Protein AF-0000000086070845 (afdb_homodimer)

Sequence (664 aa):
MQKKYLEKCRELSDVKRKVDLLEQEVKLLHDKNVLLEKSAHAKAWGYHKIAGSSEKASYYTGLPNEQVFLWVVSVFAHSAQCVPSQGLSQEDQVLLVLMRLRLDIHLCFLAALFDIGKNSASKLFETVLTVLVAELKKLIVWPDDISFNAWLPEAFRTKFRRVKVITDSTEIRLEKASATTAQSATWSPYKNSNTVKVLIGITPNGLISYVSECWGGKISDKQLVLKTDFASKLDYGDEVMADRGFNVTHELAALGVTLVLPAYTKGKKQWSRAEVNTSKEISRRRIRVEQVIRRMKRFHILKNIVPYFMKDVLDDIVILVAALTNLMPRHDMQKKYLEKCRELSDVKRKVDLLEQEVKLLHDKNVLLEKSAHAKAWGYHKIAGSSEKASYYTGLPNEQVFLWVVSVFAHSAQCVPSQGLSQEDQVLLVLMRLRLDIHLCFLAALFDIGKNSASKLFETVLTVLVAELKKLIVWPDDISFNAWLPEAFRTKFRRVKVITDSTEIRLEKASATTAQSATWSPYKNSNTVKVLIGITPNGLISYVSECWGGKISDKQLVLKTDFASKLDYGDEVMADRGFNVTHELAALGVTLVLPAYTKGKKQWSRAEVNTSKEISRRRIRVEQVIRRMKRFHILKNIVPYFMKDVLDDIVILVAALTNLMPRHD

Solvent-accessible surface area (backbone atoms only — not comparable to full-atom values): 35076 Å² total; per-residue (Å²): 114,68,66,61,41,53,52,48,51,52,50,37,53,50,49,52,52,50,37,54,53,40,52,50,49,39,52,52,38,50,54,47,32,54,51,22,44,52,41,34,63,42,55,50,40,50,52,81,78,33,62,95,32,39,65,48,27,20,68,48,44,64,37,73,28,44,68,60,47,52,46,52,36,48,54,54,70,67,40,88,67,84,71,82,53,87,89,39,54,66,57,35,52,51,46,52,46,28,26,30,39,20,65,45,50,55,59,62,58,50,10,59,33,57,67,45,49,54,68,55,39,53,51,47,42,54,51,52,49,51,51,47,30,70,64,39,45,71,64,42,49,68,77,48,74,73,60,41,66,73,54,56,41,74,90,28,60,79,85,41,65,50,46,59,32,36,42,51,72,49,72,31,40,33,40,77,52,89,50,64,70,58,32,58,44,14,30,11,80,74,46,55,40,35,21,30,29,32,44,38,26,19,32,78,71,62,40,48,29,42,73,50,67,68,38,42,28,54,60,48,66,40,54,50,44,71,74,40,70,59,64,75,72,59,48,73,65,33,23,37,34,38,54,70,77,54,68,45,55,68,68,34,42,76,55,44,25,44,68,48,55,43,71,76,63,86,81,58,90,69,75,52,72,66,50,50,52,49,23,53,51,46,52,61,59,49,47,50,51,55,50,48,52,51,55,44,40,57,25,29,43,52,61,30,70,31,58,52,89,45,58,86,51,42,52,54,50,52,47,36,44,46,28,52,50,56,68,34,80,75,84,125,113,68,66,62,40,52,52,48,51,52,50,37,54,53,50,51,52,49,36,53,52,40,52,50,48,39,50,52,38,50,53,47,34,54,50,23,43,52,41,34,65,42,55,49,41,51,51,80,77,34,62,95,33,39,66,49,28,20,67,46,44,62,37,73,27,44,66,61,48,50,48,52,37,50,55,52,68,68,39,88,67,84,72,81,52,86,89,40,54,66,58,36,52,51,46,54,44,30,27,30,39,22,65,46,48,56,59,62,59,49,10,59,33,56,67,45,49,53,68,56,39,53,53,47,42,54,50,51,48,52,52,45,29,69,63,38,46,70,64,42,48,68,76,47,75,71,60,42,69,72,54,55,41,74,89,28,58,81,85,39,64,50,45,58,32,36,42,52,71,50,72,31,42,33,41,78,51,89,49,64,70,59,32,58,45,14,30,12,80,74,46,54,40,33,20,31,28,32,46,38,26,18,33,77,70,62,41,48,28,42,73,49,69,67,37,40,27,54,61,46,66,40,53,50,45,71,74,40,70,60,63,75,72,59,48,73,65,33,23,37,34,40,55,71,77,55,67,44,53,70,70,36,42,75,56,44,24,44,68,47,56,44,70,75,63,86,80,59,89,69,74,51,73,66,50,51,51,50,24,51,51,47,53,62,59,49,47,50,50,56,50,48,52,50,54,43,39,58,24,31,44,52,60,30,68,30,58,54,88,46,61,85,49,43,54,54,50,52,47,38,45,48,28,51,50,57,69,35,80,74,85,124

Radius of gyration: 33.24 Å; Cα contacts (8 Å, |Δi|>4): 1014; chains: 2; bounding box: 128×69×65 Å

Nearest PDB structures (foldseek):
  4ds4-assembly1_A  TM=4.819E-01  e=1.212E+00  Geobacillus kaustophilus HTA426
  3po4-assembly1_A  TM=4.681E-01  e=2.605E+00  Thermus aquaticus
  3onq-assembly1_B-2  TM=5.678E-01  e=6.966E+00  Bifidobacterium adolescentis ATCC 15703
  3onq-assembly3_D  TM=5.201E-01  e=6.966E+00  Bifidobacterium adolescentis ATCC 15703
  8ef9-assembly1_A  TM=3.969E-01  e=3.069E+00  Lates calcarifer

Foldseek 3Di:
DVVVVVVVVVVVVVVVVVVVVVVVVVVVVVVVVVVVCCVVPPFLDFPVVCPPPQVSCCQQQVFRGVVVLVVLLVLLVPFPDDDDCQPPDSRRLNSLLSNCQQVVDDQCVSCNRRVHDSVVSVVSNVVSLVRSLVRLLVLQAQDDPVRQQVQADPLCVPPNNQARKEKDKDKFAADADPDPVQNVFQQAPVVRGGIWMWMWIDGLQQATNDIWDIGHNPDFLQRRCVVTCNLVSDAASHEYEYEPSNPCQVVNVVRNYHYQYQDDPPPDPDDDPVSVVSNVSSVVSNVSVVVLVVSLCSRVCRVDYPYNVCVVCVRSSSSSSSSSSNSHDRPD/DVVVVVVVVVVVVVVVVVVVVVVVVVVVVVVVVVVVCCVVPPFLDFPVVCPPPQVSCCQQQVFRGVVVLVVLLVLLVPFPDDDDCQPPDSRRLNSLLSNCQQVVDDQCVSCNRRVHDSVVSVVSNVVSLVRSLVRLLVLQAQDDPVRQQVQADPLCVPPNNQARKEKDKDKFAADADPDPVQNVFQQAPVVRGGIWMWMWIDGLQQATNDIWFIGHNPDFLQRRCVVTCNLVSDAASHEYEYEPSNPCQVVNVVRNYHYDYQDDPPPDPDDDPVSVVSNVSSVVSNVSVVVLVVSLCSRVCRVDYPYNVCVVCVRSSSSSSSSSSNSHDRPD

Organism: Haemaphysalis longicornis (NCBI:txid44386)

pLDDT: mean 87.61, std 10.41, range [47.56, 98.69]

Secondary structure (DSSP, 8-state):
-HHHHHHHHHHHHHHHHHHHHHHHHHHHHHHHHHHHHHHHSS-SSSGGGTTT-HHHHHHHH-SSSHHHHHHHHHHHHT-SSPPP-TT--HHHHHHHHHHHHHH---HHHHHHHTT--HHHHHHHHHHHHHHHHHHHGGGS-PPPHHHHHHT--HHHHTT-TTEEEEEEEEEEEBPPPSSHHHHHHHEETTTTEEEEEEEEEE-TTS-EEEEPPPEETTS-HHHHHHHSSTGGG--TT-EEE--TT---HHHHHTTTPEEE-PPP-SS-S---HHHHHHHHHHHHHHHHHHHHHHHHTTSHHHHSPBPGGGGGGHHHHHHHHHHHHTTSPP--/-HHHHHHHHHHHHHHHHHHHHHHHHHHHHHHHHHHHHHHHTS-SSSGGGTTT-HHHHHHHH-SSSHHHHHHHHHHHHT-SSPPP-TT--HHHHHHHHHHHHHH---HHHHHHHTT--HHHHHHHHHHHHHHHHHHHGGGS-PPPHHHHHHH--HHHHTT-TTEEEEEEEEEEEBPPPSSHHHHHHHEETTTTEEEEEEEEEE-TTS-EEEEPPPEETTS-HHHHHHHSSTGGG--TT-EEE--TT---HHHHHTTT-EEE-PPP-SS-SS--HHHHHHHHHHHHHHHHHHHHHHHHTTSHHHHSPBPGGGGGGHHHHHHHHHHHHTTSPP--

Structure (mmCIF, N/CA/C/O backbone):
data_AF-0000000086070845-model_v1
#
loop_
_entity.id
_entity.type
_entity.pdbx_description
1 polymer 'DDE Tnp4 domain-containing protein'
#
loop_
_atom_site.group_PDB
_atom_site.id
_atom_site.type_symbol
_atom_site.label_atom_id
_atom_site.label_alt_id
_atom_site.label_comp_id
_atom_site.label_asym_id
_atom_site.label_entity_id
_atom_site.label_seq_id
_atom_site.pdbx_PDB_ins_code
_atom_site.Cartn_x
_atom_site.Cartn_y
_atom_site.Cartn_z
_atom_site.occupancy
_atom_site.B_iso_or_equiv
_atom_site.auth_seq_id
_atom_site.auth_comp_id
_atom_site.auth_asym_id
_atom_site.auth_atom_id
_atom_site.pdbx_PDB_model_num
ATOM 1 N N . MET A 1 1 ? -85.688 -13.539 12.75 1 75 1 MET A N 1
ATOM 2 C CA . MET A 1 1 ? -85.062 -12.305 12.258 1 75 1 MET A CA 1
ATOM 3 C C . MET A 1 1 ? -84.125 -11.727 13.273 1 75 1 MET A C 1
ATOM 5 O O . MET A 1 1 ? -83 -11.305 12.922 1 75 1 MET A O 1
ATOM 9 N N .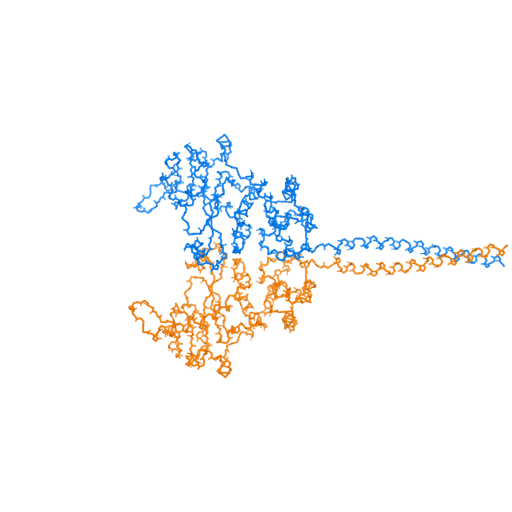 GLN A 1 2 ? -84.438 -11.891 14.562 1 83 2 GLN A N 1
ATOM 10 C CA . GLN A 1 2 ? -83.625 -11.367 15.641 1 83 2 GLN A CA 1
ATOM 11 C C . GLN A 1 2 ? -82.375 -12.195 15.805 1 83 2 GLN A C 1
ATOM 13 O O . GLN A 1 2 ? -81.25 -11.648 16 1 83 2 GLN A O 1
ATOM 18 N N . LYS A 1 3 ? -82.375 -13.492 15.648 1 85.56 3 LYS A N 1
ATOM 19 C CA . LYS A 1 3 ? -81.188 -14.391 15.773 1 85.56 3 LYS A CA 1
ATOM 20 C C . LYS A 1 3 ? -80.188 -14.141 14.672 1 85.56 3 LYS A C 1
ATOM 22 O O . LYS A 1 3 ? -79 -14.117 14.93 1 85.56 3 LYS A O 1
ATOM 27 N N . LYS A 1 4 ? -80.562 -13.977 13.492 1 84.75 4 LYS A N 1
ATOM 28 C CA . LYS A 1 4 ? -79.75 -13.719 12.344 1 84.75 4 LYS A CA 1
ATOM 29 C C . LYS A 1 4 ? -79 -12.383 12.492 1 84.75 4 LYS A C 1
ATOM 31 O O . LYS A 1 4 ? -77.812 -12.266 12.148 1 84.75 4 LYS A O 1
ATOM 36 N N . TYR A 1 5 ? -79.75 -11.406 13.008 1 86.56 5 TYR A N 1
ATOM 37 C CA . TYR A 1 5 ? -79.125 -10.086 13.266 1 86.56 5 TYR A CA 1
ATOM 38 C C . TYR A 1 5 ? -78.062 -10.164 14.297 1 86.56 5 TYR A C 1
ATOM 40 O O . TYR A 1 5 ? -76.938 -9.594 14.109 1 86.56 5 TYR A O 1
ATOM 48 N N . LEU A 1 6 ? -78.312 -10.883 15.312 1 86.69 6 LEU A N 1
ATOM 49 C CA . LEU A 1 6 ? -77.312 -11.023 16.375 1 86.69 6 LEU A CA 1
ATOM 50 C C . LEU A 1 6 ? -76.062 -11.773 15.883 1 86.69 6 LEU A C 1
ATOM 52 O O . LEU A 1 6 ? -74.938 -11.453 16.266 1 86.69 6 LEU A O 1
ATOM 56 N N . GLU A 1 7 ? -76.312 -12.742 15.023 1 89.25 7 GLU A N 1
ATOM 57 C CA . GLU A 1 7 ? -75.25 -13.484 14.406 1 89.25 7 GLU A CA 1
ATOM 58 C C . GLU A 1 7 ? -74.375 -12.586 13.531 1 89.25 7 GLU A C 1
ATOM 60 O O . GLU A 1 7 ? -73.125 -12.688 13.555 1 89.25 7 GLU A O 1
ATOM 65 N N . LYS A 1 8 ? -74.875 -11.664 12.844 1 89 8 LYS A N 1
ATOM 66 C CA . LYS A 1 8 ? -74.188 -10.742 11.969 1 89 8 LYS A CA 1
ATOM 67 C C . LYS A 1 8 ? -73.375 -9.703 12.781 1 89 8 LYS A C 1
ATOM 69 O O . LYS A 1 8 ? -72.312 -9.305 12.398 1 89 8 LYS A O 1
ATOM 74 N N . CYS A 1 9 ? -73.938 -9.328 13.898 1 87.56 9 CYS A N 1
ATOM 75 C CA . CYS A 1 9 ? -73.25 -8.406 14.812 1 87.56 9 CYS A CA 1
ATOM 76 C C . CYS A 1 9 ? -72 -9.047 15.383 1 87.56 9 CYS A C 1
ATOM 78 O O . CYS A 1 9 ? -70.938 -8.398 15.477 1 87.56 9 CYS A O 1
ATOM 80 N N . ARG A 1 10 ? -72.188 -10.305 15.672 1 89.62 10 ARG A N 1
ATOM 81 C CA . ARG A 1 10 ? -71 -11.031 16.203 1 89.62 10 ARG A CA 1
ATOM 82 C C . ARG A 1 10 ? -69.938 -11.172 15.148 1 89.62 10 ARG A C 1
ATOM 84 O O . ARG A 1 10 ? -68.75 -10.977 15.438 1 89.62 10 ARG A O 1
ATOM 91 N N . GLU A 1 11 ? -70.375 -11.484 13.984 1 91.56 11 GLU A N 1
ATOM 92 C CA . GLU A 1 11 ? -69.438 -11.617 12.867 1 91.56 11 GLU A CA 1
ATOM 93 C C . GLU A 1 11 ? -68.75 -10.289 12.578 1 91.56 11 GLU A C 1
ATOM 95 O O . GLU A 1 11 ? -67.5 -10.258 12.328 1 91.56 11 GLU A O 1
ATOM 100 N N . LEU A 1 12 ? -69.438 -9.281 12.578 1 90.75 12 LEU A N 1
ATOM 101 C CA . LEU A 1 12 ? -68.875 -7.945 12.336 1 90.75 12 LEU A CA 1
ATOM 102 C C . LEU A 1 12 ? -67.875 -7.57 13.414 1 90.75 12 LEU A C 1
ATOM 104 O O . LEU A 1 12 ? -66.812 -6.996 13.102 1 90.75 12 LEU A O 1
ATOM 108 N N . SER A 1 13 ? -68.25 -7.863 14.625 1 91.75 13 SER A N 1
ATOM 109 C CA . SER A 1 13 ? -67.312 -7.594 15.727 1 91.75 13 SER A CA 1
ATOM 110 C C . SER A 1 13 ? -66 -8.367 15.547 1 91.75 13 SER A C 1
ATOM 112 O O . SER A 1 13 ? -64.938 -7.816 15.766 1 91.75 13 SER A O 1
ATOM 114 N N . ASP A 1 14 ? -66.125 -9.555 15.086 1 92.62 14 ASP A N 1
ATOM 115 C CA . ASP A 1 14 ? -64.938 -10.391 14.859 1 92.62 14 ASP A CA 1
ATOM 116 C C . ASP A 1 14 ? -64.062 -9.852 13.719 1 92.62 14 ASP A C 1
ATOM 118 O O . ASP A 1 14 ? -62.844 -9.82 13.812 1 92.62 14 ASP A O 1
ATOM 122 N N . VAL A 1 15 ? -64.75 -9.453 12.719 1 93.44 15 VAL A N 1
ATOM 123 C CA . VAL A 1 15 ? -64 -8.961 11.547 1 93.44 15 VAL A CA 1
ATOM 124 C C . VAL A 1 15 ? -63.344 -7.617 11.859 1 93.44 15 VAL A C 1
ATOM 126 O O . VAL A 1 15 ? -62.25 -7.332 11.406 1 93.44 15 VAL A O 1
ATOM 129 N N . LYS A 1 16 ? -64.062 -6.832 12.656 1 92.75 16 LYS A N 1
ATOM 130 C CA . LYS A 1 16 ? -63.469 -5.562 13.078 1 92.75 16 LYS A CA 1
ATOM 131 C C . LYS A 1 16 ? -62.219 -5.785 13.953 1 92.75 16 LYS A C 1
ATOM 133 O O . LYS A 1 16 ? -61.25 -5.047 13.844 1 92.75 16 LYS A O 1
ATOM 138 N N . ARG A 1 17 ? -62.219 -6.781 14.758 1 91.94 17 ARG A N 1
ATOM 139 C CA . ARG A 1 17 ? -61.062 -7.156 15.555 1 91.94 17 ARG A CA 1
ATOM 140 C C . ARG A 1 17 ? -59.906 -7.566 14.656 1 91.94 17 ARG A C 1
ATOM 142 O O . ARG A 1 17 ? -58.75 -7.219 14.922 1 91.94 17 ARG A O 1
ATOM 149 N N . LYS A 1 18 ? -60.219 -8.289 13.609 1 93.5 18 LYS A N 1
ATOM 150 C CA . LYS A 1 18 ? -59.219 -8.703 12.648 1 93.5 18 LYS A CA 1
ATOM 151 C C . LYS A 1 18 ? -58.625 -7.504 11.922 1 93.5 18 LYS A C 1
ATOM 153 O O . LYS A 1 18 ? -57.406 -7.465 11.68 1 93.5 18 LYS A O 1
ATOM 158 N N . VAL A 1 19 ? -59.375 -6.598 11.625 1 92.5 19 VAL A N 1
ATOM 159 C CA . VAL A 1 19 ? -58.906 -5.375 10.977 1 92.5 19 VAL A CA 1
ATOM 160 C C . VAL A 1 19 ? -57.938 -4.641 11.898 1 92.5 19 VAL A C 1
ATOM 162 O O . VAL A 1 19 ? -56.906 -4.18 11.461 1 92.5 19 VAL A O 1
ATOM 165 N N . ASP A 1 20 ? -58.344 -4.574 13.164 1 92.56 20 ASP A N 1
ATOM 166 C CA . ASP A 1 20 ? -57.5 -3.91 14.133 1 92.56 20 ASP A CA 1
ATOM 167 C C . ASP A 1 20 ? -56.125 -4.602 14.227 1 92.56 20 ASP A C 1
ATOM 169 O O . ASP A 1 20 ? -55.094 -3.939 14.266 1 92.56 20 ASP A O 1
ATOM 173 N N . LEU A 1 21 ? -56.156 -5.895 14.234 1 92.75 21 LEU A N 1
ATOM 174 C CA . LEU A 1 21 ? -54.906 -6.672 14.312 1 92.75 21 LEU A CA 1
ATOM 175 C C . LEU A 1 21 ? -54.062 -6.477 13.055 1 92.75 21 LEU A C 1
ATOM 177 O O . LEU A 1 21 ? -52.844 -6.328 13.141 1 92.75 21 LEU A O 1
ATOM 181 N N . LEU A 1 22 ? -54.688 -6.418 11.953 1 92.62 22 LEU A N 1
ATOM 182 C CA . LEU A 1 22 ? -53.969 -6.258 10.68 1 92.62 22 LEU A CA 1
ATOM 183 C C . LEU A 1 22 ? -53.406 -4.852 10.555 1 92.62 22 LEU A C 1
ATOM 185 O O . LEU A 1 22 ? -52.312 -4.668 10.031 1 92.62 22 LEU A O 1
ATOM 189 N N . GLU A 1 23 ? -54.094 -3.895 11.023 1 92.31 23 GLU A N 1
ATOM 190 C CA . GLU A 1 23 ? -53.594 -2.523 11.008 1 92.31 23 GLU A CA 1
ATOM 191 C C . GLU A 1 23 ? -52.375 -2.373 11.898 1 92.31 23 GLU A C 1
ATOM 193 O O . GLU A 1 23 ? -51.406 -1.678 11.531 1 92.31 23 GLU A O 1
ATOM 198 N N . GLN A 1 24 ? -52.406 -3.066 12.969 1 92.06 24 GLN A N 1
ATOM 199 C CA . GLN A 1 24 ? -51.25 -3.068 13.844 1 92.06 24 GLN A CA 1
ATOM 200 C C . GLN A 1 24 ? -50.062 -3.762 13.18 1 92.06 24 GLN A C 1
ATOM 202 O O . GLN A 1 24 ? -48.938 -3.287 13.273 1 92.06 24 GLN A O 1
ATOM 207 N N . GLU A 1 25 ? -50.344 -4.805 12.547 1 91.19 25 GLU A N 1
ATOM 208 C CA . GLU A 1 25 ? -49.312 -5.539 11.844 1 91.19 25 GLU A CA 1
ATOM 209 C C . GLU A 1 25 ? -48.719 -4.711 10.703 1 91.19 25 GLU A C 1
ATOM 211 O O . GLU A 1 25 ? -47.5 -4.711 10.492 1 91.19 25 GLU A O 1
ATOM 216 N N . VAL A 1 26 ? -49.5 -4.07 10.031 1 90.75 26 VAL A N 1
ATOM 217 C CA . VAL A 1 26 ? -49.062 -3.207 8.938 1 90.75 26 VAL A CA 1
ATOM 218 C C . VAL A 1 26 ? -48.188 -2.092 9.484 1 90.75 26 VAL A C 1
ATOM 220 O O . VAL A 1 26 ? -47.125 -1.78 8.906 1 90.75 26 VAL A O 1
ATOM 223 N N . LYS A 1 27 ? -48.656 -1.551 10.547 1 89.88 27 LYS A N 1
ATOM 224 C CA . LYS A 1 27 ? -47.844 -0.5 11.172 1 89.88 27 LYS A CA 1
ATOM 225 C C . LYS A 1 27 ? -46.469 -1.026 11.594 1 89.88 27 LYS A C 1
ATOM 227 O O . LYS A 1 27 ? -45.469 -0.383 11.352 1 89.88 27 LYS A O 1
ATOM 232 N N . LEU A 1 28 ? -46.406 -2.162 12.156 1 89.69 28 LEU A N 1
ATOM 233 C CA . LEU A 1 28 ? -45.188 -2.777 12.602 1 89.69 28 LEU A CA 1
ATOM 234 C C . LEU A 1 28 ? -44.25 -3.08 11.414 1 89.69 28 LEU A C 1
ATOM 236 O O . LEU A 1 28 ? -43.062 -2.828 11.469 1 89.69 28 LEU A O 1
ATOM 240 N N . LEU A 1 29 ? -44.844 -3.547 10.406 1 88.75 29 LEU A N 1
ATOM 241 C CA . LEU A 1 29 ? -44.094 -3.895 9.211 1 88.75 29 LEU A CA 1
ATOM 242 C C . LEU A 1 29 ? -43.562 -2.643 8.516 1 88.75 29 LEU A C 1
ATOM 244 O O . LEU A 1 29 ? -42.469 -2.637 7.977 1 88.75 29 LEU A O 1
ATOM 248 N N . HIS A 1 30 ? -44.344 -1.629 8.523 1 87.38 30 HIS A N 1
ATOM 249 C CA . HIS A 1 30 ? -43.906 -0.355 7.957 1 87.38 30 HIS A CA 1
ATOM 250 C C . HIS A 1 30 ? -42.719 0.221 8.727 1 87.38 30 HIS A C 1
ATOM 252 O O . HIS A 1 30 ? -41.75 0.658 8.117 1 87.38 30 HIS A O 1
ATOM 258 N N . ASP A 1 31 ? -42.781 0.14 9.969 1 84.19 31 ASP A N 1
ATOM 259 C CA . ASP A 1 31 ? -41.688 0.619 10.805 1 84.19 31 ASP A CA 1
ATOM 260 C C . ASP A 1 31 ? -40.438 -0.195 10.562 1 84.19 31 ASP A C 1
ATOM 262 O O . ASP A 1 31 ? -39.344 0.365 10.461 1 84.19 31 ASP A O 1
ATOM 266 N N . LYS A 1 32 ? -40.625 -1.421 10.5 1 82 32 LYS A N 1
ATOM 267 C CA . LYS A 1 32 ? -39.5 -2.309 10.211 1 82 32 LYS A CA 1
ATOM 268 C C . LYS A 1 32 ? -38.938 -2.031 8.828 1 82 32 LYS A C 1
ATOM 270 O O . LYS A 1 32 ? -37.719 -2.031 8.656 1 82 32 LYS A O 1
ATOM 275 N N . ASN A 1 33 ? -39.844 -1.849 7.953 1 79.19 33 ASN A N 1
ATOM 276 C CA . ASN A 1 33 ? -39.406 -1.537 6.598 1 79.19 33 ASN A CA 1
ATOM 277 C C . ASN A 1 33 ? -38.594 -0.241 6.547 1 79.19 33 ASN A C 1
ATOM 279 O O . ASN A 1 33 ? -37.594 -0.152 5.832 1 79.19 33 ASN A O 1
ATOM 283 N N . VAL A 1 34 ? -38.969 0.649 7.18 1 74.25 34 VAL A N 1
ATOM 284 C CA . VAL A 1 34 ? -38.281 1.925 7.23 1 74.25 34 VAL A CA 1
ATOM 285 C C . VAL A 1 34 ? -36.875 1.719 7.82 1 74.25 34 VAL A C 1
ATOM 287 O O . VAL A 1 34 ? -35.875 2.238 7.297 1 74.25 34 VAL A O 1
ATOM 290 N N . LEU A 1 35 ? -36.812 0.901 8.773 1 71.06 35 LEU A N 1
ATOM 291 C CA . LEU A 1 35 ? -35.531 0.612 9.414 1 71.06 35 LEU A CA 1
ATOM 292 C C . LEU A 1 35 ? -34.625 -0.167 8.477 1 71.06 35 LEU A C 1
ATOM 294 O O . LEU A 1 35 ? -33.406 0.132 8.375 1 71.06 35 LEU A O 1
ATOM 298 N N . LEU A 1 36 ? -35.25 -1.088 7.938 1 70.19 36 LEU A N 1
ATOM 299 C CA . LEU A 1 36 ? -34.5 -1.928 7.023 1 70.19 36 LEU A CA 1
ATOM 300 C C . LEU A 1 36 ? -34.062 -1.137 5.797 1 70.19 36 LEU A C 1
ATOM 302 O O . LEU A 1 36 ? -32.969 -1.363 5.262 1 70.19 36 LEU A O 1
ATOM 306 N N . GLU A 1 37 ? -34.844 -0.36 5.289 1 66.06 37 GLU A N 1
ATOM 307 C CA . GLU A 1 37 ? -34.5 0.496 4.16 1 66.06 37 GLU A CA 1
ATOM 308 C C . GLU A 1 37 ? -33.312 1.398 4.496 1 66.06 37 GLU A C 1
ATOM 310 O O . GLU A 1 37 ? -32.438 1.598 3.666 1 66.06 37 GLU A O 1
ATOM 315 N N . LYS A 1 38 ? -33.375 1.825 5.609 1 62.06 38 LYS A N 1
ATOM 316 C CA . LYS A 1 38 ? -32.25 2.633 6.078 1 62.06 38 LYS A CA 1
ATOM 317 C C . LYS A 1 38 ? -30.969 1.812 6.121 1 62.06 38 LYS A C 1
ATOM 319 O O . LYS A 1 38 ? -29.906 2.295 5.73 1 62.06 38 LYS A O 1
ATOM 324 N N . SER A 1 39 ? -31.219 0.624 6.57 1 60.94 39 SER A N 1
ATOM 325 C CA . SER A 1 39 ? -30.078 -0.276 6.664 1 60.94 39 SER A CA 1
ATOM 326 C C . SER A 1 39 ? -29.609 -0.741 5.285 1 60.94 39 SER A C 1
ATOM 328 O O . SER A 1 39 ? -28.422 -0.89 5.039 1 60.94 39 SER A O 1
ATOM 330 N N . ALA A 1 40 ? -30.703 -1.087 4.598 1 58.25 40 ALA A N 1
ATOM 331 C CA . ALA A 1 40 ? -30.453 -1.575 3.248 1 58.25 40 ALA A CA 1
ATOM 332 C C . ALA A 1 40 ? -29.797 -0.495 2.393 1 58.25 40 ALA A C 1
ATOM 334 O O . ALA A 1 40 ? -29.016 -0.8 1.484 1 58.25 40 ALA A O 1
ATOM 335 N N . HIS A 1 41 ? -30.156 0.737 2.594 1 57.5 41 HIS A N 1
ATOM 336 C CA . HIS A 1 41 ? -29.594 1.84 1.823 1 57.5 41 HIS A CA 1
ATOM 337 C C . HIS A 1 41 ? -28.297 2.34 2.443 1 57.5 41 HIS A C 1
ATOM 339 O O . HIS A 1 41 ? -27.703 3.314 1.966 1 57.5 41 HIS A O 1
ATOM 345 N N . ALA A 1 42 ? -28.094 1.63 3.492 1 59.31 42 ALA A N 1
ATOM 346 C CA . ALA A 1 42 ? -26.859 2.09 4.129 1 59.31 42 ALA A CA 1
ATOM 347 C C . ALA A 1 42 ? -25.641 1.769 3.266 1 59.31 42 ALA A C 1
ATOM 349 O O . ALA A 1 42 ? -25.562 0.691 2.672 1 59.31 42 ALA A O 1
ATOM 350 N N . LYS A 1 43 ? -25.016 2.83 2.902 1 64.5 43 LYS A N 1
ATOM 351 C CA . LYS A 1 43 ? -23.75 2.721 2.162 1 64.5 43 LYS A CA 1
ATOM 352 C C . LYS A 1 43 ? -22.859 1.638 2.758 1 64.5 43 LYS A C 1
ATOM 354 O O . LYS A 1 43 ? -22.969 1.315 3.941 1 64.5 43 LYS A O 1
ATOM 359 N N . ALA A 1 44 ? -22.172 0.861 1.889 1 73.12 44 ALA A N 1
ATOM 360 C CA . ALA A 1 44 ? -21.266 -0.198 2.334 1 73.12 44 ALA A CA 1
ATOM 361 C C . ALA A 1 44 ? -20.328 0.305 3.426 1 73.12 44 ALA A C 1
ATOM 363 O O . ALA A 1 44 ? -19.984 -0.441 4.344 1 73.12 44 ALA A O 1
ATOM 364 N N . TRP A 1 45 ? -20.094 1.689 3.295 1 85.25 45 TRP A N 1
ATOM 365 C CA . TRP A 1 45 ? -19.156 2.268 4.25 1 85.25 45 TRP A CA 1
ATOM 366 C C . TRP A 1 45 ? -19.453 3.744 4.484 1 85.25 45 TRP A C 1
ATOM 368 O O . TRP A 1 45 ? -20.078 4.398 3.648 1 85.25 45 TRP A O 1
ATOM 378 N N . GLY A 1 46 ? -19.141 4.191 5.586 1 88.69 46 GLY A N 1
ATOM 379 C CA . GLY A 1 46 ? -19.328 5.586 5.957 1 88.69 46 GLY A CA 1
ATOM 380 C C . GLY A 1 46 ? -19.031 5.855 7.422 1 88.69 46 GLY A C 1
ATOM 381 O O . GLY A 1 46 ? -18.578 4.961 8.148 1 88.69 46 GLY A O 1
ATOM 382 N N . TYR A 1 47 ? -19.25 7.109 7.746 1 91.56 47 TYR A N 1
ATOM 383 C CA . TYR A 1 47 ? -19 7.531 9.117 1 91.56 47 TYR A CA 1
ATOM 384 C C . TYR A 1 47 ? -19.812 6.695 10.102 1 91.56 47 TYR A C 1
ATOM 386 O O . TYR A 1 47 ? -19.359 6.402 11.211 1 91.56 47 TYR A O 1
ATOM 394 N N . HIS A 1 48 ? -20.922 6.16 9.711 1 86.69 48 HIS A N 1
ATOM 395 C CA . HIS A 1 48 ? -21.797 5.383 10.586 1 86.69 48 HIS A CA 1
ATOM 396 C C . HIS A 1 48 ? -21.109 4.098 11.039 1 86.69 48 HIS A C 1
ATOM 398 O O . HIS A 1 48 ? -21.469 3.533 12.078 1 86.69 48 HIS A O 1
ATOM 404 N N . LYS A 1 49 ? -20.125 3.654 10.336 1 86.5 49 LYS A N 1
ATOM 405 C CA . LYS A 1 49 ? -19.422 2.426 10.688 1 86.5 49 LYS A CA 1
ATOM 406 C C . LYS A 1 49 ? -18.359 2.689 11.75 1 86.5 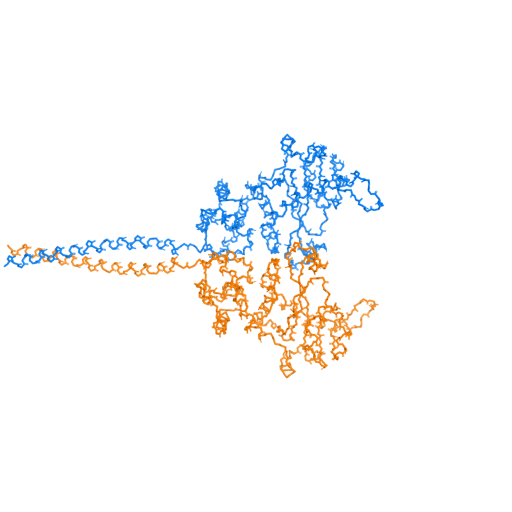49 LYS A C 1
ATOM 408 O O . LYS A 1 49 ? -17.906 1.762 12.422 1 86.5 49 LYS A O 1
ATOM 413 N N . ILE A 1 50 ? -17.953 3.947 11.898 1 89.5 50 ILE A N 1
ATOM 414 C CA . ILE A 1 50 ? -16.844 4.215 12.82 1 89.5 50 ILE A CA 1
ATOM 415 C C . ILE A 1 50 ? -17.344 5.062 13.984 1 89.5 50 ILE A C 1
ATOM 417 O O . ILE A 1 50 ? -16.641 5.227 14.984 1 89.5 50 ILE A O 1
ATOM 421 N N . ALA A 1 51 ? -18.547 5.562 13.867 1 90.88 51 ALA A N 1
ATOM 422 C CA . ALA A 1 51 ? -19.094 6.441 14.891 1 90.88 51 ALA A CA 1
ATOM 423 C C . ALA A 1 51 ? -19.156 5.73 16.234 1 90.88 51 ALA A C 1
ATOM 425 O O . ALA A 1 51 ? -19.531 4.555 16.312 1 90.88 51 ALA A O 1
ATOM 426 N N . GLY A 1 52 ? -18.75 6.402 17.266 1 89 52 GLY A N 1
ATOM 427 C CA . GLY A 1 52 ? -18.859 5.887 18.625 1 89 52 GLY A CA 1
ATOM 428 C C . GLY A 1 52 ? -17.641 5.09 19.062 1 89 52 GLY A C 1
ATOM 429 O O . GLY A 1 52 ? -17.594 4.59 20.188 1 89 52 GLY A O 1
ATOM 430 N N . SER A 1 53 ? -16.734 4.859 18.203 1 91.75 53 SER A N 1
ATOM 431 C CA . SER A 1 53 ? -15.531 4.105 18.531 1 91.75 53 SER A CA 1
ATOM 432 C C . SER A 1 53 ? -14.266 4.906 18.234 1 91.75 53 SER A C 1
ATOM 434 O O . SER A 1 53 ? -13.891 5.059 17.062 1 91.75 53 SER A O 1
ATOM 436 N N . SER A 1 54 ? -13.531 5.273 19.266 1 92 54 SER A N 1
ATOM 437 C CA . SER A 1 54 ? -12.297 6.023 19.094 1 92 54 SER A CA 1
ATOM 438 C C . SER A 1 54 ? -11.203 5.16 18.469 1 92 54 SER A C 1
ATOM 440 O O . SER A 1 54 ? -10.367 5.656 17.703 1 92 54 SER A O 1
ATOM 442 N N . GLU A 1 55 ? -11.305 3.945 18.734 1 92.5 55 GLU A N 1
ATOM 443 C CA . GLU A 1 55 ? -10.328 3.027 18.156 1 92.5 55 GLU A CA 1
ATOM 444 C C . GLU A 1 55 ? -10.5 2.938 16.641 1 92.5 55 GLU A C 1
ATOM 446 O O . GLU A 1 55 ? -9.523 3.008 15.898 1 92.5 55 GLU A O 1
ATOM 451 N N . LYS A 1 56 ? -11.727 2.809 16.234 1 93.31 56 LYS A N 1
ATOM 452 C CA . LYS A 1 56 ? -12.008 2.758 14.805 1 93.31 56 LYS A CA 1
ATOM 453 C C . LYS A 1 56 ? -11.648 4.082 14.125 1 93.31 56 LYS A C 1
ATOM 455 O O . LYS A 1 56 ? -11.055 4.09 13.047 1 93.31 56 LYS A O 1
ATOM 460 N N . ALA A 1 57 ? -11.977 5.148 14.828 1 94.31 57 ALA A N 1
ATOM 461 C CA . ALA A 1 57 ? -11.664 6.461 14.273 1 94.31 57 ALA A CA 1
ATOM 462 C C . ALA A 1 57 ? -10.156 6.625 14.078 1 94.31 57 ALA A C 1
ATOM 464 O O . ALA A 1 57 ? -9.711 7.09 13.023 1 94.31 57 ALA A O 1
ATOM 465 N N . SER A 1 58 ? -9.461 6.191 15.062 1 94.88 58 SER A N 1
ATOM 466 C CA . SER A 1 58 ? -8.008 6.297 14.992 1 94.88 58 SER A CA 1
ATOM 467 C C . SER A 1 58 ? -7.449 5.41 13.883 1 94.88 58 SER A C 1
ATOM 469 O O . SER A 1 58 ? -6.555 5.824 13.148 1 94.88 58 SER A O 1
ATOM 471 N N . TYR A 1 59 ? -7.996 4.246 13.742 1 94.44 59 TYR A N 1
ATOM 472 C CA . TYR A 1 59 ? -7.504 3.301 12.742 1 94.44 59 TYR A CA 1
ATOM 473 C C . TYR A 1 59 ? -7.75 3.814 11.328 1 94.44 59 TYR A C 1
ATOM 475 O O . TYR A 1 59 ? -6.855 3.783 10.484 1 94.44 59 TYR A O 1
ATOM 483 N N . TYR A 1 60 ? -8.906 4.336 11.07 1 95.94 60 TYR A N 1
ATOM 484 C CA . TYR A 1 60 ? -9.305 4.656 9.703 1 95.94 60 TYR A CA 1
ATOM 485 C C . TYR A 1 60 ? -8.844 6.055 9.312 1 95.94 60 TYR A C 1
ATOM 487 O O . TYR A 1 60 ? -8.672 6.352 8.125 1 95.94 60 TYR A O 1
ATOM 495 N N . THR A 1 61 ? -8.617 6.918 10.289 1 96.69 61 THR A N 1
ATOM 496 C CA . THR A 1 61 ? -8.344 8.305 9.945 1 96.69 61 THR A CA 1
ATOM 497 C C . THR A 1 61 ? -6.918 8.688 10.328 1 96.69 61 THR A C 1
ATOM 499 O O . THR A 1 61 ? -6.379 9.68 9.836 1 96.69 61 THR A O 1
ATOM 502 N N . GLY A 1 62 ? -6.336 7.984 11.258 1 95.75 62 GLY A N 1
ATOM 503 C CA . GLY A 1 62 ? -5.012 8.328 11.758 1 95.75 62 GLY A CA 1
ATOM 504 C C . GLY A 1 62 ? -5.039 9.367 12.859 1 95.75 62 GLY A C 1
ATOM 505 O O . GLY A 1 62 ? -3.996 9.727 13.406 1 95.75 62 GLY A O 1
ATOM 506 N N . LEU A 1 63 ? -6.211 9.852 13.211 1 97 63 LEU A N 1
ATOM 507 C CA . LEU A 1 63 ? -6.371 10.836 14.273 1 97 63 LEU A CA 1
ATOM 508 C C . LEU A 1 63 ? -6.473 10.164 15.633 1 97 63 LEU A C 1
ATOM 510 O O . LEU A 1 63 ? -6.723 8.961 15.719 1 97 63 LEU A O 1
ATOM 514 N N . PRO A 1 64 ? -6.223 10.852 16.703 1 94.69 64 PRO A N 1
ATOM 515 C CA . PRO A 1 64 ? -6.152 10.219 18.016 1 94.69 64 PRO A CA 1
ATOM 516 C C . PRO A 1 64 ? -7.496 9.664 18.484 1 94.69 64 PRO A C 1
ATOM 518 O O . PRO A 1 64 ? -7.543 8.641 19.156 1 94.69 64 PRO A O 1
ATOM 521 N N . ASN A 1 65 ? -8.578 10.352 18.156 1 95.19 65 ASN A N 1
ATOM 522 C CA . ASN A 1 65 ? -9.906 9.898 18.562 1 95.19 65 ASN A CA 1
ATOM 523 C C . ASN A 1 65 ? -11.008 10.492 17.703 1 95.19 65 ASN A C 1
ATOM 525 O O . ASN A 1 65 ? -10.727 11.266 16.781 1 95.19 65 ASN A O 1
ATOM 529 N N . GLU A 1 66 ? -12.219 10.109 18.016 1 96.25 66 GLU A N 1
ATOM 530 C CA . GLU A 1 66 ? -13.359 10.523 17.219 1 96.25 66 GLU A CA 1
ATOM 531 C C . GLU A 1 66 ? -13.633 12.016 17.375 1 96.25 66 GLU A C 1
ATOM 533 O O . GLU A 1 66 ? -14.039 12.688 16.406 1 96.25 66 GLU A O 1
ATOM 538 N N . GLN A 1 67 ? -13.391 12.562 18.547 1 95.12 67 GLN A N 1
ATOM 539 C CA . GLN A 1 67 ? -13.633 13.977 18.812 1 95.12 67 GLN A CA 1
ATOM 540 C C . GLN A 1 67 ? -12.781 14.859 17.906 1 95.12 67 GLN A C 1
ATOM 542 O O . GLN A 1 67 ? -13.258 15.859 17.375 1 95.12 67 GLN A O 1
ATOM 547 N N . VAL A 1 68 ? -11.523 14.477 17.797 1 97.06 68 VAL A N 1
ATOM 548 C CA . VAL A 1 68 ? -10.633 15.25 16.922 1 97.06 68 VAL A CA 1
ATOM 549 C C . VAL A 1 68 ? -11.086 15.133 15.477 1 97.06 68 VAL A C 1
ATOM 551 O O . VAL A 1 68 ? -11.016 16.094 14.711 1 97.06 68 VAL A O 1
ATOM 554 N N . PHE A 1 69 ? -11.594 13.977 15.133 1 97.88 69 PHE A N 1
ATOM 555 C CA . PHE A 1 69 ? -12.133 13.797 13.797 1 97.88 69 PHE A CA 1
ATOM 556 C C . PHE A 1 69 ? -13.305 14.742 13.555 1 97.88 69 PHE A C 1
ATOM 558 O O . PHE A 1 69 ? -13.367 15.414 12.523 1 97.88 69 PHE A O 1
ATOM 565 N N . LEU A 1 70 ? -14.148 14.773 14.453 1 96.25 70 LEU A N 1
ATOM 566 C CA . LEU A 1 70 ? -15.32 15.633 14.328 1 96.25 70 LEU A CA 1
ATOM 567 C C . LEU A 1 70 ? -14.922 17.109 14.297 1 96.25 70 LEU A C 1
ATOM 569 O O . LEU A 1 70 ? -15.555 17.922 13.625 1 96.25 70 LEU A O 1
ATOM 573 N N . TRP A 1 71 ? -13.891 17.391 15 1 96.69 71 TRP A N 1
ATOM 574 C CA . TRP A 1 71 ? -13.375 18.766 14.938 1 96.69 71 TRP A CA 1
ATOM 575 C C . TRP A 1 71 ? -12.883 19.094 13.531 1 96.69 71 TRP A C 1
ATOM 577 O O . TRP A 1 71 ? -13.172 20.172 13 1 96.69 71 TRP A O 1
ATOM 587 N N . VAL A 1 72 ? -12.156 18.172 12.93 1 97.38 72 VAL A N 1
ATOM 588 C CA . VAL A 1 72 ? -11.672 18.375 11.562 1 97.38 72 VAL A CA 1
ATOM 589 C C . VAL A 1 72 ? -12.852 18.547 10.617 1 97.38 72 VAL A C 1
ATOM 591 O O . VAL A 1 72 ? -12.82 19.406 9.719 1 97.38 72 VAL A O 1
ATOM 594 N N . VAL A 1 73 ? -13.867 17.766 10.844 1 96.25 73 VAL A N 1
ATOM 595 C CA . VAL A 1 73 ? -15.078 17.859 10.031 1 96.25 73 VAL A CA 1
ATOM 596 C C . VAL A 1 73 ? -15.695 19.25 10.203 1 96.25 73 VAL A C 1
ATOM 598 O O . VAL A 1 73 ? -16.156 19.859 9.227 1 96.25 73 VAL A O 1
ATOM 601 N N . SER A 1 74 ? -15.703 19.719 11.398 1 94.88 74 SER A N 1
ATOM 602 C CA . SER A 1 74 ? -16.266 21.047 11.664 1 94.88 74 SER A CA 1
ATOM 603 C C . SER A 1 74 ? -15.469 22.141 10.969 1 94.88 74 SER A C 1
ATOM 605 O O . SER A 1 74 ? -16.047 23.094 10.445 1 94.88 74 SER A O 1
ATOM 607 N N . VAL A 1 75 ? -14.188 22.031 11.016 1 94.81 75 VAL A N 1
ATOM 608 C CA . VAL A 1 75 ? -13.312 22.984 10.336 1 94.81 75 VAL A CA 1
ATOM 609 C C . VAL A 1 75 ? -13.602 22.969 8.836 1 94.81 75 VAL A C 1
ATOM 611 O O . VAL A 1 75 ? -13.68 24.016 8.195 1 94.81 75 VAL A O 1
ATOM 614 N N . PHE A 1 76 ? -13.75 21.781 8.344 1 94.44 76 PHE A N 1
ATOM 615 C CA . PHE A 1 76 ? -14.078 21.609 6.938 1 94.44 76 PHE A CA 1
ATOM 616 C C . PHE A 1 76 ? -15.43 22.219 6.613 1 94.44 76 PHE A C 1
ATOM 618 O O . PHE A 1 76 ? -15.57 22.922 5.605 1 94.44 76 PHE A O 1
ATOM 625 N N . ALA A 1 77 ? -16.375 22.016 7.449 1 89.5 77 ALA A N 1
ATOM 626 C CA . ALA A 1 77 ? -17.75 22.469 7.23 1 89.5 77 ALA A CA 1
ATOM 627 C C . ALA A 1 77 ? -17.828 24 7.25 1 89.5 77 ALA A C 1
ATOM 629 O O . ALA A 1 77 ? -18.672 24.594 6.562 1 89.5 77 ALA A O 1
ATOM 630 N N . HIS A 1 78 ? -17 24.562 7.984 1 88.38 78 HIS A N 1
ATOM 631 C CA . HIS A 1 78 ? -17.094 26 8.18 1 88.38 78 HIS A CA 1
ATOM 632 C C . HIS A 1 78 ? -16.156 26.75 7.23 1 88.38 78 HIS A C 1
ATOM 634 O O . HIS A 1 78 ? -16.078 27.984 7.27 1 88.38 78 HIS A O 1
ATOM 640 N N . SER A 1 79 ? -15.523 25.938 6.449 1 86.5 79 SER A N 1
ATOM 641 C CA . SER A 1 79 ? -14.625 26.594 5.496 1 86.5 79 SER A CA 1
ATOM 642 C C . SER A 1 79 ? -15.406 27.406 4.473 1 86.5 79 SER A C 1
ATOM 644 O O . SER A 1 79 ? -16.578 27.109 4.184 1 86.5 79 SER A O 1
ATOM 646 N N . ALA A 1 80 ? -14.797 28.422 4.012 1 73.56 80 ALA A N 1
ATOM 647 C CA . ALA A 1 80 ? -15.422 29.344 3.068 1 73.56 80 ALA A CA 1
ATOM 648 C C . ALA A 1 80 ? -15.641 28.672 1.711 1 73.56 80 ALA A C 1
ATOM 650 O O . ALA A 1 80 ? -16.516 29.094 0.942 1 73.56 80 ALA A O 1
ATOM 651 N N . GLN A 1 81 ? -14.891 27.75 1.49 1 74.75 81 GLN A N 1
ATOM 652 C CA . GLN A 1 81 ? -14.984 27.094 0.19 1 74.75 81 GLN A CA 1
ATOM 653 C C . GLN A 1 81 ? -16.094 26.047 0.174 1 74.75 81 GLN A C 1
ATOM 655 O O . GLN A 1 81 ? -16.25 25.281 1.124 1 74.75 81 GLN A O 1
ATOM 660 N N . CYS A 1 82 ? -17.031 26.203 -0.702 1 63.88 82 CYS A N 1
ATOM 661 C CA . CYS A 1 82 ? -18.156 25.297 -0.826 1 63.88 82 CYS A CA 1
ATOM 662 C C . CYS A 1 82 ? -17.766 24.047 -1.59 1 63.88 82 CYS A C 1
ATOM 664 O O . CYS A 1 82 ? -17.297 24.125 -2.729 1 63.88 82 CYS A O 1
ATOM 666 N N . VAL A 1 83 ? -17.859 22.938 -0.901 1 71.38 83 VAL A N 1
ATOM 667 C CA . VAL A 1 83 ? -17.594 21.656 -1.573 1 71.38 83 VAL A CA 1
ATOM 668 C C . VAL A 1 83 ? -18.922 20.969 -1.892 1 71.38 83 VAL A C 1
ATOM 670 O O . VAL A 1 83 ? -19.781 20.828 -1.02 1 71.38 83 VAL A O 1
ATOM 673 N N . PRO A 1 84 ? -19.141 20.75 -3.146 1 69.69 84 PRO A N 1
ATOM 674 C CA . PRO A 1 84 ? -20.359 20 -3.457 1 69.69 84 PRO A CA 1
ATOM 675 C C . PRO A 1 84 ? -20.391 18.641 -2.756 1 69.69 84 PRO A C 1
ATOM 677 O O . PRO A 1 84 ? -19.375 17.969 -2.646 1 69.69 84 PRO A O 1
ATOM 680 N N . SER A 1 85 ? -21.469 18.328 -2.154 1 70.31 85 SER A N 1
ATOM 681 C CA . SER A 1 85 ? -21.594 17.141 -1.315 1 70.31 85 SER A CA 1
ATOM 682 C C . SER A 1 85 ? -21.484 15.859 -2.143 1 70.31 85 SER A C 1
ATOM 684 O O . SER A 1 85 ? -21.031 14.828 -1.647 1 70.31 85 SER A O 1
ATOM 686 N N . GLN A 1 86 ? -21.688 15.891 -3.432 1 72.12 86 GLN A N 1
ATOM 687 C CA . GLN A 1 86 ? -21.75 14.719 -4.297 1 72.12 86 GLN A CA 1
ATOM 688 C C . GLN A 1 86 ? -22.5 13.57 -3.621 1 72.12 86 GLN A C 1
ATOM 690 O O . GLN A 1 86 ? -22.109 12.414 -3.732 1 72.12 86 GLN A O 1
ATOM 695 N N . GLY A 1 87 ? -23.516 13.93 -2.719 1 79.31 87 GLY A N 1
ATOM 696 C CA . GLY A 1 87 ? -24.328 12.922 -2.066 1 79.31 87 GLY A CA 1
ATOM 697 C C . GLY A 1 87 ? -23.719 12.398 -0.782 1 79.31 87 GLY A C 1
ATOM 698 O O . GLY A 1 87 ? -24.266 11.477 -0.161 1 79.31 87 GLY A O 1
ATOM 699 N N . LEU A 1 88 ? -22.641 12.922 -0.417 1 89.06 88 LEU A N 1
ATOM 700 C CA . LEU A 1 88 ? -21.984 12.445 0.797 1 89.06 88 LEU A CA 1
ATOM 701 C C . LEU A 1 88 ? -22.078 13.484 1.908 1 89.06 88 LEU A C 1
ATOM 703 O O . LEU A 1 88 ? -22.031 14.688 1.645 1 89.06 88 LEU A O 1
ATOM 707 N N . SER A 1 89 ? -22.328 13.008 3.064 1 89.88 89 SER A N 1
ATOM 708 C CA . SER A 1 89 ? -22.266 13.898 4.223 1 89.88 89 SER A CA 1
ATOM 709 C C . SER A 1 89 ? -20.875 14.5 4.391 1 89.88 89 SER A C 1
ATOM 711 O O . SER A 1 89 ? -19.922 14.031 3.777 1 89.88 89 SER A O 1
ATOM 713 N N . GLN A 1 90 ? -20.797 15.555 5.145 1 92.62 90 GLN A N 1
ATOM 714 C CA . GLN A 1 90 ? -19.5 16.188 5.395 1 92.62 90 GLN A CA 1
ATOM 715 C C . GLN A 1 90 ? -18.547 15.219 6.094 1 92.62 90 GLN A C 1
ATOM 717 O O . GLN A 1 90 ? -17.344 15.188 5.793 1 92.62 90 GLN A O 1
ATOM 722 N N . GLU A 1 91 ? -19.109 14.453 6.996 1 93.88 91 GLU A N 1
ATOM 723 C CA . GLU A 1 91 ? -18.312 13.445 7.688 1 93.88 91 GLU A CA 1
ATOM 724 C C . GLU A 1 91 ? -17.75 12.422 6.707 1 93.88 91 GLU A C 1
ATOM 726 O O . GLU A 1 91 ? -16.562 12.07 6.781 1 93.88 91 GLU A O 1
ATOM 731 N N . ASP A 1 92 ? -18.562 12.031 5.801 1 94.5 92 ASP A N 1
ATOM 732 C CA . ASP A 1 92 ? -18.156 11.016 4.836 1 94.5 92 ASP A CA 1
ATOM 733 C C . ASP A 1 92 ? -17.109 11.57 3.863 1 94.5 92 ASP A C 1
ATOM 735 O O . ASP A 1 92 ? -16.219 10.852 3.43 1 94.5 92 ASP A O 1
ATOM 739 N N . GLN A 1 93 ? -17.234 12.812 3.525 1 95.19 93 GLN A N 1
ATOM 740 C CA . GLN A 1 93 ? -16.281 13.445 2.629 1 95.19 93 GLN A CA 1
ATOM 741 C C . GLN A 1 93 ? -14.891 13.492 3.256 1 95.19 93 GLN A C 1
ATOM 743 O O . GLN A 1 93 ? -13.906 13.109 2.625 1 95.19 93 GLN A O 1
ATOM 748 N N . VAL A 1 94 ? -14.859 13.906 4.469 1 96.81 94 VAL A N 1
ATOM 749 C CA . VAL A 1 94 ? -13.586 14.008 5.184 1 96.81 94 VAL A CA 1
ATOM 750 C C . VAL A 1 94 ? -13.039 12.609 5.449 1 96.81 94 VAL A C 1
ATOM 752 O O . VAL A 1 94 ? -11.836 12.367 5.309 1 96.81 94 VAL A O 1
ATOM 755 N N . LEU A 1 95 ? -13.953 11.703 5.797 1 97.06 95 LEU A N 1
ATOM 756 C CA . LEU A 1 95 ? -13.555 10.328 6.082 1 97.06 95 LEU A CA 1
ATOM 757 C C . LEU A 1 95 ? -12.922 9.68 4.855 1 97.06 95 LEU A C 1
ATOM 759 O O . LEU A 1 95 ? -11.898 9 4.965 1 97.06 95 LEU A O 1
ATOM 763 N N . LEU A 1 96 ? -13.508 9.883 3.732 1 96.5 96 LEU A N 1
ATOM 764 C CA . LEU A 1 96 ? -12.984 9.32 2.488 1 96.5 96 LEU A CA 1
ATOM 765 C C . LEU A 1 96 ? -11.547 9.773 2.244 1 96.5 96 LEU A C 1
ATOM 767 O O . LEU A 1 96 ? -10.68 8.953 1.937 1 96.5 96 LEU A O 1
ATOM 771 N N . VAL A 1 97 ? -11.266 11.016 2.449 1 97.44 97 VAL A N 1
ATOM 772 C CA . VAL A 1 97 ? -9.938 11.578 2.205 1 97.44 97 VAL A CA 1
ATOM 773 C C . VAL A 1 97 ? -8.953 11.047 3.238 1 97.44 97 VAL A C 1
ATOM 775 O O . VAL A 1 97 ? -7.844 10.633 2.889 1 97.44 97 VAL A O 1
ATOM 778 N N . LEU A 1 98 ? -9.375 11.016 4.469 1 98.12 98 LEU A N 1
ATOM 779 C CA . LEU A 1 98 ? -8.469 10.562 5.52 1 98.12 98 LEU A CA 1
ATOM 780 C C . LEU A 1 98 ? -8.172 9.07 5.375 1 98.12 98 LEU A C 1
ATOM 782 O O . LEU A 1 98 ? -7.062 8.625 5.68 1 98.12 98 LEU A O 1
ATOM 786 N N . MET A 1 99 ? -9.125 8.281 4.902 1 97.38 99 MET A N 1
ATOM 787 C CA . MET A 1 99 ? -8.891 6.859 4.648 1 97.38 99 MET A CA 1
ATOM 788 C C . MET A 1 99 ? -7.887 6.668 3.518 1 97.38 99 MET A C 1
ATOM 790 O O . MET A 1 99 ? -7.055 5.758 3.568 1 97.38 99 MET A O 1
ATOM 794 N N . ARG A 1 100 ? -8.008 7.488 2.525 1 97.38 100 ARG A N 1
ATOM 795 C CA . ARG A 1 100 ? -7.043 7.449 1.431 1 97.38 100 ARG A CA 1
ATOM 796 C C . ARG A 1 100 ? -5.629 7.73 1.934 1 97.38 100 ARG A C 1
ATOM 798 O O . ARG A 1 100 ? -4.68 7.055 1.541 1 97.38 100 ARG A O 1
ATOM 805 N N . LEU A 1 101 ? -5.504 8.656 2.803 1 98 101 LEU A N 1
ATOM 806 C CA . LEU A 1 101 ? -4.191 9.055 3.301 1 98 101 LEU A CA 1
ATOM 807 C C . LEU A 1 101 ? -3.66 8.039 4.309 1 98 101 LEU A C 1
ATOM 809 O O . LEU A 1 101 ? -2.494 7.645 4.242 1 98 101 LEU A O 1
ATOM 813 N N . ARG A 1 102 ? -4.477 7.621 5.215 1 97.62 102 ARG A N 1
ATOM 814 C CA . ARG A 1 102 ? -4.066 6.797 6.348 1 97.62 102 ARG A CA 1
ATOM 815 C C . ARG A 1 102 ? -3.828 5.352 5.922 1 97.62 102 ARG A C 1
ATOM 817 O O . ARG A 1 102 ? -2.828 4.742 6.305 1 97.62 102 ARG A O 1
ATOM 824 N N . LEU A 1 103 ? -4.727 4.82 5.148 1 95.56 103 LEU A N 1
ATOM 825 C CA . LEU A 1 103 ? -4.668 3.402 4.816 1 95.56 103 LEU A CA 1
ATOM 826 C C . LEU A 1 103 ? -4.188 3.201 3.383 1 95.56 103 LEU A C 1
ATOM 828 O O . LEU A 1 103 ? -3.98 2.064 2.947 1 95.56 103 LEU A O 1
ATOM 832 N N . ASP A 1 104 ? -4.062 4.238 2.678 1 95 104 ASP A N 1
ATOM 833 C CA . ASP A 1 104 ? -3.617 4.215 1.289 1 95 104 ASP A CA 1
ATOM 834 C C . ASP A 1 104 ? -4.551 3.365 0.427 1 95 104 ASP A C 1
ATOM 836 O O . ASP A 1 104 ? -4.09 2.561 -0.386 1 95 104 ASP A O 1
ATOM 840 N N . ILE A 1 105 ? -5.816 3.525 0.709 1 94.19 105 ILE A N 1
ATOM 841 C CA . ILE A 1 105 ? -6.812 2.83 -0.099 1 94.19 105 ILE A CA 1
ATOM 842 C C . ILE A 1 105 ? -7.004 3.561 -1.426 1 94.19 105 ILE A C 1
ATOM 844 O O . ILE A 1 105 ? -7.086 4.789 -1.459 1 94.19 105 ILE A O 1
ATOM 848 N N . HIS A 1 106 ? -7.09 2.787 -2.443 1 92.94 106 HIS A N 1
ATOM 849 C CA . HIS A 1 106 ? -7.262 3.379 -3.766 1 92.94 106 HIS A CA 1
ATOM 850 C C . HIS A 1 106 ? -8.617 4.062 -3.893 1 92.94 106 HIS A C 1
ATOM 852 O O . HIS A 1 106 ? -9.617 3.57 -3.367 1 92.94 106 HIS A O 1
ATOM 858 N N . LEU A 1 107 ? -8.609 5.098 -4.664 1 93.44 107 LEU A N 1
ATOM 859 C CA . LEU A 1 107 ? -9.82 5.91 -4.789 1 93.44 107 LEU A CA 1
ATOM 860 C C . LEU A 1 107 ? -10.93 5.121 -5.473 1 93.44 107 LEU A C 1
ATOM 862 O O . LEU A 1 107 ? -12.109 5.305 -5.156 1 93.44 107 LEU A O 1
ATOM 866 N N . CYS A 1 108 ? -10.609 4.23 -6.367 1 92.19 108 CYS A N 1
ATOM 867 C CA . CYS A 1 108 ? -11.609 3.41 -7.031 1 92.19 108 CYS A CA 1
ATOM 868 C C . CYS A 1 108 ? -12.367 2.555 -6.027 1 92.19 108 CYS A C 1
ATOM 870 O O . CYS A 1 108 ? -13.594 2.428 -6.109 1 92.19 108 CYS A O 1
ATOM 872 N N . PHE A 1 109 ? -11.656 2.041 -5.176 1 93.81 109 PHE A N 1
ATOM 873 C CA . PHE A 1 109 ? -12.289 1.211 -4.16 1 93.81 109 PHE A CA 1
ATOM 874 C C . PHE A 1 109 ? -13.094 2.066 -3.188 1 93.81 109 PHE A C 1
ATOM 876 O O . PHE A 1 109 ? -14.203 1.692 -2.791 1 93.81 109 PHE A O 1
ATOM 883 N N . LEU A 1 110 ? -12.547 3.186 -2.777 1 94.44 110 LEU A N 1
ATOM 884 C CA . LEU A 1 110 ? -13.281 4.094 -1.902 1 94.44 110 LEU A CA 1
ATOM 885 C C . LEU A 1 110 ? -14.578 4.551 -2.557 1 94.44 110 LEU A C 1
ATOM 887 O O . LEU A 1 110 ? -15.609 4.684 -1.886 1 94.44 110 LEU A O 1
ATOM 891 N N . ALA A 1 111 ? -14.508 4.812 -3.848 1 93.25 111 ALA A N 1
ATOM 892 C CA . ALA A 1 111 ? -15.711 5.191 -4.578 1 93.25 111 ALA A CA 1
ATOM 893 C C . ALA A 1 111 ? -16.797 4.129 -4.434 1 93.25 111 ALA A C 1
ATOM 895 O O . ALA A 1 111 ? -17.953 4.453 -4.188 1 93.25 111 ALA A O 1
ATOM 896 N N . ALA A 1 112 ? -16.406 2.9 -4.547 1 90.31 112 ALA A N 1
ATOM 897 C CA . ALA A 1 112 ? -17.344 1.794 -4.41 1 90.31 112 ALA A CA 1
ATOM 898 C C . ALA A 1 112 ? -17.875 1.702 -2.98 1 90.31 112 ALA A C 1
ATOM 900 O O . ALA A 1 112 ? -19.078 1.468 -2.77 1 90.31 112 ALA A O 1
ATOM 901 N N . LEU A 1 113 ? -17.094 1.899 -2.023 1 91.25 113 LEU A N 1
ATOM 902 C CA . LEU A 1 113 ? -17.469 1.787 -0.619 1 91.25 113 LEU A CA 1
ATOM 903 C C . LEU A 1 113 ? -18.469 2.871 -0.234 1 91.25 113 LEU A C 1
ATOM 905 O O . LEU A 1 113 ? -19.422 2.607 0.499 1 91.25 113 LEU A O 1
ATOM 909 N N . PHE A 1 114 ? -18.219 4.035 -0.783 1 91.38 114 PHE A N 1
ATOM 910 C CA . PHE A 1 114 ? -19.078 5.16 -0.424 1 91.38 114 PHE A CA 1
ATOM 911 C C . PHE A 1 114 ? -20.188 5.348 -1.45 1 91.38 114 PHE A C 1
ATOM 913 O O . PHE A 1 114 ? -20.938 6.328 -1.393 1 91.38 114 PHE A O 1
ATOM 920 N N . ASP A 1 115 ? -20.188 4.473 -2.381 1 87.38 115 ASP A N 1
ATOM 921 C CA . ASP A 1 115 ? -21.25 4.395 -3.379 1 87.38 115 ASP A CA 1
ATOM 922 C C . ASP A 1 115 ? -21.312 5.672 -4.211 1 87.38 115 ASP A C 1
ATOM 924 O O . ASP A 1 115 ? -22.375 6.277 -4.336 1 87.38 115 ASP A O 1
ATOM 928 N N . ILE A 1 116 ? -20.219 6.062 -4.707 1 90.56 116 ILE A N 1
ATOM 929 C CA . ILE A 1 116 ? -20.141 7.184 -5.637 1 90.56 116 ILE A CA 1
ATOM 930 C C . ILE A 1 116 ? -19.312 6.785 -6.852 1 90.56 116 ILE A C 1
ATOM 932 O O . ILE A 1 116 ? -18.672 5.723 -6.859 1 90.56 116 ILE A O 1
ATOM 936 N N . GLY A 1 117 ? -19.375 7.559 -7.844 1 90.38 117 GLY A N 1
ATOM 937 C CA . GLY A 1 117 ? -18.609 7.285 -9.039 1 90.38 117 GLY A CA 1
ATOM 938 C C . GLY A 1 117 ? -17.125 7.555 -8.867 1 90.38 117 GLY A C 1
ATOM 939 O O . GLY A 1 117 ? -16.734 8.375 -8.031 1 90.38 117 GLY A O 1
ATOM 940 N N . LYS A 1 118 ? -16.359 6.863 -9.672 1 91.88 118 LYS A N 1
ATOM 941 C CA . LYS A 1 118 ? -14.898 7.012 -9.602 1 91.88 118 LYS A CA 1
ATOM 942 C C . LYS A 1 118 ? -14.484 8.453 -9.859 1 91.88 118 LYS A C 1
ATOM 944 O O . LYS A 1 118 ? -13.641 9 -9.141 1 91.88 118 LYS A O 1
ATOM 949 N N . ASN A 1 119 ? -15.047 9.039 -10.812 1 92.12 119 ASN A N 1
ATOM 950 C CA . ASN A 1 119 ? -14.719 10.414 -11.148 1 92.12 119 ASN A CA 1
ATOM 951 C C . ASN A 1 119 ? -15.125 11.383 -10.039 1 92.12 119 ASN A C 1
ATOM 953 O O . ASN A 1 119 ? -14.383 12.32 -9.727 1 92.12 119 ASN A O 1
ATOM 957 N N . SER A 1 120 ? -16.25 11.086 -9.508 1 92 120 SER A N 1
ATOM 958 C CA . SER A 1 120 ? -16.719 11.906 -8.391 1 92 120 SER A CA 1
ATOM 959 C C . SER A 1 120 ? -15.797 11.781 -7.184 1 92 120 SER A C 1
ATOM 961 O O . SER A 1 120 ? -15.523 12.773 -6.504 1 92 120 SER A O 1
ATOM 963 N N . ALA A 1 121 ? -15.352 10.586 -6.961 1 93.75 121 ALA A N 1
ATOM 964 C CA . ALA A 1 121 ? -14.445 10.352 -5.84 1 93.75 121 ALA A CA 1
ATOM 965 C C . ALA A 1 121 ? -13.133 11.102 -6.035 1 93.75 121 ALA A C 1
ATOM 967 O O . ALA A 1 121 ? -12.594 11.68 -5.09 1 93.75 121 ALA A O 1
ATOM 968 N N . SER A 1 122 ? -12.625 11.141 -7.23 1 93.62 122 SER A N 1
ATOM 969 C CA . SER A 1 122 ? -11.383 11.844 -7.539 1 93.62 122 SER A CA 1
ATOM 970 C C . SER A 1 122 ? -11.523 13.344 -7.34 1 93.62 122 SER A C 1
ATOM 972 O O . SER A 1 122 ? -10.672 13.984 -6.715 1 93.62 122 SER A O 1
ATOM 974 N N . LYS A 1 123 ? -12.555 13.852 -7.855 1 92.62 123 LYS A N 1
ATOM 975 C CA . LYS A 1 123 ? -12.812 15.281 -7.707 1 92.62 123 LYS A CA 1
ATOM 976 C C . LYS A 1 123 ? -13.008 15.648 -6.238 1 92.62 123 LYS A C 1
ATOM 978 O O . LYS A 1 123 ? -12.492 16.672 -5.777 1 92.62 123 LYS A O 1
ATOM 983 N N . LEU A 1 124 ? -13.805 14.836 -5.645 1 93.69 124 LEU A N 1
ATOM 984 C CA . LEU A 1 124 ? -14.039 15.055 -4.223 1 93.69 124 LEU A CA 1
ATOM 985 C C . LEU A 1 124 ? -12.727 15.055 -3.447 1 93.69 124 LEU A C 1
ATOM 987 O O . LEU A 1 124 ? -12.492 15.93 -2.607 1 93.69 124 LEU A O 1
ATOM 991 N N . PHE A 1 125 ? -11.867 14.133 -3.684 1 95.56 125 PHE A N 1
ATOM 992 C CA . PHE A 1 125 ? -10.578 14.039 -3.006 1 95.56 125 PHE A CA 1
ATOM 993 C C . PHE A 1 125 ? -9.773 15.312 -3.189 1 95.56 125 PHE A C 1
ATOM 995 O O . PHE A 1 125 ? -9.266 15.883 -2.217 1 95.56 125 PHE A O 1
ATOM 1002 N N . GLU A 1 126 ? -9.68 15.742 -4.355 1 94.38 126 GLU A N 1
ATOM 1003 C CA . GLU A 1 126 ? -8.898 16.938 -4.668 1 94.38 126 GLU A CA 1
ATOM 1004 C C . GLU A 1 126 ? -9.477 18.172 -3.982 1 94.38 126 GLU A C 1
ATOM 1006 O O . GLU A 1 126 ? -8.734 18.969 -3.404 1 94.38 126 GLU A O 1
ATOM 1011 N N . THR A 1 127 ? -10.75 18.281 -4.043 1 93.69 127 THR A N 1
ATOM 1012 C CA . THR A 1 127 ? -11.414 19.453 -3.479 1 93.69 127 THR A CA 1
ATOM 1013 C C . THR A 1 127 ? -11.289 19.453 -1.958 1 93.69 127 THR A C 1
ATOM 1015 O O . THR A 1 127 ? -10.922 20.484 -1.367 1 93.69 127 THR A O 1
ATOM 1018 N N . VAL A 1 128 ? -11.656 18.359 -1.392 1 95.62 128 VAL A N 1
ATOM 1019 C CA . VAL A 1 128 ? -11.602 18.281 0.064 1 95.62 128 VAL A CA 1
ATOM 1020 C C . VAL A 1 128 ? -10.156 18.453 0.539 1 95.62 128 VAL A C 1
ATOM 1022 O O . VAL A 1 128 ? -9.906 19.125 1.538 1 95.62 128 VAL A O 1
ATOM 1025 N N . LEU A 1 129 ? -9.203 17.844 -0.148 1 96.62 129 LEU A N 1
ATOM 1026 C CA . LEU A 1 129 ? -7.793 18 0.184 1 96.62 129 LEU A CA 1
ATOM 1027 C C . LEU A 1 129 ? -7.391 19.469 0.179 1 96.62 129 LEU A C 1
ATOM 1029 O O . LEU A 1 129 ? -6.754 19.953 1.122 1 96.62 129 LEU A O 1
ATOM 1033 N N . THR A 1 130 ? -7.793 20.141 -0.822 1 95.62 130 THR A N 1
ATOM 1034 C CA . THR A 1 130 ? -7.453 21.562 -0.964 1 95.62 130 THR A CA 1
ATOM 1035 C C . THR A 1 130 ? -8.016 22.375 0.198 1 95.62 130 THR A C 1
ATOM 1037 O O . THR A 1 130 ? -7.312 23.203 0.778 1 95.62 130 THR A O 1
ATOM 1040 N N . VAL A 1 131 ? -9.203 22.125 0.517 1 96.06 131 VAL A N 1
ATOM 1041 C CA . VAL A 1 131 ? -9.867 22.859 1.589 1 96.06 131 VAL A CA 1
ATOM 1042 C C . VAL A 1 131 ? -9.195 22.547 2.924 1 96.06 131 VAL A C 1
ATOM 1044 O O . VAL A 1 131 ? -8.891 23.453 3.703 1 96.06 131 VAL A O 1
ATOM 1047 N N . LEU A 1 132 ? -8.984 21.266 3.164 1 97.31 132 LEU A N 1
ATOM 1048 C CA . LEU A 1 132 ? -8.391 20.859 4.434 1 97.31 132 LEU A CA 1
ATOM 1049 C C . LEU A 1 132 ? -6.98 21.438 4.574 1 97.31 132 LEU A C 1
ATOM 1051 O O . LEU A 1 132 ? -6.582 21.859 5.66 1 97.31 132 LEU A O 1
ATOM 1055 N N . VAL A 1 133 ? -6.238 21.438 3.516 1 97.62 133 VAL A N 1
ATOM 1056 C CA . VAL A 1 133 ? -4.895 22 3.551 1 97.62 133 VAL A CA 1
ATOM 1057 C C . VAL A 1 133 ? -4.961 23.484 3.881 1 97.62 133 VAL A C 1
ATOM 1059 O O . VAL A 1 133 ? -4.234 23.969 4.754 1 97.62 133 VAL A O 1
ATOM 1062 N N . ALA A 1 134 ? -5.848 24.188 3.236 1 96.19 134 ALA A N 1
ATOM 1063 C CA . ALA A 1 134 ? -5.992 25.625 3.447 1 96.19 134 ALA A CA 1
ATOM 1064 C C . ALA A 1 134 ? -6.34 25.938 4.898 1 96.19 134 ALA A C 1
ATOM 1066 O O . ALA A 1 134 ? -5.836 26.906 5.473 1 96.19 134 ALA A O 1
ATOM 1067 N N . GLU A 1 135 ? -7.09 25.094 5.48 1 96 135 GLU A N 1
ATOM 1068 C CA . GLU A 1 135 ? -7.582 25.375 6.828 1 96 135 GLU A CA 1
ATOM 1069 C C . GLU A 1 135 ? -6.605 24.859 7.887 1 96 135 GLU A C 1
ATOM 1071 O O . GLU A 1 135 ? -6.418 25.5 8.922 1 96 135 GLU A O 1
ATOM 1076 N N . LEU A 1 136 ? -6.008 23.734 7.594 1 97.25 136 LEU A N 1
ATOM 1077 C CA . LEU A 1 136 ? -5.254 23.078 8.656 1 97.25 136 LEU A CA 1
ATOM 1078 C C . LEU A 1 136 ? -3.773 23.438 8.578 1 97.25 136 LEU A C 1
ATOM 1080 O O . LEU A 1 136 ? -3.023 23.219 9.531 1 97.25 136 LEU A O 1
ATOM 1084 N N . LYS A 1 137 ? -3.299 23.984 7.484 1 96.88 137 LYS A N 1
ATOM 1085 C CA . LYS A 1 137 ? -1.906 24.406 7.371 1 96.88 137 LYS A CA 1
ATOM 1086 C C . LYS A 1 137 ? -1.539 25.391 8.477 1 96.88 137 LYS A C 1
ATOM 1088 O O . LYS A 1 137 ? -0.368 25.516 8.844 1 96.88 137 LYS A O 1
ATOM 1093 N N . LYS A 1 138 ? -2.541 26.016 9.086 1 95.5 138 LYS A N 1
ATOM 1094 C CA . LYS A 1 138 ? -2.348 26.984 10.164 1 95.5 138 LYS A CA 1
ATOM 1095 C C . LYS A 1 138 ? -1.839 26.297 11.43 1 95.5 138 LYS A C 1
ATOM 1097 O O . LYS A 1 138 ? -1.343 26.969 12.344 1 95.5 138 LYS A O 1
ATOM 1102 N N . LEU A 1 139 ? -1.957 25 11.438 1 96.12 139 LEU A N 1
ATOM 1103 C CA . LEU A 1 139 ? -1.482 24.25 12.594 1 96.12 139 LEU A CA 1
ATOM 1104 C C . LEU A 1 139 ? 0.031 24.062 12.539 1 96.12 139 LEU A C 1
ATOM 1106 O O . LEU A 1 139 ? 0.648 23.672 13.531 1 96.12 139 LEU A O 1
ATOM 1110 N N . ILE A 1 140 ? 0.646 24.281 11.414 1 97 140 ILE A N 1
ATOM 1111 C CA . ILE A 1 140 ? 2.096 24.266 11.242 1 97 140 ILE A CA 1
ATOM 1112 C C . ILE A 1 140 ? 2.648 25.688 11.391 1 97 140 ILE A C 1
ATOM 1114 O O . ILE A 1 140 ? 2.654 26.469 10.438 1 97 140 ILE A O 1
ATOM 1118 N N . VAL A 1 141 ? 3.145 25.953 12.609 1 93.25 141 VAL A N 1
ATOM 1119 C CA . VAL A 1 141 ? 3.496 27.328 12.938 1 93.25 141 VAL A CA 1
ATOM 1120 C C . VAL A 1 141 ? 4.973 27.406 13.312 1 93.25 141 VAL A C 1
ATOM 1122 O O . VAL A 1 141 ? 5.453 26.656 14.156 1 93.25 141 VAL A O 1
ATOM 1125 N N . TRP A 1 142 ? 5.625 28.312 12.68 1 93.19 142 TRP A N 1
ATOM 1126 C CA . TRP A 1 142 ? 6.992 28.641 13.078 1 93.19 142 TRP A CA 1
ATOM 1127 C C . TRP A 1 142 ? 7.008 29.391 14.406 1 93.19 142 TRP A C 1
ATOM 1129 O O . TRP A 1 142 ? 6.281 30.359 14.586 1 93.19 142 TRP A O 1
ATOM 1139 N N . PRO A 1 143 ? 7.723 28.891 15.305 1 86.94 143 PRO A N 1
ATOM 1140 C CA . PRO A 1 143 ? 7.668 29.484 16.641 1 86.94 143 PRO A CA 1
ATOM 1141 C C . PRO A 1 143 ? 8.25 30.906 16.672 1 86.94 143 PRO A C 1
ATOM 1143 O O . PRO A 1 143 ? 9.266 31.172 16.016 1 86.94 143 PRO A O 1
ATOM 1146 N N . ASP A 1 144 ? 7.492 31.75 17.297 1 84.69 144 ASP A N 1
ATOM 1147 C CA . ASP A 1 144 ? 8.047 33.062 17.578 1 84.69 144 ASP A CA 1
ATOM 1148 C C . ASP A 1 144 ? 8.906 33.031 18.844 1 84.69 144 ASP A C 1
ATOM 1150 O O . ASP A 1 144 ? 8.844 32.094 19.625 1 84.69 144 ASP A O 1
ATOM 1154 N N . ASP A 1 145 ? 9.75 34 18.984 1 78.25 145 ASP A N 1
ATOM 1155 C CA . ASP A 1 145 ? 10.734 34 20.062 1 78.25 145 ASP A CA 1
ATOM 1156 C C . ASP A 1 145 ? 10.055 33.969 21.422 1 78.25 145 ASP A C 1
ATOM 1158 O O . ASP A 1 145 ? 10.531 33.281 22.328 1 78.25 145 ASP A O 1
ATOM 1162 N N . ILE A 1 146 ? 9 34.656 21.547 1 70.94 146 ILE A N 1
ATOM 1163 C CA . ILE A 1 146 ? 8.312 34.719 22.828 1 70.94 146 ILE A CA 1
ATOM 1164 C C . ILE A 1 146 ? 7.742 33.344 23.188 1 70.94 146 ILE A C 1
ATOM 1166 O O . ILE A 1 146 ? 7.992 32.844 24.281 1 70.94 146 ILE A O 1
ATOM 1170 N N . SER A 1 147 ? 7.078 32.719 22.312 1 71.75 147 SER A N 1
ATOM 1171 C CA . SER A 1 147 ? 6.434 31.438 22.531 1 71.75 147 SER A CA 1
ATOM 1172 C C . SER A 1 147 ? 7.465 30.328 22.672 1 71.75 147 SER A C 1
ATOM 1174 O O . SER A 1 147 ? 7.289 29.406 23.469 1 71.75 147 SER A O 1
ATOM 1176 N N . PHE A 1 148 ? 8.508 30.531 22.016 1 73.12 148 PHE A N 1
ATOM 1177 C CA . PHE A 1 148 ? 9.57 29.531 22 1 73.12 148 PHE A CA 1
ATOM 1178 C C . PHE A 1 148 ? 10.164 29.328 23.391 1 73.12 148 PHE A C 1
ATOM 1180 O O . PHE A 1 148 ? 10.281 28.203 23.859 1 73.12 148 PHE A O 1
ATOM 1187 N N . ASN A 1 149 ? 10.445 30.359 24 1 73.81 149 ASN A N 1
ATOM 1188 C CA . ASN A 1 149 ? 11.102 30.297 25.312 1 73.81 149 ASN A CA 1
ATOM 1189 C C . ASN A 1 149 ? 10.172 29.703 26.359 1 73.81 149 ASN A C 1
ATOM 1191 O O . ASN A 1 149 ? 10.617 28.969 27.25 1 73.81 149 ASN A O 1
ATOM 1195 N N . ALA A 1 150 ? 8.898 29.906 26.125 1 76.12 150 ALA A N 1
ATOM 1196 C CA . ALA A 1 150 ? 7.918 29.453 27.094 1 76.12 150 ALA A CA 1
ATOM 1197 C C . ALA A 1 150 ? 7.707 27.938 27 1 76.12 150 ALA A C 1
ATOM 1199 O O . ALA A 1 150 ? 7.43 27.281 28 1 76.12 150 ALA A O 1
ATOM 1200 N N . TRP A 1 151 ? 7.969 27.406 25.906 1 77.31 151 TRP A N 1
ATOM 1201 C CA . TRP A 1 151 ? 7.574 26.016 25.688 1 77.31 151 TRP A CA 1
ATOM 1202 C C . TRP A 1 151 ? 8.797 25.125 25.516 1 77.31 151 TRP A C 1
ATOM 1204 O O . TRP A 1 151 ? 8.672 23.953 25.156 1 77.31 151 TRP A O 1
ATOM 1214 N N . LEU A 1 152 ? 9.922 25.641 25.859 1 83.44 152 LEU A N 1
ATOM 1215 C CA . LEU A 1 152 ? 11.148 24.859 25.703 1 83.44 152 LEU A CA 1
ATOM 1216 C C . LEU A 1 152 ? 11.203 23.734 26.734 1 83.44 152 LEU A C 1
ATOM 1218 O O . LEU A 1 152 ? 11.102 23.984 27.938 1 83.44 152 LEU A O 1
ATOM 1222 N N . PRO A 1 153 ? 11.297 22.5 26.219 1 86.12 153 PRO A N 1
ATOM 1223 C CA . PRO A 1 153 ? 11.406 21.391 27.141 1 86.12 153 PRO A CA 1
ATOM 1224 C C . PRO A 1 153 ? 12.648 21.469 28.031 1 86.12 153 PRO A C 1
ATOM 1226 O O . PRO A 1 153 ? 13.648 22.078 27.641 1 86.12 153 PRO A O 1
ATOM 1229 N N . GLU A 1 154 ? 12.602 20.859 29.125 1 83.75 154 GLU A N 1
ATOM 1230 C CA . GLU A 1 154 ? 13.68 20.875 30.094 1 83.75 154 GLU A CA 1
ATOM 1231 C C . GLU A 1 154 ? 14.977 20.328 29.5 1 83.75 154 GLU A C 1
ATOM 1233 O O . GLU A 1 154 ? 16.062 20.844 29.797 1 83.75 154 GLU A O 1
ATOM 1238 N N . ALA A 1 155 ? 14.789 19.359 28.625 1 82.56 155 ALA A N 1
ATOM 1239 C CA . ALA A 1 155 ? 15.945 18.688 28.031 1 82.56 155 ALA A CA 1
ATOM 1240 C C . ALA A 1 155 ? 16.781 19.656 27.203 1 82.56 155 ALA A C 1
ATOM 1242 O O . ALA A 1 155 ? 17.969 19.422 26.953 1 82.56 155 ALA A O 1
ATOM 1243 N N . PHE A 1 156 ? 16.219 20.797 26.875 1 88.19 156 PHE A N 1
ATOM 1244 C CA . PHE A 1 156 ? 16.891 21.719 25.969 1 88.19 156 PHE A CA 1
ATOM 1245 C C . PHE A 1 156 ? 17.344 22.969 26.719 1 88.19 156 PHE A C 1
ATOM 1247 O O . PHE A 1 156 ? 18.094 23.797 26.188 1 88.19 156 PHE A O 1
ATOM 1254 N N . ARG A 1 157 ? 16.984 23.156 27.859 1 84.5 157 ARG A N 1
ATOM 1255 C CA . ARG A 1 157 ? 17.141 24.422 28.578 1 84.5 157 ARG A CA 1
ATOM 1256 C C . ARG A 1 157 ? 18.594 24.625 29.016 1 84.5 157 ARG A C 1
ATOM 1258 O O . ARG A 1 157 ? 19.062 25.766 29.109 1 84.5 157 ARG A O 1
ATOM 1265 N N . THR A 1 158 ? 19.281 23.5 29.203 1 82.25 158 THR A N 1
ATOM 1266 C CA . THR A 1 158 ? 20.641 23.641 29.719 1 82.25 158 THR A CA 1
ATOM 1267 C C . THR A 1 158 ? 21.641 23.812 28.578 1 82.25 158 THR A C 1
ATOM 1269 O O . THR A 1 158 ? 22.406 24.781 28.562 1 82.25 158 THR A O 1
ATOM 1272 N N . LYS A 1 159 ? 21.641 22.953 27.547 1 82.62 159 LYS A N 1
ATOM 1273 C CA . LYS A 1 159 ? 22.703 22.938 26.547 1 82.62 159 LYS A CA 1
ATOM 1274 C C . LYS A 1 159 ? 22.172 23.359 25.188 1 82.62 159 LYS A C 1
ATOM 1276 O O . LYS A 1 159 ? 22.938 23.797 24.312 1 82.62 159 LYS A O 1
ATOM 1281 N N . PHE A 1 160 ? 20.922 23.484 25.016 1 89.06 160 PHE A N 1
ATOM 1282 C CA . PHE A 1 160 ? 20.359 23.703 23.688 1 89.06 160 PHE A CA 1
ATOM 1283 C C . PHE A 1 160 ? 19.203 24.688 23.734 1 89.06 160 PHE A C 1
ATOM 1285 O O . PHE A 1 160 ? 18.188 24.5 23.062 1 89.06 160 PHE A O 1
ATOM 1292 N N . ARG A 1 161 ? 19.484 25.719 24.422 1 86.75 161 ARG A N 1
ATOM 1293 C CA . ARG A 1 161 ? 18.406 26.672 24.703 1 86.75 161 ARG A CA 1
ATOM 1294 C C . ARG A 1 161 ? 18.062 27.484 23.453 1 86.75 161 ARG A C 1
ATOM 1296 O O . ARG A 1 161 ? 16.938 27.953 23.312 1 86.75 161 ARG A O 1
ATOM 1303 N N . ARG A 1 162 ? 18.969 27.578 22.547 1 88.94 162 ARG A N 1
ATOM 1304 C CA . ARG A 1 162 ? 18.734 28.438 21.391 1 88.94 162 ARG A CA 1
ATOM 1305 C C . ARG A 1 162 ? 18.328 27.625 20.172 1 88.94 162 ARG A C 1
ATOM 1307 O O . ARG A 1 162 ? 18.188 28.172 19.062 1 88.94 162 ARG A O 1
ATOM 1314 N N . VAL A 1 163 ? 18.125 26.344 20.391 1 92.81 163 VAL A N 1
ATOM 1315 C CA . VAL A 1 163 ? 17.703 25.5 19.281 1 92.81 163 VAL A CA 1
ATOM 1316 C C . VAL A 1 163 ? 16.234 25.797 18.953 1 92.81 163 VAL A C 1
ATOM 1318 O O . VAL A 1 163 ? 15.336 25.469 19.719 1 92.81 163 VAL A O 1
ATOM 1321 N N . LYS A 1 164 ? 16.078 26.375 17.844 1 92.31 164 LYS A N 1
ATOM 1322 C CA . LYS A 1 164 ? 14.742 26.781 17.406 1 92.31 164 LYS A CA 1
ATOM 1323 C C . LYS A 1 164 ? 14.031 25.656 16.672 1 92.31 164 LYS A C 1
ATOM 1325 O O . LYS A 1 164 ? 12.805 25.531 16.75 1 92.31 164 LYS A O 1
ATOM 1330 N N . VAL A 1 165 ? 14.82 24.859 15.938 1 94.38 165 VAL A N 1
ATOM 1331 C CA . VAL A 1 165 ? 14.227 23.828 15.094 1 94.38 165 VAL A CA 1
ATOM 1332 C C . VAL A 1 165 ? 15.172 22.641 15 1 94.38 165 VAL A C 1
ATOM 1334 O O . VAL A 1 165 ? 16.391 22.797 14.945 1 94.38 165 VAL A O 1
ATOM 1337 N N . ILE A 1 166 ? 14.633 21.484 15.094 1 95.31 166 ILE A N 1
ATOM 1338 C CA . ILE A 1 166 ? 15.305 20.234 14.766 1 95.31 166 ILE A CA 1
ATOM 1339 C C . ILE A 1 166 ? 14.836 19.734 13.398 1 95.31 166 ILE A C 1
ATOM 1341 O O . ILE A 1 166 ? 13.641 19.547 13.172 1 95.31 166 ILE A O 1
ATOM 1345 N N . THR A 1 167 ? 15.742 19.516 12.453 1 95.56 167 THR A N 1
ATOM 1346 C CA . THR A 1 167 ? 15.305 19.25 11.086 1 95.56 167 THR A CA 1
ATOM 1347 C C . THR A 1 167 ? 15.906 17.938 10.578 1 95.56 167 THR A C 1
ATOM 1349 O O . THR A 1 167 ? 16.953 17.5 11.062 1 95.56 167 THR A O 1
ATOM 1352 N N . ASP A 1 168 ? 15.203 17.312 9.758 1 94.56 168 ASP A N 1
ATOM 1353 C CA . ASP A 1 168 ? 15.594 16.125 9.023 1 94.56 168 ASP A CA 1
ATOM 1354 C C . ASP A 1 168 ? 14.828 16.016 7.703 1 94.56 168 ASP A C 1
ATOM 1356 O O . ASP A 1 168 ? 13.742 16.578 7.562 1 94.56 168 ASP A O 1
ATOM 1360 N N . SER A 1 169 ? 15.477 15.422 6.789 1 93.69 169 SER A N 1
ATOM 1361 C CA . SER A 1 169 ? 14.812 15.188 5.512 1 93.69 169 SER A CA 1
ATOM 1362 C C . SER A 1 169 ? 14.273 13.766 5.418 1 93.69 169 SER A C 1
ATOM 1364 O O . SER A 1 169 ? 14.773 12.867 6.094 1 93.69 169 SER A O 1
ATOM 1366 N N . THR A 1 170 ? 13.266 13.594 4.727 1 93.56 170 THR A N 1
ATOM 1367 C CA . THR A 1 170 ? 12.703 12.273 4.469 1 93.56 170 THR A CA 1
ATOM 1368 C C . THR A 1 170 ? 12.336 12.117 2.996 1 93.56 170 THR A C 1
ATOM 1370 O O . THR A 1 170 ? 12.07 13.109 2.311 1 93.56 170 THR A O 1
ATOM 1373 N N . GLU A 1 171 ? 12.406 10.914 2.537 1 92.56 171 GLU A N 1
ATOM 1374 C CA . GLU A 1 171 ? 12.102 10.625 1.14 1 92.56 171 GLU A CA 1
ATOM 1375 C C . GLU A 1 171 ? 10.812 9.812 1.018 1 92.56 171 GLU A C 1
ATOM 1377 O O . GLU A 1 171 ? 10.539 8.945 1.849 1 92.56 171 GLU A O 1
ATOM 1382 N N . ILE A 1 172 ? 10.031 10.164 0.086 1 93.62 172 ILE A N 1
ATOM 1383 C CA . ILE A 1 172 ? 8.805 9.461 -0.273 1 93.62 172 ILE A CA 1
ATOM 1384 C C . ILE A 1 172 ? 8.969 8.805 -1.644 1 93.62 172 ILE A C 1
ATOM 1386 O O . ILE A 1 172 ? 9.375 9.461 -2.605 1 93.62 172 ILE A O 1
ATOM 1390 N N . ARG A 1 173 ? 8.672 7.562 -1.74 1 91.06 173 ARG A N 1
ATOM 1391 C CA . ARG A 1 173 ? 8.828 6.84 -3 1 91.06 173 ARG A CA 1
ATOM 1392 C C . ARG A 1 173 ? 7.75 7.246 -4 1 91.06 173 ARG A C 1
ATOM 1394 O O . ARG A 1 173 ? 6.586 7.418 -3.631 1 91.06 173 ARG A O 1
ATOM 1401 N N . LEU A 1 174 ? 8.18 7.422 -5.141 1 90.81 174 LEU A N 1
ATOM 1402 C CA . LEU A 1 174 ? 7.312 7.809 -6.254 1 90.81 174 LEU A CA 1
ATOM 1403 C C . LEU A 1 174 ? 7.422 6.812 -7.402 1 90.81 174 LEU A C 1
ATOM 1405 O O . LEU A 1 174 ? 8.516 6.328 -7.707 1 90.81 174 LEU A O 1
ATOM 1409 N N . GLU A 1 175 ? 6.262 6.543 -7.898 1 86.19 175 GLU A N 1
ATOM 1410 C CA . GLU A 1 175 ? 6.254 5.684 -9.078 1 86.19 175 GLU A CA 1
ATOM 1411 C C . GLU A 1 175 ? 7.102 6.281 -10.203 1 86.19 175 GLU A C 1
ATOM 1413 O O . GLU A 1 175 ? 7.125 7.5 -10.383 1 86.19 175 GLU A O 1
ATOM 1418 N N . LYS A 1 176 ? 7.75 5.402 -10.953 1 81.69 176 LYS A N 1
ATOM 1419 C CA . LYS A 1 176 ? 8.617 5.832 -12.047 1 81.69 176 LYS A CA 1
ATOM 1420 C C . LYS A 1 176 ? 7.809 6.523 -13.141 1 81.69 176 LYS A C 1
ATOM 1422 O O . LYS A 1 176 ? 6.762 6.023 -13.562 1 81.69 176 LYS A O 1
ATOM 1427 N N . ALA A 1 177 ? 8.273 7.668 -13.508 1 78.25 177 ALA A N 1
ATOM 1428 C CA . ALA A 1 177 ? 7.637 8.398 -14.602 1 78.25 177 ALA A CA 1
ATOM 1429 C C . ALA A 1 177 ? 7.961 7.762 -15.953 1 78.25 177 ALA A C 1
ATOM 1431 O O . ALA A 1 177 ? 8.906 6.973 -16.062 1 78.25 177 ALA A O 1
ATOM 1432 N N . SER A 1 178 ? 7.152 7.992 -16.859 1 73.75 178 SER A N 1
ATOM 1433 C CA . SER A 1 178 ? 7.434 7.527 -18.219 1 73.75 178 SER A CA 1
ATOM 1434 C C . SER A 1 178 ? 8.539 8.352 -18.859 1 73.75 178 SER A C 1
ATOM 1436 O O . SER A 1 178 ? 9.391 7.812 -19.562 1 73.75 178 SER A O 1
ATOM 1438 N N . ALA A 1 179 ? 8.523 9.664 -18.531 1 73.75 179 ALA A N 1
ATOM 1439 C CA . ALA A 1 179 ? 9.508 10.578 -19.109 1 73.75 179 ALA A CA 1
ATOM 1440 C C . ALA A 1 179 ? 10.859 10.422 -18.422 1 73.75 179 ALA A C 1
ATOM 1442 O O . ALA A 1 179 ? 10.953 10.484 -17.188 1 73.75 179 ALA A O 1
ATOM 1443 N N . THR A 1 180 ? 11.914 10.273 -19.188 1 74.31 180 THR A N 1
ATOM 1444 C CA . THR A 1 180 ? 13.266 10.016 -18.703 1 74.31 180 THR A CA 1
ATOM 1445 C C . THR A 1 180 ? 13.758 11.172 -17.828 1 74.31 180 THR A C 1
ATOM 1447 O O . THR A 1 180 ? 14.43 10.953 -16.812 1 74.31 180 THR A O 1
ATOM 1450 N N . THR A 1 181 ? 13.492 12.406 -18.297 1 72.62 181 THR A N 1
ATOM 1451 C CA . THR A 1 181 ? 13.93 13.57 -17.547 1 72.62 181 THR A CA 1
ATOM 1452 C C . THR A 1 181 ? 13.336 13.562 -16.141 1 72.62 181 THR A C 1
ATOM 1454 O O . THR A 1 181 ? 14.031 13.828 -15.156 1 72.62 181 THR A O 1
ATOM 1457 N N . ALA A 1 182 ? 12.078 13.273 -16.062 1 77.06 182 ALA A N 1
ATOM 1458 C CA . ALA A 1 182 ? 11.398 13.211 -14.773 1 77.06 182 ALA A CA 1
ATOM 1459 C C . ALA A 1 182 ? 11.938 12.062 -13.93 1 77.06 182 ALA A C 1
ATOM 1461 O O . ALA A 1 182 ? 12.078 12.188 -12.711 1 77.06 182 ALA A O 1
ATOM 1462 N N . GLN A 1 183 ? 12.281 10.961 -14.578 1 79.69 183 GLN A N 1
ATOM 1463 C CA . GLN A 1 183 ? 12.867 9.82 -13.875 1 79.69 183 GLN A CA 1
ATOM 1464 C C . GLN A 1 183 ? 14.203 10.203 -13.234 1 79.69 183 GLN A C 1
ATOM 1466 O O . GLN A 1 183 ? 14.461 9.859 -12.078 1 79.69 183 GLN A O 1
ATOM 1471 N N . SER A 1 184 ? 15.008 10.883 -14.016 1 74.38 184 SER A N 1
ATOM 1472 C CA . SER A 1 184 ? 16.328 11.273 -13.531 1 74.38 184 SER A CA 1
ATOM 1473 C C . SER A 1 184 ? 16.219 12.234 -12.352 1 74.38 184 SER A C 1
ATOM 1475 O O . SER A 1 184 ? 16.969 12.125 -11.383 1 74.38 184 SER A O 1
ATOM 1477 N N . ALA A 1 185 ? 15.297 13.164 -12.461 1 75.81 185 ALA A N 1
ATOM 1478 C CA . ALA A 1 185 ? 15.125 14.164 -11.406 1 75.81 185 ALA A CA 1
ATOM 1479 C C . ALA A 1 185 ? 14.656 13.516 -10.109 1 75.81 185 ALA A C 1
ATOM 1481 O O . ALA A 1 185 ? 14.992 13.984 -9.016 1 75.81 185 ALA A O 1
ATOM 1482 N N . THR A 1 186 ? 13.977 12.391 -10.219 1 80.56 186 THR A N 1
ATOM 1483 C CA . THR A 1 186 ? 13.375 11.789 -9.031 1 80.56 186 THR A CA 1
ATOM 1484 C C . THR A 1 186 ? 14.195 10.594 -8.562 1 80.56 186 THR A C 1
ATOM 1486 O O . THR A 1 186 ? 13.891 9.984 -7.531 1 80.56 186 THR A O 1
ATOM 1489 N N . TRP A 1 187 ? 15.211 10.25 -9.297 1 78.19 187 TRP A N 1
ATOM 1490 C CA . TRP A 1 187 ? 16.016 9.094 -8.922 1 78.19 187 TRP A CA 1
ATOM 1491 C C . TRP A 1 187 ? 16.844 9.391 -7.672 1 78.19 187 TRP A C 1
ATOM 1493 O O . TRP A 1 187 ? 17.594 10.375 -7.637 1 78.19 187 TRP A O 1
ATOM 1503 N N . SER A 1 188 ? 16.703 8.617 -6.73 1 76.5 188 SER A N 1
ATOM 1504 C CA . SER A 1 188 ? 17.5 8.688 -5.516 1 76.5 188 SER A CA 1
ATOM 1505 C C . SER A 1 188 ? 18.609 7.637 -5.516 1 76.5 188 SER A C 1
ATOM 1507 O O . SER A 1 188 ? 18.328 6.445 -5.379 1 76.5 188 SER A O 1
ATOM 1509 N N . PRO A 1 189 ? 19.797 8.023 -5.781 1 65.19 189 PRO A N 1
ATOM 1510 C CA . PRO A 1 189 ? 20.875 7.031 -5.691 1 65.19 189 PRO A CA 1
ATOM 1511 C C . PRO A 1 189 ? 20.906 6.328 -4.336 1 65.19 189 PRO A C 1
ATOM 1513 O O . PRO A 1 189 ? 21.281 5.148 -4.258 1 65.19 189 PRO A O 1
ATOM 1516 N N . TYR A 1 190 ? 20.469 7.188 -3.352 1 60.91 190 TYR A N 1
ATOM 1517 C CA . TYR A 1 190 ? 20.484 6.648 -1.996 1 60.91 190 TYR A CA 1
ATOM 1518 C C . TYR A 1 190 ? 19.469 5.52 -1.85 1 60.91 190 TYR A C 1
ATOM 1520 O O . TYR A 1 190 ? 19.781 4.465 -1.291 1 60.91 190 TYR A O 1
ATOM 1528 N N . LYS A 1 191 ? 18.328 5.684 -2.34 1 68 191 LYS A N 1
ATOM 1529 C CA . LYS A 1 191 ? 17.234 4.711 -2.188 1 68 191 LYS A CA 1
ATOM 1530 C C . LYS A 1 191 ? 17.172 3.777 -3.391 1 68 191 LYS A C 1
ATOM 1532 O O . LYS A 1 191 ? 16.453 2.771 -3.363 1 68 191 LYS A O 1
ATOM 1537 N N . ASN A 1 192 ? 18 4.016 -4.422 1 69.44 192 ASN A N 1
ATOM 1538 C CA . ASN A 1 192 ? 17.984 3.27 -5.676 1 69.44 192 ASN A CA 1
ATOM 1539 C C . ASN A 1 192 ? 16.578 3.113 -6.219 1 69.44 192 ASN A C 1
ATOM 1541 O O . ASN A 1 192 ? 16.141 2.004 -6.535 1 69.44 192 ASN A O 1
ATOM 1545 N N . SER A 1 193 ? 15.891 4.207 -6.121 1 79.81 193 SER A N 1
ATOM 1546 C CA . SER A 1 193 ? 14.508 4.289 -6.574 1 79.81 193 SER A CA 1
ATOM 1547 C C . SER A 1 193 ? 14.094 5.738 -6.82 1 79.81 193 SER A C 1
ATOM 1549 O O . SER A 1 193 ? 14.812 6.668 -6.453 1 79.81 193 SER A O 1
ATOM 1551 N N . ASN A 1 194 ? 13.039 5.898 -7.523 1 86.81 194 ASN A N 1
ATOM 1552 C CA . ASN A 1 194 ? 12.492 7.238 -7.707 1 86.81 194 ASN A CA 1
ATOM 1553 C C . ASN A 1 194 ? 11.758 7.719 -6.457 1 86.81 194 ASN A C 1
ATOM 1555 O O . ASN A 1 194 ? 10.875 7.027 -5.945 1 86.81 194 ASN A O 1
ATOM 1559 N N . THR A 1 195 ? 12.172 8.844 -5.941 1 91.5 195 THR A N 1
ATOM 1560 C CA . THR A 1 195 ? 11.609 9.383 -4.707 1 91.5 195 THR A CA 1
ATOM 1561 C C . THR A 1 195 ? 11.453 10.898 -4.797 1 91.5 195 THR A C 1
ATOM 1563 O O . THR A 1 195 ? 11.898 11.516 -5.766 1 91.5 195 THR A O 1
ATOM 1566 N N . VAL A 1 196 ? 10.75 11.414 -3.906 1 93.25 196 VAL A N 1
ATOM 1567 C CA . VAL A 1 196 ? 10.711 12.844 -3.623 1 93.25 196 VAL A CA 1
ATOM 1568 C C . VAL A 1 196 ? 11.227 13.102 -2.211 1 93.25 196 VAL A C 1
ATOM 1570 O O . VAL A 1 196 ? 11 12.305 -1.302 1 93.25 196 VAL A O 1
ATOM 1573 N N . LYS A 1 197 ? 11.992 14.156 -2.109 1 93.75 197 LYS A N 1
ATOM 1574 C CA . LYS A 1 197 ? 12.602 14.516 -0.837 1 93.75 197 LYS A CA 1
ATOM 1575 C C . LYS A 1 197 ? 11.93 15.742 -0.228 1 93.75 197 LYS A C 1
ATOM 1577 O O . LYS A 1 197 ? 11.602 16.703 -0.938 1 93.75 197 LYS A O 1
ATOM 1582 N N . VAL A 1 198 ? 11.641 15.734 1.105 1 96.38 198 VAL A N 1
ATOM 1583 C CA . VAL A 1 198 ? 11 16.828 1.828 1 96.38 198 VAL A CA 1
ATOM 1584 C C . VAL A 1 198 ? 11.766 17.109 3.123 1 96.38 198 VAL A C 1
ATOM 1586 O O . VAL A 1 198 ? 12.211 16.188 3.803 1 96.38 198 VAL A O 1
ATOM 1589 N N . LEU A 1 199 ? 11.953 18.359 3.449 1 96.44 199 LEU A N 1
ATOM 1590 C CA . LEU A 1 199 ? 12.586 18.797 4.691 1 96.44 199 LEU A CA 1
ATOM 1591 C C . LEU A 1 199 ? 11.531 19.047 5.77 1 96.44 199 LEU A C 1
ATOM 1593 O O . LEU A 1 199 ? 10.578 19.797 5.547 1 96.44 199 LEU A O 1
ATOM 1597 N N . ILE A 1 200 ? 11.688 18.375 6.859 1 97.75 200 ILE A N 1
ATOM 1598 C CA . ILE A 1 200 ? 10.781 18.547 7.988 1 97.75 200 ILE A CA 1
ATOM 1599 C C . ILE A 1 200 ? 11.5 19.219 9.148 1 97.75 200 ILE A C 1
ATOM 1601 O O . ILE A 1 200 ? 12.641 18.875 9.461 1 97.75 200 ILE A O 1
ATOM 1605 N N . GLY A 1 201 ? 10.938 20.219 9.719 1 97.06 201 GLY A N 1
ATOM 1606 C CA . GLY A 1 201 ? 11.406 20.859 10.938 1 97.06 201 GLY A CA 1
ATOM 1607 C C . GLY A 1 201 ? 10.422 20.75 12.086 1 97.06 201 GLY A C 1
ATOM 1608 O O . GLY A 1 201 ? 9.211 20.922 11.891 1 97.06 201 GLY A O 1
ATOM 1609 N N . ILE A 1 202 ? 10.93 20.438 13.195 1 96.38 202 ILE A N 1
ATOM 1610 C CA . ILE A 1 202 ? 10.07 20.359 14.375 1 96.38 202 ILE A CA 1
ATOM 1611 C C . ILE A 1 202 ? 10.625 21.25 15.477 1 96.38 202 ILE A C 1
ATOM 1613 O O . ILE A 1 202 ? 11.828 21.5 15.531 1 96.38 202 ILE A O 1
ATOM 1617 N N . THR A 1 203 ? 9.812 21.719 16.344 1 93.88 203 THR A N 1
ATOM 1618 C CA . THR A 1 203 ? 10.234 22.438 17.531 1 93.88 203 THR A CA 1
ATOM 1619 C C . THR A 1 203 ? 10.789 21.453 18.578 1 93.88 203 THR A C 1
ATOM 1621 O O . THR A 1 203 ? 10.555 20.25 18.484 1 93.88 203 THR A O 1
ATOM 1624 N N . PRO A 1 204 ? 11.516 21.984 19.453 1 91.31 204 PRO A N 1
ATOM 1625 C CA . PRO A 1 204 ? 12.039 21.109 20.516 1 91.31 204 PRO A CA 1
ATOM 1626 C C . PRO A 1 204 ? 10.945 20.375 21.266 1 91.31 204 PRO A C 1
ATOM 1628 O O . PRO A 1 204 ? 11.188 19.297 21.828 1 91.31 204 PRO A O 1
ATOM 1631 N N . ASN A 1 205 ? 9.719 20.859 21.203 1 89.06 205 ASN A N 1
ATOM 1632 C CA . ASN A 1 205 ? 8.609 20.219 21.891 1 89.06 205 ASN A CA 1
ATOM 1633 C C . ASN A 1 205 ? 7.973 19.125 21.031 1 89.06 205 ASN A C 1
ATOM 1635 O O . ASN A 1 205 ? 7.039 18.453 21.453 1 89.06 205 ASN A O 1
ATOM 1639 N N . GLY A 1 206 ? 8.367 19.047 19.766 1 91.5 206 GLY A N 1
ATOM 1640 C CA . GLY A 1 206 ? 7.957 17.922 18.953 1 91.5 206 GLY A CA 1
ATOM 1641 C C . GLY A 1 206 ? 6.855 18.266 17.969 1 91.5 206 GLY A C 1
ATOM 1642 O O . GLY A 1 206 ? 6.246 17.391 17.375 1 91.5 206 GLY A O 1
ATOM 1643 N N . LEU A 1 207 ? 6.559 19.531 17.828 1 94.44 207 LEU A N 1
ATOM 1644 C CA . LEU A 1 207 ? 5.551 19.953 16.859 1 94.44 207 LEU A CA 1
ATOM 1645 C C . LEU A 1 207 ? 6.188 20.266 15.508 1 94.44 207 LEU A C 1
ATOM 1647 O O . LEU A 1 207 ? 7.258 20.875 15.445 1 94.44 207 LEU A O 1
ATOM 1651 N N . ILE A 1 208 ? 5.52 19.75 14.508 1 97.75 208 ILE A N 1
ATOM 1652 C CA . ILE A 1 208 ? 5.992 20.094 13.172 1 97.75 208 ILE A CA 1
ATOM 1653 C C . ILE A 1 208 ? 5.781 21.594 12.922 1 97.75 208 ILE A C 1
ATOM 1655 O O . ILE A 1 208 ? 4.652 22.078 12.984 1 97.75 208 ILE A O 1
ATOM 1659 N N . SER A 1 209 ? 6.84 22.297 12.672 1 96.94 209 SER A N 1
ATOM 1660 C CA . SER A 1 209 ? 6.762 23.734 12.5 1 96.94 209 SER A CA 1
ATOM 1661 C C . SER A 1 209 ? 7.133 24.141 11.078 1 96.94 209 SER A C 1
ATOM 1663 O O . SER A 1 209 ? 6.895 25.281 10.664 1 96.94 209 SER A O 1
ATOM 1665 N N . TYR A 1 210 ? 7.668 23.172 10.367 1 97.81 210 TYR A N 1
ATOM 1666 C CA . TYR A 1 210 ? 8.086 23.5 9.008 1 97.81 210 TYR A CA 1
ATOM 1667 C C . TYR A 1 210 ? 8.016 22.281 8.109 1 97.81 210 TYR A C 1
ATOM 1669 O O . TYR A 1 210 ? 8.375 21.172 8.523 1 97.81 210 TYR A O 1
ATOM 1677 N N . VAL A 1 211 ? 7.516 22.438 6.93 1 98.06 211 VAL A N 1
ATOM 1678 C CA . VAL A 1 211 ? 7.492 21.453 5.855 1 98.06 211 VAL A CA 1
ATOM 1679 C C . VAL A 1 211 ? 7.906 22.109 4.539 1 98.06 211 VAL A C 1
ATOM 1681 O O . VAL A 1 211 ? 7.312 23.094 4.121 1 98.06 211 VAL A O 1
ATOM 1684 N N . SER A 1 212 ? 8.898 21.625 3.914 1 96.94 212 SER A N 1
ATOM 1685 C CA . SER A 1 212 ? 9.352 22.203 2.654 1 96.94 212 SER A CA 1
ATOM 1686 C C . SER A 1 212 ? 8.523 21.688 1.479 1 96.94 212 SER A C 1
ATOM 1688 O O . SER A 1 212 ? 7.754 20.75 1.624 1 96.94 212 SER A O 1
ATOM 1690 N N . GLU A 1 213 ? 8.695 22.312 0.403 1 95.44 213 GLU A N 1
ATOM 1691 C CA . GLU A 1 213 ? 8.203 21.75 -0.847 1 95.44 213 GLU A CA 1
ATOM 1692 C C . GLU A 1 213 ? 8.906 20.438 -1.175 1 95.44 213 GLU A C 1
ATOM 1694 O O . GLU A 1 213 ? 10.039 20.203 -0.746 1 95.44 213 GLU A O 1
ATOM 1699 N N . CYS A 1 214 ? 8.195 19.625 -1.917 1 94.12 214 CYS A N 1
ATOM 1700 C CA . CYS A 1 214 ? 8.766 18.359 -2.35 1 94.12 214 CYS A CA 1
ATOM 1701 C C . CYS A 1 214 ? 9.711 18.562 -3.527 1 94.12 214 CYS A C 1
ATOM 1703 O O . CYS A 1 214 ? 9.391 19.266 -4.477 1 94.12 214 CYS A O 1
ATOM 1705 N N . TRP A 1 215 ? 10.867 17.984 -3.414 1 92.75 215 TRP A N 1
ATOM 1706 C CA . TRP A 1 215 ? 11.852 18.031 -4.488 1 92.75 215 TRP A CA 1
ATOM 1707 C C . TRP A 1 215 ? 12.258 16.625 -4.906 1 92.75 215 TRP A C 1
ATOM 1709 O O . TRP A 1 215 ? 12.062 15.664 -4.156 1 92.75 215 TRP A O 1
ATOM 1719 N N . GLY A 1 216 ? 12.727 16.484 -6.164 1 90.38 216 GLY A N 1
ATOM 1720 C CA . GLY A 1 216 ? 13.18 15.172 -6.609 1 90.38 216 GLY A CA 1
ATOM 1721 C C . GLY A 1 216 ? 14.227 14.562 -5.695 1 90.38 216 GLY A C 1
ATOM 1722 O O . GLY A 1 216 ? 15.047 15.281 -5.113 1 90.38 216 GLY A O 1
ATOM 1723 N N . GLY A 1 217 ? 14.25 13.312 -5.586 1 87.06 217 GLY A N 1
ATOM 1724 C CA . GLY A 1 217 ? 15.094 12.57 -4.66 1 87.06 217 GLY A CA 1
ATOM 1725 C C . GLY A 1 217 ? 16.578 12.742 -4.934 1 87.06 217 GLY A C 1
ATOM 1726 O O . GLY A 1 217 ? 17.406 12.414 -4.086 1 87.06 217 GLY A O 1
ATOM 1727 N N . LYS A 1 218 ? 16.953 13.281 -6.012 1 84.31 218 LYS A N 1
ATOM 1728 C CA . LYS A 1 218 ? 18.359 13.477 -6.383 1 84.31 218 LYS A CA 1
ATOM 1729 C C . LYS A 1 218 ? 18.969 14.641 -5.617 1 84.31 218 LYS A C 1
ATOM 1731 O O . LYS A 1 218 ? 20.188 14.695 -5.438 1 84.31 218 LYS A O 1
ATOM 1736 N N . ILE A 1 219 ? 18.219 15.508 -5.137 1 86.5 219 ILE A N 1
ATOM 1737 C CA . ILE A 1 219 ? 18.688 16.734 -4.496 1 86.5 219 ILE A CA 1
ATOM 1738 C C . ILE A 1 219 ? 19.359 16.406 -3.166 1 86.5 219 ILE A C 1
ATOM 1740 O O . ILE A 1 219 ? 18.922 15.5 -2.453 1 86.5 219 ILE A O 1
ATOM 1744 N N . SER A 1 220 ? 20.406 17.109 -2.85 1 86.44 220 SER A N 1
ATOM 1745 C CA . SER A 1 220 ? 21.078 16.953 -1.561 1 86.44 220 SER A CA 1
ATOM 1746 C C . SER A 1 220 ? 20.359 17.734 -0.47 1 86.44 220 SER A C 1
ATOM 1748 O O . SER A 1 220 ? 19.562 18.625 -0.765 1 86.44 220 SER A O 1
ATOM 1750 N N . ASP A 1 221 ? 20.594 17.375 0.743 1 86.31 221 ASP A N 1
ATOM 1751 C CA . ASP A 1 221 ? 20.016 18.109 1.861 1 86.31 221 ASP A CA 1
ATOM 1752 C C . ASP A 1 221 ? 20.422 19.594 1.811 1 86.31 221 ASP A C 1
ATOM 1754 O O . ASP A 1 221 ? 19.609 20.469 2.115 1 86.31 221 ASP A O 1
ATOM 1758 N N . 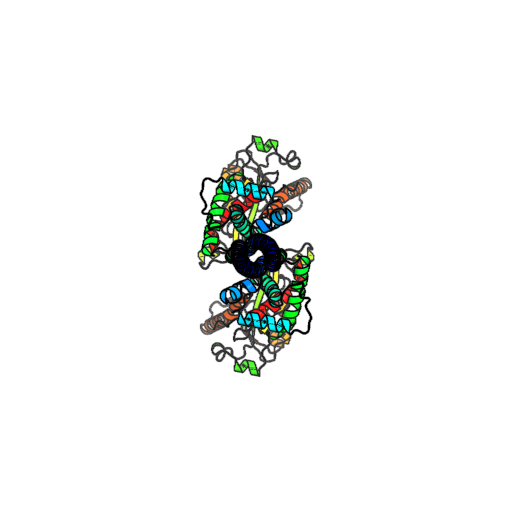LYS A 1 222 ? 21.688 19.828 1.432 1 85.56 222 LYS A N 1
ATOM 1759 C CA . LYS A 1 222 ? 22.172 21.203 1.312 1 85.56 222 LYS A CA 1
ATOM 1760 C C . LYS A 1 222 ? 21.344 21.984 0.289 1 85.56 222 LYS A C 1
ATOM 1762 O O . LYS A 1 222 ? 20.859 23.078 0.58 1 85.56 222 LYS A O 1
ATOM 1767 N N . GLN A 1 223 ? 21.203 21.391 -0.837 1 88.81 223 GLN A N 1
ATOM 1768 C CA . GLN A 1 223 ? 20.453 22.047 -1.894 1 88.81 223 GLN A CA 1
ATOM 1769 C C . GLN A 1 223 ? 19 22.25 -1.48 1 88.81 223 GLN A C 1
ATOM 1771 O O . GLN A 1 223 ? 18.375 23.266 -1.832 1 88.81 223 GLN A O 1
ATOM 1776 N N . LEU A 1 224 ? 18.469 21.297 -0.798 1 90.56 224 LEU A N 1
ATOM 1777 C CA . LEU A 1 224 ? 17.094 21.375 -0.337 1 90.56 224 LEU A CA 1
ATOM 1778 C C . LEU A 1 224 ? 16.891 22.578 0.573 1 90.56 224 LEU A C 1
ATOM 1780 O O . LEU A 1 224 ? 15.906 23.312 0.429 1 90.56 224 LEU A O 1
ATOM 1784 N N . VAL A 1 225 ? 17.766 22.875 1.451 1 89 225 VAL A N 1
ATOM 1785 C CA . VAL A 1 225 ? 17.688 24 2.379 1 89 225 VAL A CA 1
ATOM 1786 C C . VAL A 1 225 ? 17.812 25.312 1.608 1 89 225 VAL A C 1
ATOM 1788 O O . VAL A 1 225 ? 17.078 26.266 1.871 1 89 225 VAL A O 1
ATOM 1791 N N . LEU A 1 226 ? 18.734 25.297 0.621 1 88.75 226 LEU A N 1
ATOM 1792 C CA . LEU A 1 226 ? 19.031 26.516 -0.109 1 88.75 226 LEU A CA 1
ATOM 1793 C C . LEU A 1 226 ? 17.922 26.859 -1.091 1 88.75 226 LEU A C 1
ATOM 1795 O O . LEU A 1 226 ? 17.672 28.031 -1.374 1 88.75 226 LEU A O 1
ATOM 1799 N N . LYS A 1 227 ? 17.312 25.844 -1.566 1 91.88 227 LYS A N 1
ATOM 1800 C CA . LYS A 1 227 ? 16.297 26.062 -2.6 1 91.88 227 LYS A CA 1
ATOM 1801 C C . LYS A 1 227 ? 14.914 26.266 -1.985 1 91.88 227 LYS A C 1
ATOM 1803 O O . LYS A 1 227 ? 13.984 26.672 -2.674 1 91.88 227 LYS A O 1
ATOM 1808 N N . THR A 1 228 ? 14.734 25.938 -0.799 1 93.19 228 THR A N 1
ATOM 1809 C CA . THR A 1 228 ? 13.469 26.141 -0.11 1 93.19 228 THR A CA 1
ATOM 1810 C C . THR A 1 228 ? 13.516 27.406 0.742 1 93.19 228 THR A C 1
ATOM 1812 O O . THR A 1 228 ? 14.531 28.094 0.775 1 93.19 228 THR A O 1
ATOM 1815 N N . ASP A 1 229 ? 12.438 27.719 1.421 1 93.44 229 ASP A N 1
ATOM 1816 C CA . ASP A 1 229 ? 12.352 28.938 2.221 1 93.44 229 ASP A CA 1
ATOM 1817 C C . ASP A 1 229 ? 12.75 28.672 3.67 1 93.44 229 ASP A C 1
ATOM 1819 O O . ASP A 1 229 ? 12.414 29.453 4.566 1 93.44 229 ASP A O 1
ATOM 1823 N N . PHE A 1 230 ? 13.422 27.594 3.891 1 94.38 230 PHE A N 1
ATOM 1824 C CA . PHE A 1 230 ? 13.797 27.203 5.242 1 94.38 230 PHE A CA 1
ATOM 1825 C C . PHE A 1 230 ? 14.695 28.266 5.883 1 94.38 230 PHE A C 1
ATOM 1827 O O . PHE A 1 230 ? 14.43 28.719 7 1 94.38 230 PHE A O 1
ATOM 1834 N N . ALA A 1 231 ? 15.703 28.719 5.207 1 91.38 231 ALA A N 1
ATOM 1835 C CA . ALA A 1 231 ? 16.672 29.672 5.73 1 91.38 231 ALA A CA 1
ATOM 1836 C C . ALA A 1 231 ? 16.016 31.031 6.023 1 91.38 231 ALA A C 1
ATOM 1838 O O . ALA A 1 231 ? 16.422 31.734 6.953 1 91.38 231 ALA A O 1
ATOM 1839 N N . SER A 1 232 ? 15.039 31.328 5.289 1 92 232 SER A N 1
ATOM 1840 C CA . SER A 1 232 ? 14.375 32.625 5.445 1 92 232 SER A CA 1
ATOM 1841 C C . SER A 1 232 ? 13.562 32.688 6.734 1 92 232 SER A C 1
ATOM 1843 O O . SER A 1 232 ? 13.211 33.75 7.207 1 92 232 SER A O 1
ATOM 1845 N N . LYS A 1 233 ? 13.25 31.531 7.289 1 93.19 233 LYS A N 1
ATOM 1846 C CA . LYS A 1 233 ? 12.461 31.469 8.516 1 93.19 233 LYS A CA 1
ATOM 1847 C C . LYS A 1 233 ? 13.344 31.703 9.742 1 93.19 233 LYS A C 1
ATOM 1849 O O . LYS A 1 233 ? 12.836 31.984 10.836 1 93.19 233 LYS A O 1
ATOM 1854 N N . LEU A 1 234 ? 14.602 31.625 9.586 1 92.62 234 LEU A N 1
ATOM 1855 C CA . LEU A 1 234 ? 15.539 31.672 10.703 1 92.62 234 LEU A CA 1
ATOM 1856 C C . LEU A 1 234 ? 15.984 33.094 10.977 1 92.62 234 LEU A C 1
ATOM 1858 O O . LEU A 1 234 ? 16.141 33.906 10.055 1 92.62 234 LEU A O 1
ATOM 1862 N N . ASP A 1 235 ? 16.156 33.406 12.227 1 91.44 235 ASP A N 1
ATOM 1863 C CA . ASP A 1 235 ? 16.609 34.719 12.672 1 91.44 235 ASP A CA 1
ATOM 1864 C C . ASP A 1 235 ? 18.031 34.625 13.227 1 91.44 235 ASP A C 1
ATOM 1866 O O . ASP A 1 235 ? 18.516 33.531 13.555 1 91.44 235 ASP A O 1
ATOM 1870 N N . TYR A 1 236 ? 18.594 35.844 13.336 1 92.56 236 TYR A N 1
ATOM 1871 C CA . TYR A 1 236 ? 19.922 35.969 13.922 1 92.56 236 TYR A CA 1
ATOM 1872 C C . TYR A 1 236 ? 19.953 35.375 15.328 1 92.56 236 TYR A C 1
ATOM 1874 O O . TYR A 1 236 ? 19.062 35.656 16.141 1 92.56 236 TYR A O 1
ATOM 1882 N N . GLY A 1 237 ? 20.922 34.469 15.492 1 91 237 GLY A N 1
ATOM 1883 C CA . GLY A 1 237 ? 21.078 33.906 16.828 1 91 237 GLY A CA 1
ATOM 1884 C C . GLY A 1 237 ? 20.406 32.562 16.984 1 91 237 GLY A C 1
ATOM 1885 O O . GLY A 1 237 ? 20.625 31.859 17.984 1 91 237 GLY A O 1
ATOM 1886 N N . ASP A 1 238 ? 19.578 32.188 16.047 1 92.31 238 ASP A N 1
ATOM 1887 C CA . ASP A 1 238 ? 18.891 30.906 16.109 1 92.31 238 ASP A CA 1
ATOM 1888 C C . ASP A 1 238 ? 19.875 29.75 15.961 1 92.31 238 ASP A C 1
ATOM 1890 O O . ASP A 1 238 ? 20.938 29.906 15.367 1 92.31 238 ASP A O 1
ATOM 1894 N N . GLU A 1 239 ? 19.531 28.656 16.562 1 93.38 239 GLU A N 1
ATOM 1895 C CA . GLU A 1 239 ? 20.281 27.406 16.375 1 93.38 239 GLU A CA 1
ATOM 1896 C C . GLU A 1 239 ? 19.406 26.344 15.727 1 93.38 239 GLU A C 1
ATOM 1898 O O . GLU A 1 239 ? 18.219 26.219 16.047 1 93.38 239 GLU A O 1
ATOM 1903 N N . VAL A 1 240 ? 19.984 25.641 14.797 1 94.5 240 VAL A N 1
ATOM 1904 C CA . VAL A 1 240 ? 19.328 24.547 14.102 1 94.5 240 VAL A CA 1
ATOM 1905 C C . VAL A 1 240 ? 20.031 23.234 14.398 1 94.5 240 VAL A C 1
ATOM 1907 O O . VAL A 1 240 ? 21.25 23.125 14.227 1 94.5 240 VAL A O 1
ATOM 1910 N N . MET A 1 241 ? 19.312 22.328 14.867 1 94.12 241 MET A N 1
ATOM 1911 C CA . MET A 1 241 ? 19.875 21 15.125 1 94.12 241 MET A CA 1
ATOM 1912 C C . MET A 1 241 ? 19.594 20.062 13.953 1 94.12 241 MET A C 1
ATOM 1914 O O . MET A 1 241 ? 18.453 19.938 13.5 1 94.12 241 MET A O 1
ATOM 1918 N N . ALA A 1 242 ? 20.578 19.453 13.406 1 92.75 242 ALA A N 1
ATOM 1919 C CA . ALA A 1 242 ? 20.453 18.562 12.25 1 92.75 242 ALA A CA 1
ATOM 1920 C C . ALA A 1 242 ? 21.469 17.438 12.305 1 92.75 242 ALA A C 1
ATOM 1922 O O . ALA A 1 242 ? 22.234 17.312 13.273 1 92.75 242 ALA A O 1
ATOM 1923 N N . ASP A 1 243 ? 21.328 16.531 11.328 1 87.31 243 ASP A N 1
ATOM 1924 C CA . ASP A 1 243 ? 22.281 15.438 11.242 1 87.31 243 ASP A CA 1
ATOM 1925 C C . ASP A 1 243 ? 23.578 15.891 10.602 1 87.31 243 ASP A C 1
ATOM 1927 O O . ASP A 1 243 ? 23.656 16.984 10.023 1 87.31 243 ASP A O 1
ATOM 1931 N N . ARG A 1 244 ? 24.578 15.117 10.711 1 78.38 244 ARG A N 1
ATOM 1932 C CA . ARG A 1 244 ? 25.922 15.438 10.234 1 78.38 244 ARG A CA 1
ATOM 1933 C C . ARG A 1 244 ? 25.922 15.664 8.727 1 78.38 244 ARG A C 1
ATOM 1935 O O . ARG A 1 244 ? 26.734 16.438 8.211 1 78.38 244 ARG A O 1
ATOM 1942 N N . GLY A 1 245 ? 25.016 15.07 8.078 1 75.38 245 GLY A N 1
ATOM 1943 C CA . GLY A 1 245 ? 24.969 15.188 6.625 1 75.38 245 GLY A CA 1
ATOM 1944 C C . GLY A 1 245 ? 24.391 16.5 6.148 1 75.38 245 GLY A C 1
ATOM 1945 O O . GLY A 1 245 ? 24.484 16.828 4.961 1 75.38 245 GLY A O 1
ATOM 1946 N N . PHE A 1 246 ? 23.953 17.188 7.082 1 82.38 246 PHE A N 1
ATOM 1947 C CA . PHE A 1 246 ? 23.375 18.484 6.762 1 82.38 246 PHE A CA 1
ATOM 1948 C C . PHE A 1 246 ? 24.453 19.531 6.578 1 82.38 246 PHE A C 1
ATOM 1950 O O . PHE A 1 246 ? 24.734 20.312 7.492 1 82.38 246 PHE A O 1
ATOM 1957 N N . ASN A 1 247 ? 25.109 19.594 5.516 1 80.69 247 ASN A N 1
ATOM 1958 C CA . ASN A 1 247 ? 26.297 20.406 5.254 1 80.69 247 ASN A CA 1
ATOM 1959 C C . ASN A 1 247 ? 25.922 21.812 4.781 1 80.69 247 ASN A C 1
ATOM 1961 O O . ASN A 1 247 ? 26.25 22.188 3.652 1 80.69 247 ASN A O 1
ATOM 1965 N N . VAL A 1 248 ? 25.219 22.609 5.629 1 86.06 248 VAL A N 1
ATOM 1966 C CA . VAL A 1 248 ? 24.859 23.969 5.266 1 86.06 248 VAL A CA 1
ATOM 1967 C C . VAL A 1 248 ? 25.391 24.953 6.312 1 86.06 248 VAL A C 1
ATOM 1969 O O . VAL A 1 248 ? 24.797 26 6.551 1 86.06 248 VAL A O 1
ATOM 1972 N N . THR A 1 249 ? 26.453 24.625 6.969 1 85.31 249 THR A N 1
ATOM 1973 C CA . THR A 1 249 ? 27.016 25.406 8.062 1 85.31 249 THR A CA 1
ATOM 1974 C C . THR A 1 249 ? 27.406 26.797 7.586 1 85.31 249 THR A C 1
ATOM 1976 O O . THR A 1 249 ? 27.078 27.797 8.227 1 85.31 249 THR A O 1
ATOM 1979 N N . HIS A 1 250 ? 28.078 26.844 6.488 1 87.19 250 HIS A N 1
ATOM 1980 C CA . HIS A 1 250 ? 28.562 28.125 5.996 1 87.19 250 HIS A CA 1
ATOM 1981 C C . HIS A 1 250 ? 27.422 29.031 5.574 1 87.19 250 HIS A C 1
ATOM 1983 O O . HIS A 1 250 ? 27.422 30.234 5.879 1 87.19 250 HIS A O 1
ATOM 1989 N N . GLU A 1 251 ? 26.453 28.484 4.934 1 87.69 251 GLU A N 1
ATOM 1990 C CA . GLU A 1 251 ? 25.312 29.234 4.438 1 87.69 251 GLU A CA 1
ATOM 1991 C C . GLU A 1 251 ? 24.484 29.797 5.59 1 87.69 251 GLU A C 1
ATOM 1993 O O . GLU A 1 251 ? 24.031 30.938 5.539 1 87.69 251 GLU A O 1
ATOM 1998 N N . LEU A 1 252 ? 24.328 29.062 6.617 1 89.69 252 LEU A N 1
ATOM 1999 C CA . LEU A 1 252 ? 23.531 29.5 7.758 1 89.69 252 LEU A CA 1
ATOM 2000 C C . LEU A 1 252 ? 24.328 30.469 8.641 1 89.69 252 LEU A C 1
ATOM 2002 O O . LEU A 1 252 ? 23.75 31.375 9.242 1 89.69 252 LEU A O 1
ATOM 2006 N N . ALA A 1 253 ? 25.625 30.281 8.711 1 90.88 253 ALA A N 1
ATOM 2007 C CA . ALA A 1 253 ? 26.484 31.188 9.492 1 90.88 253 ALA A CA 1
ATOM 2008 C C . ALA A 1 253 ? 26.406 32.594 8.945 1 90.88 253 ALA A C 1
ATOM 2010 O O . ALA A 1 253 ? 26.453 33.562 9.719 1 90.88 253 ALA A O 1
ATOM 2011 N N . ALA A 1 254 ? 26.297 32.656 7.688 1 90.81 254 ALA A N 1
ATOM 2012 C CA . ALA A 1 254 ? 26.203 33.969 7.051 1 90.81 254 ALA A CA 1
ATOM 2013 C C . ALA A 1 254 ? 24.938 34.688 7.508 1 90.81 254 ALA A C 1
ATOM 2015 O O . ALA A 1 254 ? 24.906 35.938 7.516 1 90.81 254 ALA A O 1
ATOM 2016 N N . LEU A 1 255 ? 23.984 34 7.973 1 91.31 255 LEU A N 1
ATOM 2017 C CA . LEU A 1 255 ? 22.734 34.562 8.461 1 91.31 255 LEU A CA 1
ATOM 2018 C C . LEU A 1 255 ? 22.75 34.719 9.977 1 91.31 255 LEU A C 1
ATOM 2020 O O . LEU A 1 255 ? 21.766 35.125 10.586 1 91.31 255 LEU A O 1
ATOM 2024 N N . GLY A 1 256 ? 23.906 34.344 10.555 1 92.81 256 GLY A N 1
ATOM 2025 C CA . GLY A 1 256 ? 24.031 34.406 12 1 92.81 256 GLY A CA 1
ATOM 2026 C C . GLY A 1 256 ? 23.375 33.219 12.695 1 92.81 256 GLY A C 1
ATOM 2027 O O . GLY A 1 256 ? 23.031 33.312 13.875 1 92.81 256 GLY A O 1
ATOM 2028 N N . VAL A 1 257 ? 23.062 32.219 11.945 1 93.56 257 VAL A N 1
ATOM 2029 C CA . VAL A 1 257 ? 22.422 31.016 12.477 1 93.56 257 VAL A CA 1
ATOM 2030 C C . VAL A 1 257 ? 23.484 29.938 12.727 1 93.56 257 VAL A C 1
ATOM 2032 O O . VAL A 1 257 ? 24.406 29.75 11.922 1 93.56 257 VAL A O 1
ATOM 2035 N N . THR A 1 258 ? 23.422 29.281 13.82 1 92.44 258 THR A N 1
ATOM 2036 C CA . THR A 1 258 ? 24.391 28.234 14.18 1 92.44 258 THR A CA 1
ATOM 2037 C C . THR A 1 258 ? 23.781 26.844 13.969 1 92.44 258 THR A C 1
ATOM 2039 O O . THR A 1 258 ? 22.641 26.594 14.344 1 92.44 258 THR A O 1
ATOM 2042 N N . LEU A 1 259 ? 24.516 26 13.383 1 91.88 259 LEU A N 1
ATOM 2043 C CA . LEU A 1 259 ? 24.125 24.609 13.203 1 91.88 259 LEU A CA 1
ATOM 2044 C C . LEU A 1 259 ? 24.688 23.734 14.32 1 91.88 259 LEU A C 1
ATOM 2046 O O . LEU A 1 259 ? 25.891 23.781 14.594 1 91.88 259 LEU A O 1
ATOM 2050 N N . VAL A 1 260 ? 23.828 23.078 14.961 1 90.5 260 VAL A N 1
ATOM 2051 C CA . VAL A 1 260 ? 24.219 22.141 16.016 1 90.5 260 VAL A CA 1
ATOM 2052 C C . VAL A 1 260 ? 24.297 20.734 15.438 1 90.5 260 VAL A C 1
ATOM 2054 O O . VAL A 1 260 ? 23.25 20.109 15.188 1 90.5 260 VAL A O 1
ATOM 2057 N N . LEU A 1 261 ? 25.453 20.188 15.227 1 88 261 LEU A N 1
ATOM 2058 C CA . LEU A 1 261 ? 25.688 18.875 14.633 1 88 261 LEU A CA 1
ATOM 2059 C C . LEU A 1 261 ? 26.453 17.984 15.594 1 88 261 LEU A C 1
ATOM 2061 O O . LEU A 1 261 ? 27.219 18.469 16.438 1 88 261 LEU A O 1
ATOM 2065 N N . PRO A 1 262 ? 26.172 16.656 15.383 1 82 262 PRO A N 1
ATOM 2066 C CA . PRO A 1 262 ? 27.047 15.75 16.141 1 82 262 PRO A CA 1
ATOM 2067 C C . PRO A 1 262 ? 28.5 15.805 15.672 1 82 262 PRO A C 1
ATOM 2069 O O . PRO A 1 262 ? 28.766 16.188 14.531 1 82 262 PRO A O 1
ATOM 2072 N N . ALA A 1 263 ? 29.453 15.516 16.562 1 70.25 263 ALA A N 1
ATOM 2073 C CA . ALA A 1 263 ? 30.891 15.594 16.25 1 70.25 263 ALA A CA 1
ATOM 2074 C C . ALA A 1 263 ? 31.281 14.508 15.25 1 70.25 263 ALA A C 1
ATOM 2076 O O . ALA A 1 263 ? 30.703 13.422 15.234 1 70.25 263 ALA A O 1
ATOM 2077 N N . TYR A 1 264 ? 31.938 14.836 14.109 1 61 264 TYR A N 1
ATOM 2078 C CA . TYR A 1 264 ? 32.406 13.938 13.062 1 61 264 TYR A CA 1
ATOM 2079 C C . TYR A 1 264 ? 33.594 13.117 13.539 1 61 264 TYR A C 1
ATOM 2081 O O . TYR A 1 264 ? 34.531 13.656 14.164 1 61 264 TYR A O 1
ATOM 2089 N N . THR A 1 265 ? 33.469 11.828 13.484 1 52.28 265 THR A N 1
ATOM 2090 C CA . THR A 1 265 ? 34.625 11 13.781 1 52.28 265 THR A CA 1
ATOM 2091 C C . THR A 1 265 ? 35.625 11.016 12.617 1 52.28 265 THR A C 1
ATOM 2093 O O . THR A 1 265 ? 36.688 10.406 12.695 1 52.28 265 THR A O 1
ATOM 2096 N N . LYS A 1 266 ? 35.188 11.406 11.43 1 48.09 266 LYS A N 1
ATOM 2097 C CA . LYS A 1 266 ? 36.156 11.078 10.383 1 48.09 266 LYS A CA 1
ATOM 2098 C C . LYS A 1 266 ? 37.406 11.953 10.484 1 48.09 266 LYS A C 1
ATOM 2100 O O . LYS A 1 266 ? 37.312 13.18 10.508 1 48.09 266 LYS A O 1
ATOM 2105 N N . GLY A 1 267 ? 38.562 11.289 10.852 1 51.38 267 GLY A N 1
ATOM 2106 C CA . GLY A 1 267 ? 39.969 11.688 10.914 1 51.38 267 GLY A CA 1
ATOM 2107 C C . GLY A 1 267 ? 40.5 11.844 12.328 1 51.38 267 GLY A C 1
ATOM 2108 O O . GLY A 1 267 ? 41.688 11.953 12.547 1 51.38 267 GLY A O 1
ATOM 2109 N N . LYS A 1 268 ? 39.75 12.43 13.156 1 50.88 268 LYS A N 1
ATOM 2110 C CA . LYS A 1 268 ? 40.375 12.5 14.469 1 50.88 268 LYS A CA 1
ATOM 2111 C C . LYS A 1 268 ? 40.312 11.156 15.188 1 50.88 268 LYS A C 1
ATOM 2113 O O . LYS A 1 268 ? 39.281 10.492 15.18 1 50.88 268 LYS A O 1
ATOM 2118 N N . LYS A 1 269 ? 41.438 10.578 15.391 1 53.34 269 LYS A N 1
ATOM 2119 C CA . LYS A 1 269 ? 41.719 9.305 16.047 1 53.34 269 LYS A CA 1
ATOM 2120 C C . LYS A 1 269 ? 40.969 9.18 17.375 1 53.34 269 LYS A C 1
ATOM 2122 O O . LYS A 1 269 ? 40.594 8.078 17.766 1 53.34 269 LYS A O 1
ATOM 2127 N N . GLN A 1 270 ? 40.844 10.172 18.141 1 61.88 270 GLN A N 1
ATOM 2128 C CA . GLN A 1 270 ? 40.312 10.047 19.5 1 61.88 270 GLN A CA 1
ATOM 2129 C C . GLN A 1 270 ? 39.438 11.234 19.859 1 61.88 270 GLN A C 1
ATOM 2131 O O . GLN A 1 270 ? 39.844 12.391 19.719 1 61.88 270 GLN A O 1
ATOM 2136 N N . TRP A 1 271 ? 38.125 11.039 19.953 1 64.25 271 TRP A N 1
ATOM 2137 C CA . TRP A 1 271 ? 37.25 12.07 20.469 1 64.25 271 TRP A CA 1
ATOM 2138 C C . TRP A 1 271 ? 37.469 12.289 21.969 1 64.25 271 TRP A C 1
ATOM 2140 O O . TRP A 1 271 ? 37.781 11.352 22.703 1 64.25 271 TRP A O 1
ATOM 2150 N N . SER A 1 272 ? 37.5 13.625 22.328 1 73.75 272 SER A N 1
ATOM 2151 C CA . SER A 1 272 ? 37.5 13.875 23.766 1 73.75 272 SER A CA 1
ATOM 2152 C C . SER A 1 272 ? 36.188 13.391 24.406 1 73.75 272 SER A C 1
ATOM 2154 O O . SER A 1 272 ? 35.188 13.18 23.703 1 73.75 272 SER A O 1
ATOM 2156 N N . ARG A 1 273 ? 36.344 12.914 25.484 1 73.44 273 ARG A N 1
ATOM 2157 C CA . ARG A 1 273 ? 35.188 12.469 26.25 1 73.44 273 ARG A CA 1
ATOM 2158 C C . ARG A 1 273 ? 34.031 13.484 26.156 1 73.44 273 ARG A C 1
ATOM 2160 O O . ARG A 1 273 ? 32.875 13.109 26.078 1 73.44 273 ARG A O 1
ATOM 2167 N N . ALA A 1 274 ? 34.406 14.859 26.078 1 73.75 274 ALA A N 1
ATOM 2168 C CA . ALA A 1 274 ? 33.406 15.914 26 1 73.75 274 ALA A CA 1
ATOM 2169 C C . ALA A 1 274 ? 32.688 15.898 24.656 1 73.75 274 ALA A C 1
ATOM 2171 O O . ALA A 1 274 ? 31.453 16.047 24.594 1 73.75 274 ALA A O 1
ATOM 2172 N N . GLU A 1 275 ? 33.406 15.688 23.641 1 76.94 275 GLU A N 1
ATOM 2173 C CA . GLU A 1 275 ? 32.812 15.648 22.297 1 76.94 275 GLU A CA 1
ATOM 2174 C C . GLU A 1 275 ? 31.891 14.445 22.125 1 76.94 275 GLU A C 1
ATOM 2176 O O . GLU A 1 275 ? 30.844 14.555 21.5 1 76.94 275 GLU A O 1
ATOM 2181 N N . VAL A 1 276 ? 32.312 13.406 22.688 1 76.69 276 VAL A N 1
ATOM 2182 C CA . VAL A 1 276 ? 31.516 12.188 22.641 1 76.69 276 VAL A CA 1
ATOM 2183 C C . VAL A 1 276 ? 30.203 12.398 23.375 1 76.69 276 VAL A C 1
ATOM 2185 O O . VAL A 1 276 ? 29.141 12.023 22.891 1 76.69 276 VAL A O 1
ATOM 2188 N N . ASN A 1 277 ? 30.297 13.031 24.5 1 78.38 277 ASN A N 1
ATOM 2189 C CA . ASN A 1 277 ? 29.094 13.266 25.297 1 78.38 277 ASN A CA 1
ATOM 2190 C C . ASN A 1 277 ? 28.141 14.219 24.594 1 78.38 277 ASN A C 1
ATOM 2192 O O . ASN A 1 277 ? 26.922 13.984 24.594 1 78.38 277 ASN A O 1
ATOM 2196 N N . THR A 1 278 ? 28.641 15.227 24 1 79.06 278 THR A N 1
ATOM 2197 C CA . THR A 1 278 ? 27.797 16.188 23.281 1 79.06 278 THR A CA 1
ATOM 2198 C C . THR A 1 278 ? 27.125 15.539 22.078 1 79.06 278 THR A C 1
ATOM 2200 O O . THR A 1 278 ? 25.953 15.797 21.812 1 79.06 278 THR A O 1
ATOM 2203 N N . SER A 1 279 ? 27.891 14.734 21.453 1 80.94 279 SER A N 1
ATOM 2204 C CA . SER A 1 279 ? 27.328 14.047 20.297 1 80.94 279 SER A CA 1
ATOM 2205 C C . SER A 1 279 ? 26.188 13.117 20.688 1 80.94 279 SER A C 1
ATOM 2207 O O . SER A 1 279 ? 25.188 13.031 20 1 80.94 279 SER A O 1
ATOM 2209 N N . LYS A 1 280 ? 26.391 12.516 21.766 1 83.06 280 LYS A N 1
ATOM 2210 C CA . LYS A 1 280 ? 25.344 11.633 22.281 1 83.06 280 LYS A CA 1
ATOM 2211 C C . LYS A 1 280 ? 24.094 12.414 22.656 1 83.06 280 LYS A C 1
ATOM 2213 O O . LYS A 1 280 ? 22.984 11.969 22.406 1 83.06 280 LYS A O 1
ATOM 2218 N N . GLU A 1 281 ? 24.328 13.586 23.203 1 85.19 281 GLU A N 1
ATOM 2219 C CA . GLU A 1 281 ? 23.203 14.438 23.594 1 85.19 281 GLU A CA 1
ATOM 2220 C C . GLU A 1 281 ? 22.438 14.938 22.375 1 85.19 281 GLU A C 1
ATOM 2222 O O . GLU A 1 281 ? 21.203 14.961 22.375 1 85.19 281 GLU A O 1
ATOM 2227 N N . ILE A 1 282 ? 23.125 15.312 21.391 1 87.5 282 ILE A N 1
ATOM 2228 C CA . ILE A 1 282 ? 22.5 15.773 20.156 1 87.5 282 ILE A CA 1
ATOM 2229 C C . ILE A 1 282 ? 21.688 14.641 19.547 1 87.5 282 ILE A C 1
ATOM 2231 O O . ILE A 1 282 ? 20.547 14.844 19.141 1 87.5 282 ILE A O 1
ATOM 2235 N N . SER A 1 283 ? 22.328 13.484 19.531 1 85.94 283 SER A N 1
ATOM 2236 C CA . SER A 1 283 ? 21.656 12.32 18.984 1 85.94 283 SER A CA 1
ATOM 2237 C C . SER A 1 283 ? 20.359 12.016 19.734 1 85.94 283 SER A C 1
ATOM 2239 O O . SER A 1 283 ? 19.344 11.664 19.141 1 85.94 283 SER A O 1
ATOM 2241 N N . ARG A 1 284 ? 20.422 12.211 20.969 1 85.5 284 ARG A N 1
ATOM 2242 C CA . ARG A 1 284 ? 19.266 11.945 21.812 1 85.5 284 ARG A CA 1
ATOM 2243 C C . ARG A 1 284 ? 18.141 12.922 21.5 1 85.5 284 ARG A C 1
ATOM 2245 O O . ARG A 1 284 ? 16.953 12.547 21.516 1 85.5 284 ARG A O 1
ATOM 2252 N N . ARG A 1 285 ? 18.5 14.086 21.219 1 88.19 285 ARG A N 1
ATOM 2253 C CA . ARG A 1 285 ? 17.484 15.102 20.938 1 88.19 285 ARG A CA 1
ATOM 2254 C C . ARG A 1 285 ? 16.953 14.938 19.516 1 88.19 285 ARG A C 1
ATOM 2256 O O . ARG A 1 285 ? 15.773 15.188 19.266 1 88.19 285 ARG A O 1
ATOM 2263 N N . ARG A 1 286 ? 17.75 14.438 18.641 1 90.5 286 ARG A N 1
ATOM 2264 C CA . ARG A 1 286 ? 17.375 14.281 17.25 1 90.5 286 ARG A CA 1
ATOM 2265 C C . ARG A 1 286 ? 16.375 13.141 17.078 1 90.5 286 ARG A C 1
ATOM 2267 O O . ARG A 1 286 ? 15.68 13.07 16.062 1 90.5 286 ARG A O 1
ATOM 2274 N N . ILE A 1 287 ? 16.312 12.258 17.953 1 91.19 287 ILE A N 1
ATOM 2275 C CA . ILE A 1 287 ? 15.391 11.133 17.891 1 91.19 287 ILE A CA 1
ATOM 2276 C C . ILE A 1 287 ? 13.953 11.641 17.75 1 91.19 287 ILE A C 1
ATOM 2278 O O . ILE A 1 287 ? 13.117 11 17.109 1 91.19 287 ILE A O 1
ATOM 2282 N N . ARG A 1 288 ? 13.766 12.852 18.266 1 91.81 288 ARG A N 1
ATOM 2283 C CA . ARG A 1 288 ? 12.422 13.414 18.25 1 91.81 288 ARG A CA 1
ATOM 2284 C C . ARG A 1 288 ? 11.938 13.633 16.812 1 91.81 288 ARG A C 1
ATOM 2286 O O . ARG A 1 288 ? 10.789 13.305 16.484 1 91.81 288 ARG A O 1
ATOM 2293 N N . VAL A 1 289 ? 12.781 14.195 16.016 1 94.31 289 VAL A N 1
ATOM 2294 C CA . VAL A 1 289 ? 12.375 14.461 14.641 1 94.31 289 VAL A CA 1
ATOM 2295 C C . VAL A 1 289 ? 12.172 13.141 13.898 1 94.31 289 VAL A C 1
ATOM 2297 O O . VAL A 1 289 ? 11.273 13.016 13.062 1 94.31 289 VAL A O 1
ATOM 2300 N N . GLU A 1 290 ? 13 12.117 14.227 1 92.88 290 GLU A N 1
ATOM 2301 C CA . GLU A 1 290 ? 12.82 10.797 13.625 1 92.88 290 GLU A CA 1
ATOM 2302 C C . GLU A 1 290 ? 11.484 10.188 14.031 1 92.88 290 GLU A C 1
ATOM 2304 O O . GLU A 1 290 ? 10.805 9.562 13.203 1 92.88 290 GLU A O 1
ATOM 2309 N N . GLN A 1 291 ? 11.117 10.414 15.203 1 94.12 291 GLN A N 1
ATOM 2310 C CA . GLN A 1 291 ? 9.844 9.906 15.703 1 94.12 291 GLN A CA 1
ATOM 2311 C C . GLN A 1 291 ? 8.672 10.602 15.016 1 94.12 291 GLN A C 1
ATOM 2313 O O . GLN A 1 291 ? 7.688 9.953 14.648 1 94.12 291 GLN A O 1
ATOM 2318 N N . VAL A 1 292 ? 8.797 11.852 14.898 1 96.19 292 VAL A N 1
ATOM 2319 C CA . VAL A 1 292 ? 7.73 12.617 14.258 1 96.19 292 VAL A CA 1
ATOM 2320 C C . VAL A 1 292 ? 7.582 12.188 12.805 1 96.19 292 VAL A C 1
ATOM 2322 O O . VAL A 1 292 ? 6.465 11.992 12.32 1 96.19 292 VAL A O 1
ATOM 2325 N N . ILE A 1 293 ? 8.656 12.016 12.125 1 96.19 293 ILE A N 1
ATOM 2326 C CA . ILE A 1 293 ? 8.625 11.57 10.734 1 96.19 293 ILE A CA 1
ATOM 2327 C C . ILE A 1 293 ? 8.016 10.172 10.656 1 96.19 293 ILE A C 1
ATOM 2329 O O . ILE A 1 293 ? 7.242 9.875 9.742 1 96.19 293 ILE A O 1
ATOM 2333 N N . ARG A 1 294 ? 8.32 9.367 11.625 1 94 294 ARG A N 1
ATOM 2334 C CA . ARG A 1 294 ? 7.715 8.039 11.688 1 94 294 ARG A CA 1
ATOM 2335 C C . ARG A 1 294 ? 6.203 8.133 11.859 1 94 294 ARG A C 1
ATOM 2337 O O . ARG A 1 294 ? 5.453 7.359 11.266 1 94 294 ARG A O 1
ATOM 2344 N N . ARG A 1 295 ? 5.828 9.062 12.648 1 95.44 295 ARG A N 1
ATOM 2345 C CA . ARG A 1 295 ? 4.398 9.281 12.859 1 95.44 295 ARG A CA 1
ATOM 2346 C C . ARG A 1 295 ? 3.719 9.719 11.57 1 95.44 295 ARG A C 1
ATOM 2348 O O . ARG A 1 295 ? 2.609 9.281 11.258 1 95.44 295 ARG A O 1
ATOM 2355 N N . MET A 1 296 ? 4.383 10.602 10.898 1 97.44 296 MET A N 1
ATOM 2356 C CA . MET A 1 296 ? 3.848 11.016 9.602 1 97.44 296 MET A CA 1
ATOM 2357 C C . MET A 1 296 ? 3.666 9.82 8.68 1 97.44 296 MET A C 1
ATOM 2359 O O . MET A 1 296 ? 2.646 9.703 7.996 1 97.44 296 MET A O 1
ATOM 2363 N N . LYS A 1 297 ? 4.57 8.914 8.734 1 94.62 297 LYS A N 1
ATOM 2364 C CA . LYS A 1 297 ? 4.57 7.789 7.801 1 94.62 297 LYS A CA 1
ATOM 2365 C C . LYS A 1 297 ? 3.613 6.695 8.258 1 94.62 297 LYS A C 1
ATOM 2367 O O . LYS A 1 297 ? 3.525 5.637 7.633 1 94.62 297 LYS A O 1
ATOM 2372 N N . ARG A 1 298 ? 2.945 6.965 9.359 1 94.25 298 ARG A N 1
ATOM 2373 C CA . ARG A 1 298 ? 1.812 6.105 9.695 1 94.25 298 ARG A CA 1
ATOM 2374 C C . ARG A 1 298 ? 0.67 6.297 8.703 1 94.25 298 ARG A C 1
ATOM 2376 O O . ARG A 1 298 ? -0.239 5.469 8.633 1 94.25 298 ARG A O 1
ATOM 2383 N N . PHE A 1 299 ? 0.678 7.453 8.18 1 97.5 299 PHE A N 1
ATOM 2384 C CA . PHE A 1 299 ? -0.143 7.586 6.977 1 97.5 299 PHE A CA 1
ATOM 2385 C C . PHE A 1 299 ? 0.489 6.848 5.805 1 97.5 299 PHE A C 1
ATOM 2387 O O . PHE A 1 299 ? 1.442 7.34 5.195 1 97.5 299 PHE A O 1
ATOM 2394 N N . HIS A 1 300 ? -0.091 5.809 5.43 1 94.94 300 HIS A N 1
ATOM 2395 C CA . HIS A 1 300 ? 0.537 4.816 4.566 1 94.94 300 HIS A CA 1
ATOM 2396 C C . HIS A 1 300 ? 0.755 5.367 3.162 1 94.94 300 HIS A C 1
ATOM 2398 O O . HIS A 1 300 ? 1.597 4.863 2.416 1 94.94 300 HIS A O 1
ATOM 2404 N N . ILE A 1 301 ? 0.052 6.41 2.824 1 95.62 301 ILE A N 1
ATOM 2405 C CA . ILE A 1 301 ? 0.238 7.016 1.51 1 95.62 301 ILE A CA 1
ATOM 2406 C C . ILE A 1 301 ? 1.672 7.523 1.375 1 95.62 301 ILE A C 1
ATOM 2408 O O . ILE A 1 301 ? 2.213 7.586 0.269 1 95.62 301 ILE A O 1
ATOM 2412 N N . LEU A 1 302 ? 2.295 7.883 2.518 1 96.12 302 LEU A N 1
ATOM 2413 C CA . LEU A 1 302 ? 3.66 8.398 2.5 1 96.12 302 LEU A CA 1
ATOM 2414 C C . LEU A 1 302 ? 4.672 7.266 2.613 1 96.12 302 LEU A C 1
ATOM 2416 O O . LEU A 1 302 ? 5.867 7.469 2.385 1 96.12 302 LEU A O 1
ATOM 2420 N N . LYS A 1 303 ? 4.238 6.145 3.035 1 91.62 303 LYS A N 1
ATOM 2421 C CA . LYS A 1 303 ? 5.117 5 3.258 1 91.62 303 LYS A CA 1
ATOM 2422 C C . LYS A 1 303 ? 5.238 4.148 1.997 1 91.62 303 LYS A C 1
ATOM 2424 O O . LYS A 1 303 ? 6.316 3.635 1.69 1 91.62 303 LYS A O 1
ATOM 2429 N N . ASN A 1 304 ? 4.16 4.039 1.273 1 90.62 304 ASN A N 1
ATOM 2430 C CA . ASN A 1 304 ? 4.105 3.213 0.071 1 90.62 304 ASN A CA 1
ATOM 2431 C C . ASN A 1 304 ? 4.539 3.996 -1.166 1 90.62 304 ASN A C 1
ATOM 2433 O O . ASN A 1 304 ? 5.07 5.102 -1.052 1 90.62 304 ASN A O 1
ATOM 2437 N N . ILE A 1 305 ? 4.457 3.371 -2.275 1 89.69 305 ILE A N 1
ATOM 2438 C CA . ILE A 1 305 ? 4.82 4.027 -3.527 1 89.69 305 ILE A CA 1
ATOM 2439 C C . ILE A 1 305 ? 3.66 4.891 -4.016 1 89.69 305 ILE A C 1
ATOM 2441 O O . ILE A 1 305 ? 2.566 4.383 -4.273 1 89.69 305 ILE A O 1
ATOM 2445 N N . VAL A 1 306 ? 3.918 6.16 -4.09 1 92.19 306 VAL A N 1
ATOM 2446 C CA . VAL A 1 306 ? 2.896 7.086 -4.562 1 92.19 306 VAL A CA 1
ATOM 2447 C C . VAL A 1 306 ? 2.816 7.031 -6.086 1 92.19 306 VAL A C 1
ATOM 2449 O O . VAL A 1 306 ? 3.84 7.117 -6.77 1 92.19 306 VAL A O 1
ATOM 2452 N N . PRO A 1 307 ? 1.612 6.852 -6.551 1 89.31 307 PRO A N 1
ATOM 2453 C CA . PRO A 1 307 ? 1.475 6.883 -8.008 1 89.31 307 PRO A CA 1
ATOM 2454 C C . PRO A 1 307 ? 1.928 8.211 -8.617 1 89.31 307 PRO A C 1
ATOM 2456 O O . PRO A 1 307 ? 1.719 9.273 -8.016 1 89.31 307 PRO A O 1
ATOM 2459 N N . TYR A 1 308 ? 2.379 8.188 -9.789 1 88.56 308 TYR A N 1
ATOM 2460 C CA . TYR A 1 308 ? 2.973 9.359 -10.422 1 88.56 308 TYR A CA 1
ATOM 2461 C C . TYR A 1 308 ? 1.919 10.43 -10.672 1 88.56 308 TYR A C 1
ATOM 2463 O O . TYR A 1 308 ? 2.213 11.625 -10.602 1 88.56 308 TYR A O 1
ATOM 2471 N N . PHE A 1 309 ? 0.69 10.047 -10.898 1 87.19 309 PHE A N 1
ATOM 2472 C CA . PHE A 1 309 ? -0.358 11 -11.234 1 87.19 309 PHE A CA 1
ATOM 2473 C C . PHE A 1 309 ? -0.688 11.883 -10.031 1 87.19 309 PHE A C 1
ATOM 2475 O O . PHE A 1 309 ? -1.334 12.922 -10.18 1 87.19 309 PHE A O 1
ATOM 2482 N N . MET A 1 310 ? -0.214 11.492 -8.938 1 91.75 310 MET A N 1
ATOM 2483 C CA . MET A 1 310 ? -0.481 12.266 -7.727 1 91.75 310 MET A CA 1
ATOM 2484 C C . MET A 1 310 ? 0.679 13.203 -7.41 1 91.75 310 MET A C 1
ATOM 2486 O O . MET A 1 310 ? 0.693 13.852 -6.363 1 91.75 310 MET A O 1
ATOM 2490 N N . LYS A 1 311 ? 1.637 13.281 -8.273 1 90.62 311 LYS A N 1
ATOM 2491 C CA . LYS A 1 311 ? 2.85 14.062 -8.039 1 90.62 311 LYS A CA 1
ATOM 2492 C C . LYS A 1 311 ? 2.518 15.531 -7.762 1 90.62 311 LYS A C 1
ATOM 2494 O O . LYS A 1 311 ? 3.172 16.172 -6.941 1 90.62 311 LYS A O 1
ATOM 2499 N N . ASP A 1 312 ? 1.439 16.031 -8.383 1 91.38 312 ASP A N 1
ATOM 2500 C CA . ASP A 1 312 ? 1.128 17.453 -8.297 1 91.38 312 ASP A CA 1
ATOM 2501 C C . ASP A 1 312 ? 0.437 17.797 -6.977 1 91.38 312 ASP A C 1
ATOM 2503 O O . ASP A 1 312 ? 0.405 18.953 -6.562 1 91.38 312 ASP A O 1
ATOM 2507 N N . VAL A 1 313 ? -0.124 16.797 -6.344 1 95.38 313 VAL A N 1
ATOM 2508 C CA . VAL A 1 313 ? -0.839 17.078 -5.102 1 95.38 313 VAL A CA 1
ATOM 2509 C C . VAL A 1 313 ? -0.022 16.578 -3.912 1 95.38 313 VAL A C 1
ATOM 2511 O O . VAL A 1 313 ? -0.472 16.641 -2.766 1 95.38 313 VAL A O 1
ATOM 2514 N N . LEU A 1 314 ? 1.133 16.078 -4.168 1 96 314 LEU A N 1
ATOM 2515 C CA . LEU A 1 314 ? 1.944 15.469 -3.123 1 96 314 LEU A CA 1
ATOM 2516 C C . LEU A 1 314 ? 2.324 16.5 -2.061 1 96 314 LEU A C 1
ATOM 2518 O O . LEU A 1 314 ? 2.332 16.188 -0.867 1 96 314 LEU A O 1
ATOM 2522 N N . ASP A 1 315 ? 2.635 17.734 -2.455 1 97.25 315 ASP A N 1
ATOM 2523 C CA . ASP A 1 315 ? 2.934 18.797 -1.497 1 97.25 315 ASP A CA 1
ATOM 2524 C C . ASP A 1 315 ? 1.776 19 -0.521 1 97.25 315 ASP A C 1
ATOM 2526 O O . ASP A 1 315 ? 1.985 19.078 0.691 1 97.25 315 ASP A O 1
ATOM 2530 N N . ASP A 1 316 ? 0.602 19.047 -1.109 1 98 316 ASP A N 1
ATOM 2531 C CA . ASP A 1 316 ? -0.595 19.234 -0.296 1 98 316 ASP A CA 1
ATOM 2532 C C . ASP A 1 316 ? -0.8 18.062 0.663 1 98 316 ASP A C 1
ATOM 2534 O O . ASP A 1 316 ? -1.185 18.266 1.817 1 98 316 ASP A O 1
ATOM 2538 N N . ILE A 1 317 ? -0.55 16.875 0.167 1 98.44 317 ILE A N 1
ATOM 2539 C CA . ILE A 1 317 ? -0.704 15.68 0.984 1 98.44 317 ILE A CA 1
ATOM 2540 C C . ILE A 1 317 ? 0.255 15.742 2.17 1 98.44 317 ILE A C 1
ATOM 2542 O O . ILE A 1 317 ? -0.141 15.484 3.311 1 98.44 317 ILE A O 1
ATOM 2546 N N . VAL A 1 318 ? 1.5 16.125 1.915 1 98.5 318 VAL A N 1
ATOM 2547 C CA . VAL A 1 318 ? 2.51 16.156 2.967 1 98.5 318 VAL A CA 1
ATOM 2548 C C . VAL A 1 318 ? 2.133 17.219 4.004 1 98.5 318 VAL A C 1
ATOM 2550 O O . VAL A 1 318 ? 2.234 16.984 5.207 1 98.5 318 VAL A O 1
ATOM 2553 N N . ILE A 1 319 ? 1.672 18.359 3.537 1 98.44 319 ILE A N 1
ATOM 2554 C CA . ILE A 1 319 ? 1.268 19.438 4.43 1 98.44 319 ILE A CA 1
ATOM 2555 C C . ILE A 1 319 ? 0.098 18.984 5.297 1 98.44 319 ILE A C 1
ATOM 2557 O O . ILE A 1 319 ? 0.103 19.188 6.516 1 98.44 319 ILE A O 1
ATOM 2561 N N . LEU A 1 320 ? -0.874 18.391 4.668 1 98.62 320 LEU A N 1
ATOM 2562 C CA . LEU A 1 320 ? -2.037 17.938 5.422 1 98.62 320 LEU A CA 1
ATOM 2563 C C . LEU A 1 320 ? -1.641 16.891 6.457 1 98.62 320 LEU A C 1
ATOM 2565 O O . LEU A 1 320 ? -2.055 16.969 7.617 1 98.62 320 LEU A O 1
ATOM 2569 N N . VAL A 1 321 ? -0.871 15.898 6.047 1 98.69 321 VAL A N 1
ATOM 2570 C CA . VAL A 1 321 ? -0.435 14.844 6.961 1 98.69 321 VAL A CA 1
ATOM 2571 C C . VAL A 1 321 ? 0.345 15.461 8.125 1 98.69 321 VAL A C 1
ATOM 2573 O O . VAL A 1 321 ? 0.181 15.055 9.273 1 98.69 321 VAL A O 1
ATOM 2576 N N . ALA A 1 322 ? 1.206 16.453 7.836 1 98.69 322 ALA A N 1
ATOM 2577 C CA . ALA A 1 322 ? 1.955 17.141 8.883 1 98.69 322 ALA A CA 1
ATOM 2578 C C . ALA A 1 322 ? 1.015 17.828 9.875 1 98.69 322 ALA A C 1
ATOM 2580 O O . ALA A 1 322 ? 1.192 17.703 11.094 1 98.69 322 ALA A O 1
ATOM 2581 N N . ALA A 1 323 ? 0.063 18.5 9.352 1 98.44 323 ALA A N 1
ATOM 2582 C CA . ALA A 1 323 ? -0.909 19.188 10.195 1 98.44 323 ALA A CA 1
ATOM 2583 C C . ALA A 1 323 ? -1.681 18.203 11.062 1 98.44 323 ALA A C 1
ATOM 2585 O O . ALA A 1 323 ? -1.886 18.438 12.258 1 98.44 323 ALA A O 1
ATOM 2586 N N . LEU A 1 324 ? -2.107 17.094 10.438 1 98.19 324 LEU A N 1
ATOM 2587 C CA . LEU A 1 324 ? -2.844 16.078 11.172 1 98.19 324 LEU A CA 1
ATOM 2588 C C . LEU A 1 324 ? -1.969 15.438 12.242 1 98.19 324 LEU A C 1
ATOM 2590 O O . LEU A 1 324 ? -2.453 15.094 13.328 1 98.19 324 LEU A O 1
ATOM 2594 N N . THR A 1 325 ? -0.716 15.242 11.945 1 97.69 325 THR A N 1
ATOM 2595 C CA . THR A 1 325 ? 0.23 14.688 12.906 1 97.69 325 THR A CA 1
ATOM 2596 C C . THR A 1 325 ? 0.356 15.602 14.125 1 97.69 325 THR A C 1
ATOM 2598 O O . THR A 1 325 ? 0.513 15.117 15.25 1 97.69 325 THR A O 1
ATOM 2601 N N . ASN A 1 326 ? 0.29 16.906 13.914 1 97 326 ASN A N 1
ATOM 2602 C CA . ASN A 1 326 ? 0.375 17.875 15.008 1 97 326 ASN A CA 1
ATOM 2603 C C . ASN A 1 326 ? -0.849 17.797 15.914 1 97 326 ASN A C 1
ATOM 2605 O O . ASN A 1 326 ? -0.844 18.344 17.016 1 97 326 ASN A O 1
ATOM 2609 N N . LEU A 1 327 ? -1.936 17.125 15.461 1 95.88 327 LEU A N 1
ATOM 2610 C CA . LEU A 1 327 ? -3.131 16.953 16.281 1 95.88 327 LEU A CA 1
ATOM 2611 C C . LEU A 1 327 ? -2.998 15.742 17.188 1 95.88 327 LEU A C 1
ATOM 2613 O O . LEU A 1 327 ? -3.812 15.547 18.094 1 95.88 327 LEU A O 1
ATOM 2617 N N . MET A 1 328 ? -2.021 14.906 16.938 1 91.38 328 MET A N 1
ATOM 2618 C CA . MET A 1 328 ? -1.798 13.703 17.734 1 91.38 328 MET A CA 1
ATOM 2619 C C . MET A 1 328 ? -1.099 14.047 19.047 1 91.38 328 MET A C 1
ATOM 2621 O O . MET A 1 328 ? -0.373 15.039 19.125 1 91.38 328 MET A O 1
ATOM 2625 N N . PRO A 1 329 ? -1.366 13.203 19.984 1 84.69 329 PRO A N 1
ATOM 2626 C CA . PRO A 1 329 ? -0.689 13.477 21.266 1 84.69 329 PRO A CA 1
ATOM 2627 C C . PRO A 1 329 ? 0.826 13.312 21.172 1 84.69 329 PRO A C 1
ATOM 2629 O O . PRO A 1 329 ? 1.313 12.438 20.438 1 84.69 329 PRO A O 1
ATOM 2632 N N . ARG A 1 330 ? 1.443 14.258 21.797 1 70.31 330 ARG A N 1
ATOM 2633 C CA . ARG A 1 330 ? 2.902 14.258 21.75 1 70.31 330 ARG A CA 1
ATOM 2634 C C . ARG A 1 330 ? 3.48 13.148 22.625 1 70.31 330 ARG A C 1
ATOM 2636 O O . ARG A 1 330 ? 2.867 12.75 23.625 1 70.31 330 ARG A O 1
ATOM 2643 N N . HIS A 1 331 ? 4.375 12.312 21.984 1 58.22 331 HIS A N 1
ATOM 2644 C CA . HIS A 1 331 ? 5.07 11.328 22.812 1 58.22 331 HIS A CA 1
ATOM 2645 C C . HIS A 1 331 ? 6.059 12.008 23.75 1 58.22 331 HIS A C 1
ATOM 2647 O O . HIS A 1 331 ? 6.895 12.805 23.312 1 58.22 331 HIS A O 1
ATOM 2653 N N . ASP A 1 332 ? 5.676 12.508 24.922 1 48.56 332 ASP A N 1
ATOM 2654 C CA . ASP A 1 332 ? 6.664 12.969 25.891 1 48.56 332 ASP A CA 1
ATOM 2655 C C . ASP A 1 332 ? 7.727 11.898 26.141 1 48.56 332 ASP A C 1
ATOM 2657 O O . ASP A 1 332 ? 7.434 10.703 26.078 1 48.56 332 ASP A O 1
ATOM 2661 N N . MET B 1 1 ? -86.75 -4.168 11.766 1 74.62 1 MET B N 1
ATOM 2662 C CA . MET B 1 1 ? -85.812 -5.246 12.031 1 74.62 1 MET B CA 1
ATOM 2663 C C . MET B 1 1 ? -85.062 -5.648 10.758 1 74.62 1 MET B C 1
ATOM 2665 O O . MET B 1 1 ? -83.875 -5.844 10.781 1 74.62 1 MET B O 1
ATOM 2669 N N . GLN B 1 2 ? -85.812 -5.555 9.633 1 82.94 2 GLN B N 1
ATOM 2670 C CA . GLN B 1 2 ? -85.188 -5.934 8.352 1 82.94 2 GLN B CA 1
ATOM 2671 C C . GLN B 1 2 ? -84.25 -4.879 7.867 1 82.94 2 GLN B C 1
ATOM 2673 O O . GLN B 1 2 ? -83.188 -5.211 7.352 1 82.94 2 GLN B O 1
ATOM 2678 N N . LYS B 1 3 ? -84.438 -3.6 7.992 1 84.25 3 LYS B N 1
ATOM 2679 C CA . LYS B 1 3 ? -83.562 -2.5 7.574 1 84.25 3 LYS B CA 1
ATOM 2680 C C . LYS B 1 3 ? -82.25 -2.506 8.344 1 84.25 3 LYS B C 1
ATOM 2682 O O . LYS B 1 3 ? -81.188 -2.314 7.766 1 84.25 3 LYS B O 1
ATOM 2687 N N . LYS B 1 4 ? -82.25 -2.699 9.586 1 84.62 4 LYS B N 1
ATOM 2688 C CA . LYS B 1 4 ? -81.062 -2.746 10.438 1 84.62 4 LYS B CA 1
ATOM 2689 C C . LYS B 1 4 ? -80.188 -3.92 10.07 1 84.62 4 LYS B C 1
ATOM 2691 O O . LYS B 1 4 ? -78.938 -3.793 10.07 1 84.62 4 LYS B O 1
ATOM 2696 N N . TYR B 1 5 ? -80.875 -5.047 9.773 1 86.81 5 TYR B N 1
ATOM 2697 C CA . TYR B 1 5 ? -80.125 -6.238 9.336 1 86.81 5 TYR B CA 1
ATOM 2698 C C . TYR B 1 5 ? -79.375 -5.973 8.031 1 86.81 5 TYR B C 1
ATOM 2700 O O . TYR B 1 5 ? -78.188 -6.312 7.898 1 86.81 5 TYR B O 1
ATOM 2708 N N . LEU B 1 6 ? -80 -5.359 7.152 1 86.75 6 LEU B N 1
ATOM 2709 C CA . LEU B 1 6 ? -79.438 -5.055 5.855 1 86.75 6 LEU B CA 1
ATOM 2710 C C . LEU B 1 6 ? -78.25 -4.062 6.012 1 86.75 6 LEU B C 1
ATOM 2712 O O . LEU B 1 6 ? -77.25 -4.164 5.309 1 86.75 6 LEU B O 1
ATOM 2716 N N . GLU B 1 7 ? -78.438 -3.127 6.914 1 89.06 7 GLU B N 1
ATOM 2717 C CA . GLU B 1 7 ? -77.438 -2.16 7.211 1 89.06 7 GLU B CA 1
ATOM 2718 C C . GLU B 1 7 ? -76.188 -2.85 7.789 1 89.06 7 GLU B C 1
ATOM 2720 O O . GLU B 1 7 ? -75.062 -2.512 7.434 1 89.06 7 GLU B O 1
ATOM 2725 N N . LYS B 1 8 ? -76.312 -3.859 8.555 1 88.94 8 LYS B N 1
ATOM 2726 C CA . LYS B 1 8 ? -75.188 -4.602 9.164 1 88.94 8 LYS B CA 1
ATOM 2727 C C . LYS B 1 8 ? -74.5 -5.484 8.141 1 88.94 8 LYS B C 1
ATOM 2729 O O . LYS B 1 8 ? -73.312 -5.648 8.188 1 88.94 8 LYS B O 1
ATOM 2734 N N . CYS B 1 9 ? -75.25 -5.984 7.219 1 88 9 CYS B N 1
ATOM 2735 C CA . CYS B 1 9 ? -74.688 -6.77 6.125 1 88 9 CYS B CA 1
ATOM 2736 C C . CYS B 1 9 ? -73.75 -5.914 5.242 1 88 9 CYS B C 1
ATOM 2738 O O . CYS B 1 9 ? -72.688 -6.348 4.84 1 88 9 CYS B O 1
ATOM 2740 N N . ARG B 1 10 ? -74.25 -4.738 5.027 1 89.62 10 ARG B N 1
ATOM 2741 C CA . ARG B 1 10 ? -73.438 -3.812 4.219 1 89.62 10 ARG B CA 1
ATOM 2742 C C . ARG B 1 10 ? -72.125 -3.426 4.934 1 89.62 10 ARG B C 1
ATOM 2744 O O . ARG B 1 10 ? -71.062 -3.395 4.32 1 89.62 10 ARG B O 1
ATOM 2751 N N . GLU B 1 11 ? -72.312 -3.16 6.188 1 91.5 11 GLU B N 1
ATOM 2752 C CA . GLU B 1 11 ? -71.188 -2.816 6.996 1 91.5 11 GLU B CA 1
ATOM 2753 C C . GLU B 1 11 ? -70.188 -3.971 7.051 1 91.5 11 GLU B C 1
ATOM 2755 O O . GLU B 1 11 ? -68.938 -3.758 6.953 1 91.5 11 GLU B O 1
ATOM 2760 N N . LEU B 1 12 ? -70.625 -5.113 7.203 1 90.94 12 LEU B N 1
ATOM 2761 C CA . LEU B 1 12 ? -69.812 -6.309 7.246 1 90.94 12 LEU B CA 1
ATOM 2762 C C . LEU B 1 12 ? -69.062 -6.504 5.926 1 90.94 12 LEU B C 1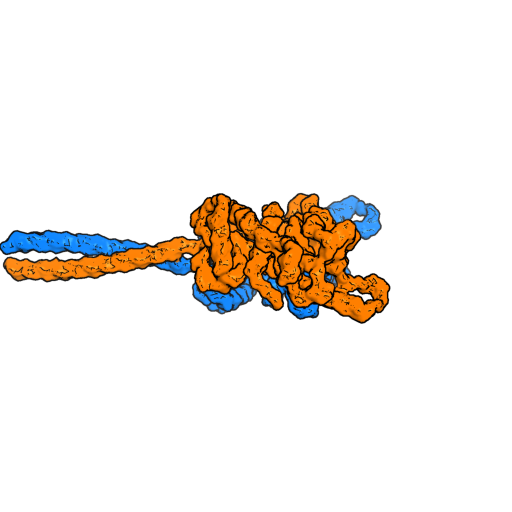
ATOM 2764 O O . LEU B 1 12 ? -67.875 -6.852 5.914 1 90.94 12 LEU B O 1
ATOM 2768 N N . SER B 1 13 ? -69.812 -6.32 4.875 1 91.75 13 SER B N 1
ATOM 2769 C CA . SER B 1 13 ? -69.188 -6.434 3.555 1 91.75 13 SER B CA 1
ATOM 2770 C C . SER B 1 13 ? -68.062 -5.418 3.383 1 91.75 13 SER B C 1
ATOM 2772 O O . SER B 1 13 ? -67 -5.746 2.859 1 91.75 13 SER B O 1
ATOM 2774 N N . ASP B 1 14 ? -68.25 -4.25 3.875 1 92.5 14 ASP B N 1
ATOM 2775 C CA . ASP B 1 14 ? -67.25 -3.188 3.791 1 92.5 14 ASP B CA 1
ATOM 2776 C C . ASP B 1 14 ? -66 -3.52 4.641 1 92.5 14 ASP B C 1
ATOM 2778 O O . ASP B 1 14 ? -64.875 -3.311 4.207 1 92.5 14 ASP B O 1
ATOM 2782 N N . VAL B 1 15 ? -66.25 -4.012 5.766 1 93.5 15 VAL B N 1
ATOM 2783 C CA . VAL B 1 15 ? -65.188 -4.32 6.684 1 93.5 15 VAL B CA 1
ATOM 2784 C C . VAL B 1 15 ? -64.375 -5.516 6.16 1 93.5 15 VAL B C 1
ATOM 2786 O O . VAL B 1 15 ? -63.156 -5.562 6.289 1 93.5 15 VAL B O 1
ATOM 2789 N N . LYS B 1 16 ? -65.062 -6.438 5.562 1 92.5 16 LYS B N 1
ATOM 2790 C CA . LYS B 1 16 ? -64.375 -7.578 4.957 1 92.5 16 LYS B CA 1
ATOM 2791 C C . LYS B 1 16 ? -63.5 -7.137 3.789 1 92.5 16 LYS B C 1
ATOM 2793 O O . LYS B 1 16 ? -62.406 -7.656 3.602 1 92.5 16 LYS B O 1
ATOM 2798 N N . ARG B 1 17 ? -63.875 -6.191 3.045 1 91.81 17 ARG B N 1
ATOM 2799 C CA . ARG B 1 17 ? -63.062 -5.609 1.978 1 91.81 17 ARG B CA 1
ATOM 2800 C C . ARG B 1 17 ? -61.812 -4.953 2.537 1 91.81 17 ARG B C 1
ATOM 2802 O O . ARG B 1 17 ? -60.75 -5.074 1.954 1 91.81 17 ARG B O 1
ATOM 2809 N N . LYS B 1 18 ? -62.031 -4.273 3.652 1 93.31 18 LYS B N 1
ATOM 2810 C CA . LYS B 1 18 ? -60.906 -3.635 4.312 1 93.31 18 LYS B CA 1
ATOM 2811 C C . LYS B 1 18 ? -59.875 -4.672 4.809 1 93.31 18 LYS B C 1
ATOM 2813 O O . LYS B 1 18 ? -58.688 -4.465 4.715 1 93.31 18 LYS B O 1
ATOM 2818 N N . VAL B 1 19 ? -60.375 -5.703 5.258 1 92.62 19 VAL B N 1
ATOM 2819 C CA . VAL B 1 19 ? -59.531 -6.793 5.719 1 92.62 19 VAL B CA 1
ATOM 2820 C C . VAL B 1 19 ? -58.719 -7.348 4.551 1 92.62 19 VAL B C 1
ATOM 2822 O O . VAL B 1 19 ? -57.5 -7.578 4.676 1 92.62 19 VAL B O 1
ATOM 2825 N N . ASP B 1 20 ? -59.406 -7.539 3.457 1 92.62 20 ASP B N 1
ATOM 2826 C CA . ASP B 1 20 ? -58.719 -8.047 2.268 1 92.62 20 ASP B CA 1
ATOM 2827 C C . ASP B 1 20 ? -57.594 -7.102 1.829 1 92.62 20 ASP B C 1
ATOM 2829 O O . ASP B 1 20 ? -56.5 -7.543 1.493 1 92.62 20 ASP B O 1
ATOM 2833 N N . LEU B 1 21 ? -57.875 -5.828 1.851 1 92.75 21 LEU B N 1
ATOM 2834 C CA . LEU B 1 21 ? -56.875 -4.828 1.461 1 92.75 21 LEU B CA 1
ATOM 2835 C C . LEU B 1 21 ? -55.719 -4.812 2.434 1 92.75 21 LEU B C 1
ATOM 2837 O O . LEU B 1 21 ? -54.562 -4.723 2.016 1 92.75 21 LEU B O 1
ATOM 2841 N N . LEU B 1 22 ? -56 -4.945 3.662 1 92.69 22 LEU B N 1
ATOM 2842 C CA . LEU B 1 22 ? -54.969 -4.93 4.688 1 92.69 22 LEU B CA 1
ATOM 2843 C C . LEU B 1 22 ? -54.094 -6.191 4.617 1 92.69 22 LEU B C 1
ATOM 2845 O O . LEU B 1 22 ? -52.875 -6.137 4.812 1 92.69 22 LEU B O 1
ATOM 2849 N N . GLU B 1 23 ? -54.688 -7.273 4.324 1 92.44 23 GLU B N 1
ATOM 2850 C CA . GLU B 1 23 ? -53.938 -8.516 4.168 1 92.44 23 GLU B CA 1
ATOM 2851 C C . GLU B 1 23 ? -53 -8.445 2.973 1 92.44 23 GLU B C 1
ATOM 2853 O O . GLU B 1 23 ? -51.875 -8.93 3.039 1 92.44 23 GLU B O 1
ATOM 2858 N N . GLN B 1 24 ? -53.438 -7.82 1.977 1 92.12 24 GLN B N 1
ATOM 2859 C CA . GLN B 1 24 ? -52.594 -7.613 0.817 1 92.12 24 GLN B CA 1
ATOM 2860 C C . GLN B 1 24 ? -51.406 -6.684 1.155 1 92.12 24 GLN B C 1
ATOM 2862 O O . GLN B 1 24 ? -50.281 -6.926 0.747 1 92.12 24 GLN B O 1
ATOM 2867 N N . GLU B 1 25 ? -51.75 -5.691 1.858 1 91.19 25 GLU B N 1
ATOM 2868 C CA . GLU B 1 25 ? -50.719 -4.742 2.271 1 91.19 25 GLU B CA 1
ATOM 2869 C C . GLU B 1 25 ? -49.688 -5.406 3.188 1 91.19 25 GLU B C 1
ATOM 2871 O O . GLU B 1 25 ? -48.469 -5.16 3.062 1 91.19 25 GLU B O 1
ATOM 2876 N N . VAL B 1 26 ? -50.125 -6.172 4.027 1 90.94 26 VAL B N 1
ATOM 2877 C CA . VAL B 1 26 ? -49.25 -6.898 4.938 1 90.94 26 VAL B CA 1
ATOM 2878 C C . VAL B 1 26 ? -48.344 -7.836 4.141 1 90.94 26 VAL B C 1
ATOM 2880 O O . VAL B 1 26 ? -47.156 -7.918 4.406 1 90.94 26 VAL B O 1
ATOM 2883 N N . LYS B 1 27 ? -48.969 -8.484 3.234 1 89.94 27 LYS B N 1
ATOM 2884 C CA . LYS B 1 27 ? -48.156 -9.375 2.387 1 89.94 27 LYS B CA 1
ATOM 2885 C C . LYS B 1 27 ? -47.094 -8.602 1.623 1 89.94 27 LYS B C 1
ATOM 2887 O O . LYS B 1 27 ? -45.938 -9.023 1.563 1 89.94 27 LYS B O 1
ATOM 2892 N N . LEU B 1 28 ? -47.406 -7.484 1.099 1 89.62 28 LEU B N 1
ATOM 2893 C CA . LEU B 1 28 ? -46.469 -6.645 0.35 1 89.62 28 LEU B CA 1
ATOM 2894 C C . LEU B 1 28 ? -45.344 -6.137 1.252 1 89.62 28 LEU B C 1
ATOM 2896 O O . LEU B 1 28 ? -44.188 -6.148 0.864 1 89.62 28 LEU B O 1
ATOM 2900 N N . LEU B 1 29 ? -45.719 -5.754 2.381 1 88.75 29 LEU B N 1
ATOM 2901 C CA . LEU B 1 29 ? -44.75 -5.23 3.332 1 88.75 29 LEU B CA 1
ATOM 2902 C C . LEU B 1 29 ? -43.844 -6.336 3.832 1 88.75 29 LEU B C 1
ATOM 2904 O O . LEU B 1 29 ? -42.656 -6.109 4.043 1 88.75 29 LEU B O 1
ATOM 2908 N N . HIS B 1 30 ? -44.375 -7.477 4.004 1 87.19 30 HIS B N 1
ATOM 2909 C CA . HIS B 1 30 ? -43.562 -8.625 4.402 1 87.19 30 HIS B CA 1
ATOM 2910 C C . HIS B 1 30 ? -42.531 -8.977 3.326 1 87.19 30 HIS B C 1
ATOM 2912 O O . HIS B 1 30 ? -41.375 -9.195 3.627 1 87.19 30 HIS B O 1
ATOM 2918 N N . ASP B 1 31 ? -42.969 -8.945 2.15 1 84.31 31 ASP B N 1
ATOM 2919 C CA . ASP B 1 31 ? -42.062 -9.219 1.035 1 84.31 31 ASP B CA 1
ATOM 2920 C C . ASP B 1 31 ? -40.969 -8.164 0.941 1 84.31 31 ASP B C 1
ATOM 2922 O O . ASP B 1 31 ? -39.781 -8.5 0.726 1 84.31 31 ASP B O 1
ATOM 2926 N N . LYS B 1 32 ? -41.375 -6.992 1.096 1 82.06 32 LYS B N 1
ATOM 2927 C CA . LYS B 1 32 ? -40.406 -5.895 1.085 1 82.06 32 LYS B CA 1
ATOM 2928 C C . LYS B 1 32 ? -39.438 -6.012 2.248 1 82.06 32 LYS B C 1
ATOM 2930 O O . LYS B 1 32 ? -38.219 -5.766 2.082 1 82.06 32 LYS B O 1
ATOM 2935 N N . ASN B 1 33 ? -40.031 -6.355 3.33 1 79.44 33 ASN B N 1
ATOM 2936 C CA . ASN B 1 33 ? -39.188 -6.531 4.512 1 79.44 33 ASN B CA 1
ATOM 2937 C C . ASN B 1 33 ? -38.156 -7.648 4.309 1 79.44 33 ASN B C 1
ATOM 2939 O O . ASN B 1 33 ? -37 -7.523 4.727 1 79.44 33 ASN B O 1
ATOM 2943 N N . VAL B 1 34 ? -38.5 -8.602 3.771 1 74 34 VAL B N 1
ATOM 2944 C CA . VAL B 1 34 ? -37.594 -9.719 3.496 1 74 34 VAL B CA 1
ATOM 2945 C C . VAL B 1 34 ? -36.5 -9.258 2.553 1 74 34 VAL B C 1
ATOM 2947 O O . VAL B 1 34 ? -35.312 -9.562 2.777 1 74 34 VAL B O 1
ATOM 2950 N N . LEU B 1 35 ? -36.844 -8.477 1.633 1 71.12 35 LEU B N 1
ATOM 2951 C CA . LEU B 1 35 ? -35.875 -7.961 0.674 1 71.12 35 LEU B CA 1
ATOM 2952 C C . LEU B 1 35 ? -34.906 -6.988 1.347 1 71.12 35 LEU B C 1
ATOM 2954 O O . LEU B 1 35 ? -33.719 -7.043 1.11 1 71.12 35 LEU B O 1
ATOM 2958 N N . LEU B 1 36 ? -35.562 -6.199 2.057 1 70.12 36 LEU B N 1
ATOM 2959 C CA . LEU B 1 36 ? -34.75 -5.199 2.75 1 70.12 36 LEU B CA 1
ATOM 2960 C C . LEU B 1 36 ? -33.875 -5.852 3.793 1 70.12 36 LEU B C 1
ATOM 2962 O O . LEU B 1 36 ? -32.75 -5.395 4.023 1 70.12 36 LEU B O 1
ATOM 2966 N N . GLU B 1 37 ? -34.344 -6.762 4.473 1 65.62 37 GLU B N 1
ATOM 2967 C CA . GLU B 1 37 ? -33.531 -7.496 5.441 1 65.62 37 GLU B CA 1
ATOM 2968 C C . GLU B 1 37 ? -32.344 -8.156 4.777 1 65.62 37 GLU B C 1
ATOM 2970 O O . GLU B 1 37 ? -31.234 -8.148 5.328 1 65.62 37 GLU B O 1
ATOM 2975 N N . LYS B 1 38 ? -32.594 -8.617 3.709 1 61.81 38 LYS B N 1
ATOM 2976 C CA . LYS B 1 38 ? -31.5 -9.195 2.939 1 61.81 38 LYS B CA 1
ATOM 2977 C C . LYS B 1 38 ? -30.453 -8.141 2.574 1 61.81 38 LYS B C 1
ATOM 2979 O O . LYS B 1 38 ? -29.25 -8.391 2.656 1 61.81 38 LYS B O 1
ATOM 2984 N N . SER B 1 39 ? -31.047 -7.039 2.217 1 61.03 39 SER B N 1
ATOM 2985 C CA . SER B 1 39 ? -30.172 -5.934 1.841 1 61.03 39 SER B CA 1
ATOM 2986 C C . SER B 1 39 ? -29.469 -5.348 3.061 1 61.03 39 SER B C 1
ATOM 2988 O O . SER B 1 39 ? -28.297 -4.961 2.984 1 61.03 39 SER B O 1
ATOM 2990 N N . ALA B 1 40 ? -30.375 -5.188 4.02 1 58.28 40 ALA B N 1
ATOM 2991 C CA . ALA B 1 40 ? -29.875 -4.617 5.262 1 58.28 40 ALA B CA 1
ATOM 2992 C C . ALA B 1 40 ? -28.812 -5.52 5.883 1 58.28 40 ALA B C 1
ATOM 2994 O O . ALA B 1 40 ? -27.891 -5.039 6.555 1 58.28 40 ALA B O 1
ATOM 2995 N N . HIS B 1 41 ? -28.969 -6.789 5.746 1 57.28 41 HIS B N 1
ATOM 2996 C CA . HIS B 1 41 ? -28.016 -7.734 6.305 1 57.28 41 HIS B CA 1
ATOM 2997 C C . HIS B 1 41 ? -26.859 -7.98 5.348 1 57.28 41 HIS B C 1
ATOM 2999 O O . HIS B 1 41 ? -25.984 -8.805 5.621 1 57.28 41 HIS B O 1
ATOM 3005 N N . ALA B 1 42 ? -27.094 -7.266 4.297 1 58.94 42 ALA B N 1
ATOM 3006 C CA . ALA B 1 42 ? -26.016 -7.488 3.336 1 58.94 42 ALA B CA 1
ATOM 3007 C C . ALA B 1 42 ? -24.703 -6.918 3.846 1 58.94 42 ALA B C 1
ATOM 3009 O O . ALA B 1 42 ? -24.672 -5.832 4.434 1 58.94 42 ALA B O 1
ATOM 3010 N N . LYS B 1 43 ? -23.797 -7.828 4.016 1 64.12 43 LYS B N 1
ATOM 3011 C CA . LYS B 1 43 ? -22.438 -7.453 4.391 1 64.12 43 LYS B CA 1
ATOM 3012 C C . LYS B 1 43 ? -21.953 -6.238 3.602 1 64.12 43 LYS B C 1
ATOM 3014 O O . LYS B 1 43 ? -22.438 -5.98 2.498 1 64.12 43 LYS B O 1
ATOM 3019 N N . ALA B 1 44 ? -21.234 -5.305 4.281 1 72.94 44 ALA B N 1
ATOM 3020 C CA . ALA B 1 44 ? -20.719 -4.098 3.639 1 72.94 44 ALA B CA 1
ATOM 3021 C C . ALA B 1 44 ? -20.031 -4.438 2.32 1 72.94 44 ALA B C 1
ATOM 3023 O O . ALA B 1 44 ? -20.109 -3.67 1.357 1 72.94 44 ALA B O 1
ATOM 3024 N N . TRP B 1 45 ? -19.5 -5.742 2.35 1 85.19 45 TRP B N 1
ATOM 3025 C CA . TRP B 1 45 ? -18.75 -6.148 1.16 1 85.19 45 TRP B CA 1
ATOM 3026 C C . TRP B 1 45 ? -18.797 -7.66 0.975 1 85.19 45 TRP B C 1
ATOM 3028 O O . TRP B 1 45 ? -19.047 -8.398 1.931 1 85.19 45 TRP B O 1
ATOM 3038 N N . GLY B 1 46 ? -18.734 -8.055 -0.185 1 88.62 46 GLY B N 1
ATOM 3039 C CA . GLY B 1 46 ? -18.719 -9.469 -0.534 1 88.62 46 GLY B CA 1
ATOM 3040 C C . GLY B 1 46 ? -18.797 -9.719 -2.029 1 88.62 46 GLY B C 1
ATOM 3041 O O . GLY B 1 46 ? -18.75 -8.773 -2.822 1 88.62 46 GLY B O 1
ATOM 3042 N N . TYR B 1 47 ? -18.844 -10.992 -2.324 1 91.44 47 TYR B N 1
ATOM 3043 C CA . TYR B 1 47 ? -18.906 -11.398 -3.725 1 91.44 47 TYR B CA 1
ATOM 3044 C C . TYR B 1 47 ? -20.109 -10.773 -4.418 1 91.44 47 TYR B C 1
ATOM 3046 O O . TYR B 1 47 ? -20.031 -10.422 -5.602 1 91.44 47 TYR B O 1
ATOM 3054 N N . HIS B 1 48 ? -21.141 -10.469 -3.715 1 86.69 48 HIS B N 1
ATOM 3055 C CA . HIS B 1 48 ? -22.359 -9.906 -4.297 1 86.69 48 HIS B CA 1
ATOM 3056 C C . HIS B 1 48 ? -22.109 -8.523 -4.883 1 86.69 48 HIS B C 1
ATOM 3058 O O . HIS B 1 48 ? -22.844 -8.07 -5.766 1 86.69 48 HIS B O 1
ATOM 3064 N N . LYS B 1 49 ? -21.078 -7.867 -4.453 1 86.31 49 LYS B N 1
ATOM 3065 C CA . LYS B 1 49 ? -20.766 -6.531 -4.953 1 86.31 49 LYS B CA 1
ATOM 3066 C C . LYS B 1 49 ? -20 -6.605 -6.273 1 86.31 49 LYS B C 1
ATOM 3068 O O . LYS B 1 49 ? -19.953 -5.629 -7.023 1 86.31 49 LYS B O 1
ATOM 3073 N N . ILE B 1 50 ? -19.391 -7.754 -6.566 1 89.5 50 ILE B N 1
ATOM 3074 C CA . ILE B 1 50 ? -18.547 -7.816 -7.754 1 89.5 50 ILE B CA 1
ATOM 3075 C C . ILE B 1 50 ? -19.156 -8.781 -8.773 1 89.5 50 ILE B C 1
ATOM 3077 O O . ILE B 1 50 ? -18.734 -8.828 -9.93 1 89.5 50 ILE B O 1
ATOM 3081 N N . ALA B 1 51 ? -20.156 -9.5 -8.344 1 90.75 51 ALA B N 1
ATOM 3082 C CA . ALA B 1 51 ? -20.781 -10.5 -9.211 1 90.75 51 ALA B CA 1
ATOM 3083 C C . ALA B 1 51 ? -21.359 -9.852 -10.469 1 90.75 51 ALA B C 1
ATOM 3085 O O . ALA B 1 51 ? -21.953 -8.773 -10.398 1 90.75 51 ALA B O 1
ATOM 3086 N N . GLY B 1 52 ? -21.109 -10.469 -11.594 1 89 52 GLY B N 1
ATOM 3087 C CA . GLY B 1 52 ? -21.688 -10.023 -12.852 1 89 52 GLY B CA 1
ATOM 3088 C C . GLY B 1 52 ? -20.828 -9.008 -13.578 1 89 52 GLY B C 1
ATOM 3089 O O . GLY B 1 52 ? -21.188 -8.539 -14.656 1 89 52 GLY B O 1
ATOM 3090 N N . SER B 1 53 ? -19.797 -8.57 -12.992 1 91.69 53 SER B N 1
ATOM 3091 C CA . SER B 1 53 ? -18.906 -7.598 -13.625 1 91.69 53 SER B CA 1
ATOM 3092 C C . SER B 1 53 ? -17.484 -8.125 -13.703 1 91.69 53 SER B C 1
ATOM 3094 O O . SER B 1 53 ? -16.766 -8.164 -12.695 1 91.69 53 SER B O 1
ATOM 3096 N N . SER B 1 54 ? -17 -8.383 -14.906 1 91.81 54 SER B N 1
ATOM 3097 C CA . SER B 1 54 ? -15.641 -8.867 -15.102 1 91.81 54 SER B CA 1
ATOM 3098 C C . SER B 1 54 ? -14.617 -7.785 -14.781 1 91.81 54 SER B C 1
ATOM 3100 O O . SER B 1 54 ? -13.523 -8.078 -14.297 1 91.81 54 SER B O 1
ATOM 3102 N N . GLU B 1 55 ? -15.023 -6.613 -14.984 1 92.38 55 GLU B N 1
ATOM 3103 C CA . GLU B 1 55 ? -14.125 -5.508 -14.656 1 92.38 55 GLU B CA 1
ATOM 3104 C C . GLU B 1 55 ? -13.891 -5.41 -13.156 1 92.38 55 GLU B C 1
ATOM 3106 O O . GLU B 1 55 ? -12.742 -5.266 -12.711 1 92.38 55 GLU B O 1
ATOM 3111 N N . LYS B 1 56 ? -14.953 -5.516 -12.422 1 93.19 56 LYS B N 1
ATOM 3112 C CA . LYS B 1 56 ? -14.828 -5.484 -10.969 1 93.19 56 LYS B CA 1
ATOM 3113 C C . LYS B 1 56 ? -14.039 -6.688 -10.453 1 93.19 56 LYS B C 1
ATOM 3115 O O . LYS B 1 56 ? -13.18 -6.551 -9.586 1 93.19 56 LYS B O 1
ATOM 3120 N N . ALA B 1 57 ? -14.336 -7.816 -11.086 1 94.25 57 ALA B N 1
ATOM 3121 C CA . ALA B 1 57 ? -13.625 -9.023 -10.672 1 94.25 57 ALA B CA 1
ATOM 3122 C C . ALA B 1 57 ? -12.125 -8.875 -10.906 1 94.25 57 ALA B C 1
ATOM 3124 O O . ALA B 1 57 ? -11.32 -9.219 -10.031 1 94.25 57 ALA B O 1
ATOM 3125 N N . SER B 1 58 ? -11.828 -8.352 -12.031 1 94.75 58 SER B N 1
ATOM 3126 C CA . SER B 1 58 ? -10.414 -8.164 -12.367 1 94.75 58 SER B CA 1
ATOM 3127 C C . SER B 1 58 ? -9.758 -7.148 -11.43 1 94.75 58 SER B C 1
ATOM 3129 O O . SER B 1 58 ? -8.633 -7.359 -10.984 1 94.75 58 SER B O 1
ATOM 3131 N N . TYR B 1 59 ? -10.461 -6.113 -11.102 1 94.31 59 TYR B N 1
ATOM 3132 C CA . TYR B 1 59 ? -9.906 -5.062 -10.258 1 94.31 59 TYR B CA 1
ATOM 3133 C C . TYR B 1 59 ? -9.648 -5.574 -8.844 1 94.31 59 TYR B C 1
ATOM 3135 O O . TYR B 1 59 ? -8.586 -5.34 -8.281 1 94.31 59 TYR B O 1
ATOM 3143 N N . TYR B 1 60 ? -10.562 -6.309 -8.289 1 95.94 60 TYR B N 1
ATOM 3144 C CA . TYR B 1 60 ? -10.5 -6.664 -6.875 1 95.94 60 TYR B CA 1
ATOM 3145 C C . TYR B 1 60 ? -9.68 -7.934 -6.668 1 95.94 60 TYR B C 1
ATOM 3147 O O . TYR B 1 60 ? -9.141 -8.164 -5.582 1 95.94 60 TYR B O 1
ATOM 3155 N N . THR B 1 61 ? -9.57 -8.758 -7.688 1 96.62 61 THR B N 1
ATOM 3156 C CA . THR B 1 61 ? -8.938 -10.055 -7.477 1 96.62 61 THR B CA 1
ATOM 3157 C C . THR B 1 61 ? -7.625 -10.156 -8.25 1 96.62 61 THR B C 1
ATOM 3159 O O . THR B 1 61 ? -6.789 -11.008 -7.953 1 96.62 61 THR B O 1
ATOM 3162 N N . GLY B 1 62 ? -7.473 -9.383 -9.289 1 95.62 62 GLY B N 1
ATOM 3163 C CA . GLY B 1 62 ? -6.301 -9.469 -10.141 1 95.62 62 GLY B CA 1
ATOM 3164 C C . GLY B 1 62 ? -6.422 -10.523 -11.219 1 95.62 62 GLY B C 1
ATOM 3165 O O . GLY B 1 62 ? -5.52 -10.688 -12.039 1 95.62 62 GLY B O 1
ATOM 3166 N N . LEU B 1 63 ? -7.527 -11.234 -11.242 1 97 63 LEU B N 1
ATOM 3167 C CA . LEU B 1 63 ? -7.773 -12.266 -12.25 1 97 63 LEU B CA 1
ATOM 3168 C C . LEU B 1 63 ? -8.383 -11.656 -13.508 1 97 63 LEU B C 1
ATOM 3170 O O . LEU B 1 63 ? -8.867 -10.523 -13.492 1 97 63 LEU B O 1
ATOM 3174 N N . PRO B 1 64 ? -8.305 -12.32 -14.617 1 94.62 64 PRO B N 1
ATOM 3175 C CA . PRO B 1 64 ? -8.727 -11.734 -15.891 1 94.62 64 PRO B CA 1
ATOM 3176 C C . PRO B 1 64 ? -10.227 -11.469 -15.945 1 94.62 64 PRO B C 1
ATOM 3178 O O . PRO B 1 64 ? -10.664 -10.492 -16.562 1 94.62 64 PRO B O 1
ATOM 3181 N N . ASN B 1 65 ? -11.023 -12.336 -15.359 1 95 65 ASN B N 1
ATOM 3182 C CA . ASN B 1 65 ? -12.469 -12.164 -15.383 1 95 65 ASN B CA 1
ATOM 3183 C C . ASN B 1 65 ? -13.148 -12.938 -14.258 1 95 65 ASN B C 1
ATOM 3185 O O . ASN B 1 65 ? -12.477 -13.609 -13.469 1 95 65 ASN B O 1
ATOM 3189 N N . GLU B 1 66 ? -14.453 -12.812 -14.219 1 96.19 66 GLU B N 1
ATOM 3190 C CA . GLU B 1 66 ? -15.227 -13.422 -13.141 1 96.19 66 GLU B CA 1
ATOM 3191 C C . GLU B 1 66 ? -15.227 -14.945 -13.258 1 96.19 66 GLU B C 1
ATOM 3193 O O . GLU B 1 66 ? -15.211 -15.648 -12.242 1 96.19 66 GLU B O 1
ATOM 3198 N N . GLN B 1 67 ? -15.219 -15.461 -14.477 1 94.94 67 GLN B N 1
ATOM 3199 C CA . GLN B 1 67 ? -15.242 -16.906 -14.695 1 94.94 67 GLN B CA 1
ATOM 3200 C C . GLN B 1 67 ? -14.008 -17.578 -14.094 1 94.94 67 GLN B C 1
ATOM 3202 O O . GLN B 1 67 ? -14.109 -18.625 -13.469 1 94.94 67 GLN B O 1
ATOM 3207 N N . VAL B 1 68 ? -12.875 -16.953 -14.32 1 97 68 VAL B N 1
ATOM 3208 C CA . VAL B 1 68 ? -11.641 -17.5 -13.758 1 97 68 VAL B CA 1
ATOM 3209 C C . VAL B 1 68 ? -11.695 -17.438 -12.234 1 97 68 VAL B C 1
ATOM 3211 O O . VAL B 1 68 ? -11.219 -18.344 -11.555 1 97 68 VAL B O 1
ATOM 3214 N N . PHE B 1 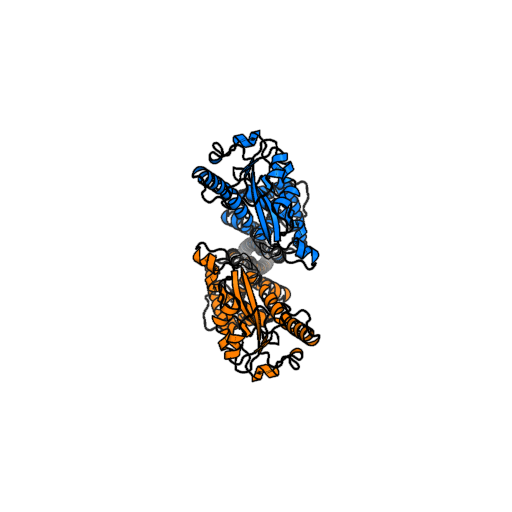69 ? -12.297 -16.391 -11.742 1 97.81 69 PHE B N 1
ATOM 3215 C CA . PHE B 1 69 ? -12.477 -16.297 -10.297 1 97.81 69 PHE B CA 1
ATOM 3216 C C . PHE B 1 69 ? -13.32 -17.438 -9.773 1 97.81 69 PHE B C 1
ATOM 3218 O O . PHE B 1 69 ? -12.953 -18.078 -8.781 1 97.81 69 PHE B O 1
ATOM 3225 N N . LEU B 1 70 ? -14.359 -17.672 -10.398 1 96.19 70 LEU B N 1
ATOM 3226 C CA . LEU B 1 70 ? -15.258 -18.734 -9.977 1 96.19 70 LEU B CA 1
ATOM 3227 C C . LEU B 1 70 ? -14.578 -20.094 -10.102 1 96.19 70 LEU B C 1
ATOM 3229 O O . LEU B 1 70 ? -14.836 -21 -9.297 1 96.19 70 LEU B O 1
ATOM 3233 N N . TRP B 1 71 ? -13.75 -20.203 -11.078 1 96.62 71 TRP B N 1
ATOM 3234 C CA . TRP B 1 71 ? -12.977 -21.422 -11.195 1 96.62 71 TRP B CA 1
ATOM 3235 C C . TRP B 1 71 ? -12.062 -21.609 -9.992 1 96.62 71 TRP B C 1
ATOM 3237 O O . TRP B 1 71 ? -11.977 -22.703 -9.43 1 96.62 71 TRP B O 1
ATOM 3247 N N . VAL B 1 72 ? -11.383 -20.562 -9.578 1 97.31 72 VAL B N 1
ATOM 3248 C CA . VAL B 1 72 ? -10.516 -20.625 -8.414 1 97.31 72 VAL B CA 1
ATOM 3249 C C . VAL B 1 72 ? -11.328 -21 -7.176 1 97.31 72 VAL B C 1
ATOM 3251 O O . VAL B 1 72 ? -10.875 -21.797 -6.348 1 97.31 72 VAL B O 1
ATOM 3254 N N . VAL B 1 73 ? -12.5 -20.422 -7.09 1 96.19 73 VAL B N 1
ATOM 3255 C CA . VAL B 1 73 ? -13.391 -20.75 -5.977 1 96.19 73 VAL B CA 1
ATOM 3256 C C . VAL B 1 73 ? -13.742 -22.234 -6.004 1 96.19 73 VAL B C 1
ATOM 3258 O O . VAL B 1 73 ? -13.781 -22.891 -4.961 1 96.19 73 VAL B O 1
ATOM 3261 N N . SER B 1 74 ? -13.992 -22.734 -7.176 1 94.75 74 SER B N 1
ATOM 3262 C CA . SER B 1 74 ? -14.336 -24.156 -7.309 1 94.75 74 SER B CA 1
ATOM 3263 C C . SER B 1 74 ? -13.172 -25.047 -6.891 1 94.75 74 SER B C 1
ATOM 3265 O O . SER B 1 74 ? -13.375 -26.078 -6.258 1 94.75 74 SER B O 1
ATOM 3267 N N . VAL B 1 75 ? -12.008 -24.672 -7.289 1 94.75 75 VAL B N 1
ATOM 3268 C CA . VAL B 1 75 ? -10.805 -25.422 -6.902 1 94.75 75 VAL B CA 1
ATOM 3269 C C . VAL B 1 75 ? -10.664 -25.406 -5.383 1 94.75 75 VAL B C 1
ATOM 3271 O O . VAL B 1 75 ? -10.352 -26.438 -4.777 1 94.75 75 VAL B O 1
ATOM 3274 N N . PHE B 1 76 ? -10.898 -24.266 -4.84 1 94.44 76 PHE B N 1
ATOM 3275 C CA . PHE B 1 76 ? -10.852 -24.125 -3.389 1 94.44 76 PHE B CA 1
ATOM 3276 C C . PHE B 1 76 ? -11.914 -25 -2.721 1 94.44 76 PHE B C 1
ATOM 3278 O O . PHE B 1 76 ? -11.625 -25.688 -1.739 1 94.44 76 PHE B O 1
ATOM 3285 N N . ALA B 1 77 ? -13.078 -25 -3.25 1 89.62 77 ALA B N 1
ATOM 3286 C CA . ALA B 1 77 ? -14.219 -25.719 -2.672 1 89.62 77 ALA B CA 1
ATOM 3287 C C . ALA B 1 77 ? -14 -27.219 -2.709 1 89.62 77 ALA B C 1
ATOM 3289 O O . ALA B 1 77 ? -14.469 -27.953 -1.831 1 89.62 77 ALA B O 1
ATOM 3290 N N . HIS B 1 78 ? -13.312 -27.641 -3.668 1 88.19 78 HIS B N 1
ATOM 3291 C CA . HIS B 1 78 ? -13.172 -29.078 -3.865 1 88.19 78 HIS B CA 1
ATOM 3292 C C . HIS B 1 78 ? -11.875 -29.594 -3.24 1 88.19 78 HIS B C 1
ATOM 3294 O O . HIS B 1 78 ? -11.57 -30.781 -3.33 1 88.19 78 HIS B O 1
ATOM 3300 N N . SER B 1 79 ? -11.227 -28.641 -2.633 1 86.5 79 SER B N 1
ATOM 3301 C CA . SER B 1 79 ? -9.992 -29.078 -1.988 1 86.5 79 SER B CA 1
ATOM 3302 C C . SER B 1 79 ? -10.273 -30 -0.813 1 86.5 79 SER B C 1
ATOM 3304 O O . SER B 1 79 ? -11.344 -29.938 -0.206 1 86.5 79 SER B O 1
ATOM 3306 N N . ALA B 1 80 ? -9.367 -30.859 -0.585 1 73.62 80 ALA B N 1
ATOM 3307 C CA . ALA B 1 80 ? -9.508 -31.859 0.467 1 73.62 80 ALA B CA 1
ATOM 3308 C C . ALA B 1 80 ? -9.461 -31.219 1.85 1 73.62 80 ALA B C 1
ATOM 3310 O O . ALA B 1 80 ? -9.977 -31.781 2.82 1 73.62 80 ALA B O 1
ATOM 3311 N N . GLN B 1 81 ? -8.883 -30.156 1.89 1 75 81 GLN B N 1
ATOM 3312 C CA . GLN B 1 81 ? -8.734 -29.484 3.182 1 75 81 GLN B CA 1
ATOM 3313 C C . GLN B 1 81 ? -9.992 -28.703 3.537 1 75 81 GLN B C 1
ATOM 3315 O O . GLN B 1 81 ? -10.555 -28 2.689 1 75 81 GLN B O 1
ATOM 3320 N N . CYS B 1 82 ? -10.578 -29 4.629 1 63.94 82 CYS B N 1
ATOM 3321 C CA . CYS B 1 82 ? -11.797 -28.328 5.09 1 63.94 82 CYS B CA 1
ATOM 3322 C C . CYS B 1 82 ? -11.469 -27 5.75 1 63.94 82 CYS B C 1
ATOM 3324 O O . CYS B 1 82 ? -10.688 -26.938 6.703 1 63.94 82 CYS B O 1
ATOM 3326 N N . VAL B 1 83 ? -11.977 -25.938 5.141 1 71.19 83 VAL B N 1
ATOM 3327 C CA . VAL B 1 83 ? -11.805 -24.625 5.75 1 71.19 83 VAL B CA 1
ATOM 3328 C C . VAL B 1 83 ? -13.102 -24.203 6.441 1 71.19 83 VAL B C 1
ATOM 3330 O O . VAL B 1 83 ? -14.18 -24.266 5.848 1 71.19 83 VAL B O 1
ATOM 3333 N N . PRO B 1 84 ? -13.008 -24.016 7.715 1 69.62 84 PRO B N 1
ATOM 3334 C CA . PRO B 1 84 ? -14.219 -23.5 8.375 1 69.62 84 PRO B CA 1
ATOM 3335 C C . PRO B 1 84 ? -14.727 -22.203 7.75 1 69.62 84 PRO B C 1
ATOM 3337 O O . PRO B 1 84 ? -13.93 -21.344 7.379 1 69.62 84 PRO B O 1
ATOM 3340 N N . SER B 1 85 ? -15.961 -22.156 7.484 1 69.94 85 SER B N 1
ATOM 3341 C CA . SER B 1 85 ? -16.547 -21.031 6.746 1 69.94 85 SER B CA 1
ATOM 3342 C C . SER B 1 85 ? -16.484 -19.75 7.551 1 69.94 85 SER B C 1
ATOM 3344 O O . SER B 1 85 ? -16.391 -18.656 6.977 1 69.94 85 SER B O 1
ATOM 3346 N N . GLN B 1 86 ? -16.297 -19.75 8.82 1 71.88 86 GLN B N 1
ATOM 3347 C CA . GLN B 1 86 ? -16.344 -18.594 9.703 1 71.88 86 GLN B CA 1
ATOM 3348 C C . GLN B 1 86 ? -17.453 -17.641 9.297 1 71.88 86 GLN B C 1
ATOM 3350 O O . GLN B 1 86 ? -17.281 -16.422 9.32 1 71.88 86 GLN B O 1
ATOM 3355 N N . GLY B 1 87 ? -18.578 -18.219 8.703 1 79.12 87 GLY B N 1
ATOM 3356 C CA . GLY B 1 87 ? -19.734 -17.406 8.336 1 79.12 87 GLY B CA 1
ATOM 3357 C C . GLY B 1 87 ? -19.625 -16.797 6.949 1 79.12 87 GLY B C 1
ATOM 3358 O O . GLY B 1 87 ? -20.484 -16.016 6.531 1 79.12 87 GLY B O 1
ATOM 3359 N N . LEU B 1 88 ? -18.594 -17.125 6.285 1 89 88 LEU B N 1
ATOM 3360 C CA . LEU B 1 88 ? -18.406 -16.562 4.953 1 89 88 LEU B CA 1
ATOM 3361 C C . LEU B 1 88 ? -18.609 -17.625 3.883 1 89 88 LEU B C 1
ATOM 3363 O O . LEU B 1 88 ? -18.25 -18.797 4.086 1 89 88 LEU B O 1
ATOM 3367 N N . SER B 1 89 ? -19.25 -17.234 2.855 1 89.75 89 SER B N 1
ATOM 3368 C CA . SER B 1 89 ? -19.344 -18.125 1.699 1 89.75 89 SER B CA 1
ATOM 3369 C C . SER B 1 89 ? -17.969 -18.438 1.139 1 89.75 89 SER B C 1
ATOM 3371 O O . SER B 1 89 ? -16.984 -17.766 1.472 1 89.75 89 SER B O 1
ATOM 3373 N N . GLN B 1 90 ? -17.891 -19.484 0.363 1 92.62 90 GLN B N 1
ATOM 3374 C CA . GLN B 1 90 ? -16.609 -19.844 -0.255 1 92.62 90 GLN B CA 1
ATOM 3375 C C . GLN B 1 90 ? -16.109 -18.734 -1.161 1 92.62 90 GLN B C 1
ATOM 3377 O O . GLN B 1 90 ? -14.898 -18.453 -1.201 1 92.62 90 GLN B O 1
ATOM 3382 N N . GLU B 1 91 ? -17.031 -18.125 -1.855 1 93.81 91 GLU B N 1
ATOM 3383 C CA . GLU B 1 91 ? -16.672 -17 -2.709 1 93.81 91 GLU B CA 1
ATOM 3384 C C . GLU B 1 91 ? -16.078 -15.852 -1.893 1 93.81 91 GLU B C 1
ATOM 3386 O O . GLU B 1 91 ? -15.055 -15.281 -2.279 1 93.81 91 GLU B O 1
ATOM 3391 N N . ASP B 1 92 ? -16.672 -15.609 -0.785 1 94.44 92 ASP B N 1
ATOM 3392 C CA . ASP B 1 92 ? -16.219 -14.508 0.061 1 94.44 92 ASP B CA 1
ATOM 3393 C C . ASP B 1 92 ? -14.867 -14.82 0.692 1 94.44 92 ASP B C 1
ATOM 3395 O O . ASP B 1 92 ? -14.039 -13.922 0.878 1 94.44 92 ASP B O 1
ATOM 3399 N N . GLN B 1 93 ? -14.648 -16.047 1.007 1 95.12 93 GLN B N 1
ATOM 3400 C CA . GLN B 1 93 ? -13.367 -16.453 1.587 1 95.12 93 GLN B CA 1
ATOM 3401 C C . GLN B 1 93 ? -12.227 -16.234 0.598 1 95.12 93 GLN B C 1
ATOM 3403 O O . GLN B 1 93 ? -11.195 -15.648 0.944 1 95.12 93 GLN B O 1
ATOM 3408 N N . VAL B 1 94 ? -12.445 -16.672 -0.584 1 96.81 94 VAL B N 1
ATOM 3409 C CA . VAL B 1 94 ? -11.43 -16.531 -1.624 1 96.81 94 VAL B CA 1
ATOM 3410 C C . VAL B 1 94 ? -11.258 -15.062 -1.993 1 96.81 94 VAL B C 1
ATOM 3412 O O . VAL B 1 94 ? -10.141 -14.586 -2.182 1 96.81 94 VAL B O 1
ATOM 3415 N N . LEU B 1 95 ? -12.398 -14.375 -2.043 1 97.06 95 LEU B N 1
ATOM 3416 C CA . LEU B 1 95 ? -12.375 -12.961 -2.387 1 97.06 95 LEU B CA 1
ATOM 3417 C C . LEU B 1 95 ? -11.57 -12.164 -1.363 1 97.06 95 LEU B C 1
ATOM 3419 O O . LEU B 1 95 ? -10.773 -11.305 -1.729 1 97.06 95 LEU B O 1
ATOM 3423 N N . LEU B 1 96 ? -11.766 -12.445 -0.132 1 96.44 96 LEU B N 1
ATOM 3424 C CA . LEU B 1 96 ? -11.047 -11.758 0.937 1 96.44 96 LEU B CA 1
ATOM 3425 C C . LEU B 1 96 ? -9.539 -11.906 0.764 1 96.44 96 LEU B C 1
ATOM 3427 O O . LEU B 1 96 ? -8.805 -10.922 0.843 1 96.44 96 LEU B O 1
ATOM 3431 N N . VAL B 1 97 ? -9.078 -13.07 0.452 1 97.38 97 VAL B N 1
ATOM 3432 C CA . VAL B 1 97 ? -7.656 -13.352 0.307 1 97.38 97 VAL B CA 1
ATOM 3433 C C . VAL B 1 97 ? -7.117 -12.656 -0.944 1 97.38 97 VAL B C 1
ATOM 3435 O O . VAL B 1 97 ? -6.059 -12.023 -0.905 1 97.38 97 VAL B O 1
ATOM 3438 N N . LEU B 1 98 ? -7.859 -12.75 -2.012 1 98.12 98 LEU B N 1
ATOM 3439 C CA . LEU B 1 98 ? -7.387 -12.156 -3.256 1 98.12 98 LEU B CA 1
ATOM 3440 C C . LEU B 1 98 ? -7.363 -10.633 -3.16 1 98.12 98 LEU B C 1
ATOM 3442 O O . LEU B 1 98 ? -6.496 -9.984 -3.748 1 98.12 98 LEU B O 1
ATOM 3446 N N . MET B 1 99 ? -8.281 -10.031 -2.424 1 97.31 99 MET B N 1
ATOM 3447 C CA . MET B 1 99 ? -8.273 -8.586 -2.209 1 97.31 99 MET B CA 1
ATOM 3448 C C . MET B 1 99 ? -7.059 -8.164 -1.396 1 97.31 99 MET B C 1
ATOM 3450 O O . MET B 1 99 ? -6.469 -7.113 -1.65 1 97.31 99 MET B O 1
ATOM 3454 N N . ARG B 1 100 ? -6.734 -8.969 -0.427 1 97.38 100 ARG B N 1
ATOM 3455 C CA . ARG B 1 100 ? -5.531 -8.703 0.359 1 97.38 100 ARG B CA 1
ATOM 3456 C C . ARG B 1 100 ? -4.289 -8.719 -0.522 1 97.38 100 ARG B C 1
ATOM 3458 O O . ARG B 1 100 ? -3.418 -7.855 -0.387 1 97.38 100 ARG B O 1
ATOM 3465 N N . LEU B 1 101 ? -4.227 -9.609 -1.415 1 97.94 101 LEU B N 1
ATOM 3466 C CA . LEU B 1 101 ? -3.051 -9.758 -2.268 1 97.94 101 LEU B CA 1
ATOM 3467 C C . LEU B 1 101 ? -3.031 -8.688 -3.355 1 97.94 101 LEU B C 1
ATOM 3469 O O . LEU B 1 101 ? -1.997 -8.062 -3.596 1 97.94 101 LEU B O 1
ATOM 3473 N N . ARG B 1 102 ? -4.133 -8.469 -3.992 1 97.62 102 ARG B N 1
ATOM 3474 C CA . ARG B 1 102 ? -4.223 -7.613 -5.172 1 97.62 102 ARG B CA 1
ATOM 3475 C C . ARG B 1 102 ? -4.168 -6.137 -4.781 1 97.62 102 ARG B C 1
ATOM 3477 O O . ARG B 1 102 ? -3.465 -5.352 -5.418 1 97.62 102 ARG B O 1
ATOM 3484 N N . LEU B 1 103 ? -4.902 -5.77 -3.768 1 95.5 103 LEU B N 1
ATOM 3485 C CA . LEU B 1 103 ? -5.039 -4.359 -3.422 1 95.5 103 LEU B CA 1
ATOM 3486 C C . LEU B 1 103 ? -4.227 -4.023 -2.174 1 95.5 103 LEU B C 1
ATOM 3488 O O . LEU B 1 103 ? -4.141 -2.859 -1.779 1 95.5 103 LEU B O 1
ATOM 3492 N N . ASP B 1 104 ? -3.715 -5.004 -1.562 1 95.06 104 ASP B N 1
ATOM 3493 C CA . ASP B 1 104 ? -2.916 -4.855 -0.349 1 95.06 104 ASP B CA 1
ATOM 3494 C C . ASP B 1 104 ? -3.723 -4.188 0.761 1 95.06 104 ASP B C 1
ATOM 3496 O O . ASP B 1 104 ? -3.229 -3.287 1.44 1 95.06 104 ASP B O 1
ATOM 3500 N N . ILE B 1 105 ? -4.949 -4.594 0.833 1 94.19 105 ILE B N 1
ATOM 3501 C CA . ILE B 1 105 ? -5.809 -4.094 1.902 1 94.19 105 ILE B CA 1
ATOM 3502 C C . ILE B 1 105 ? -5.477 -4.816 3.207 1 94.19 105 ILE B C 1
ATOM 3504 O O . ILE B 1 105 ? -5.301 -6.039 3.223 1 94.19 105 ILE B O 1
ATOM 3508 N N . HIS B 1 106 ? -5.418 -4.047 4.234 1 93 106 HIS B N 1
ATOM 3509 C CA . HIS B 1 106 ? -5.094 -4.629 5.535 1 93 106 HIS B CA 1
ATOM 3510 C C . HIS B 1 106 ? -6.199 -5.562 6.012 1 93 106 HIS B C 1
ATOM 3512 O O . HIS B 1 106 ? -7.383 -5.289 5.801 1 93 106 HIS B O 1
ATOM 3518 N N . LEU B 1 107 ? -5.777 -6.555 6.727 1 93.44 107 LEU B N 1
ATOM 3519 C CA . LEU B 1 107 ? -6.719 -7.582 7.16 1 93.44 107 LEU B CA 1
ATOM 3520 C C . LEU B 1 107 ? -7.734 -7.012 8.148 1 93.44 107 LEU B C 1
ATOM 3522 O O . LEU B 1 107 ? -8.891 -7.434 8.164 1 93.44 107 LEU B O 1
ATOM 3526 N N . CYS B 1 108 ? -7.352 -6.055 8.938 1 92.19 108 CYS B N 1
ATOM 3527 C CA . CYS B 1 108 ? -8.273 -5.434 9.875 1 92.19 108 CYS B CA 1
ATOM 3528 C C . CYS B 1 108 ? -9.438 -4.773 9.148 1 92.19 108 CYS B C 1
ATOM 3530 O O . CYS B 1 108 ? -10.586 -4.891 9.562 1 92.19 108 CYS B O 1
ATOM 3532 N N . PHE B 1 109 ? -9.102 -4.141 8.141 1 93.88 109 PHE B N 1
ATOM 3533 C CA . PHE B 1 109 ? -10.148 -3.484 7.367 1 93.88 109 PHE B CA 1
ATOM 3534 C C . PHE B 1 109 ? -11.008 -4.512 6.633 1 93.88 109 PHE B C 1
ATOM 3536 O O . PHE B 1 109 ? -12.234 -4.375 6.574 1 93.88 109 PHE B O 1
ATOM 3543 N N . LEU B 1 110 ? -10.383 -5.512 6.059 1 94.44 110 LEU B N 1
ATOM 3544 C CA . LEU B 1 110 ? -11.141 -6.57 5.395 1 94.44 110 LEU B CA 1
ATOM 3545 C C . LEU B 1 110 ? -12.086 -7.258 6.371 1 94.44 110 LEU B C 1
ATOM 3547 O O . LEU B 1 110 ? -13.211 -7.605 6.008 1 94.44 110 LEU B O 1
ATOM 3551 N N . ALA B 1 111 ? -11.609 -7.469 7.582 1 93.19 111 ALA B N 1
ATOM 3552 C CA . ALA B 1 111 ? -12.469 -8.062 8.609 1 93.19 111 ALA B CA 1
ATOM 3553 C C . ALA B 1 111 ? -13.742 -7.238 8.797 1 93.19 111 ALA B C 1
ATOM 3555 O O . ALA B 1 111 ? -14.836 -7.793 8.875 1 93.19 111 ALA B O 1
ATOM 3556 N N . ALA B 1 112 ? -13.578 -5.941 8.836 1 90.31 112 ALA B N 1
ATOM 3557 C CA . ALA B 1 112 ? -14.727 -5.051 9 1 90.31 112 ALA B CA 1
ATOM 3558 C C . ALA B 1 112 ? -15.641 -5.105 7.773 1 90.31 112 ALA B C 1
ATOM 3560 O O . ALA B 1 112 ? -16.859 -5.121 7.906 1 90.31 112 ALA B O 1
ATOM 3561 N N . LEU B 1 113 ? -15.117 -5.176 6.629 1 91.19 113 LEU B N 1
ATOM 3562 C CA . LEU B 1 113 ? -15.883 -5.18 5.387 1 91.19 113 LEU B CA 1
ATOM 3563 C C . LEU B 1 113 ? -16.719 -6.453 5.266 1 91.19 113 LEU B C 1
ATOM 3565 O O . LEU B 1 113 ? -17.875 -6.402 4.836 1 91.19 113 LEU B O 1
ATOM 3569 N N . PHE B 1 114 ? -16.109 -7.527 5.676 1 91.25 114 PHE B N 1
ATOM 3570 C CA . PHE B 1 114 ? -16.797 -8.812 5.535 1 91.25 114 PHE B CA 1
ATOM 3571 C C . PHE B 1 114 ? -17.516 -9.188 6.824 1 91.25 114 PHE B C 1
ATOM 3573 O O . PHE B 1 114 ? -18.031 -10.297 6.949 1 91.25 114 PHE B O 1
ATOM 3580 N N . ASP B 1 115 ? -17.422 -8.305 7.746 1 87.38 115 ASP B N 1
ATOM 3581 C CA . ASP B 1 115 ? -18.172 -8.406 9 1 87.38 115 ASP B CA 1
ATOM 3582 C C . ASP B 1 115 ? -17.75 -9.648 9.781 1 87.38 115 ASP B C 1
ATOM 3584 O O . ASP B 1 115 ? -18.594 -10.453 10.18 1 87.38 115 ASP B O 1
ATOM 3588 N N . ILE B 1 116 ? -16.516 -9.805 9.945 1 90.56 116 ILE B N 1
ATOM 3589 C CA . ILE B 1 116 ? -15.953 -10.859 10.781 1 90.56 116 ILE B CA 1
ATOM 3590 C C . ILE B 1 116 ? -14.914 -10.273 11.727 1 90.56 116 ILE B C 1
ATOM 3592 O O . ILE B 1 116 ? -14.531 -9.102 11.594 1 90.56 116 ILE B O 1
ATOM 3596 N N . GLY B 1 117 ? -14.539 -11.016 12.688 1 90.5 117 GLY B N 1
ATOM 3597 C CA . GLY B 1 117 ? -13.539 -10.555 13.633 1 90.5 117 GLY B CA 1
ATOM 3598 C C . GLY B 1 117 ? -12.133 -10.531 13.047 1 90.5 117 GLY B C 1
ATOM 3599 O O . GLY B 1 117 ? -11.836 -11.273 12.109 1 90.5 117 GLY B O 1
ATOM 3600 N N . LYS B 1 118 ? -11.328 -9.68 13.617 1 92 118 LYS B N 1
ATOM 3601 C CA . LYS B 1 118 ? -9.953 -9.531 13.148 1 92 118 LYS B CA 1
ATOM 3602 C C . LYS B 1 118 ? -9.203 -10.859 13.234 1 92 118 LYS B C 1
ATOM 3604 O O . LYS B 1 118 ? -8.5 -11.242 12.305 1 92 118 LYS B O 1
ATOM 3609 N N . ASN B 1 119 ? -9.359 -11.508 14.297 1 92.25 119 ASN B N 1
ATOM 3610 C CA . ASN B 1 119 ? -8.68 -12.789 14.492 1 92.25 119 ASN B CA 1
ATOM 3611 C C . ASN B 1 119 ? -9.172 -13.844 13.5 1 92.25 119 ASN B C 1
ATOM 3613 O O . ASN B 1 119 ? -8.383 -14.617 12.977 1 92.25 119 ASN B O 1
ATOM 3617 N N . SER B 1 120 ? -10.438 -13.805 13.312 1 92.12 120 SER B N 1
ATOM 3618 C CA . SER B 1 120 ? -11.023 -14.734 12.352 1 92.12 120 SER B CA 1
ATOM 3619 C C . SER B 1 120 ? -10.516 -14.461 10.938 1 92.12 120 SER B C 1
ATOM 3621 O O . SER B 1 120 ? -10.25 -15.391 10.18 1 92.12 120 SER B O 1
ATOM 3623 N N . ALA B 1 121 ? -10.398 -13.195 10.641 1 93.75 121 ALA B N 1
ATOM 3624 C CA . ALA B 1 121 ? -9.898 -12.82 9.32 1 93.75 121 ALA B CA 1
ATOM 3625 C C . ALA B 1 121 ? -8.461 -13.289 9.117 1 93.75 121 ALA B C 1
ATOM 3627 O O . ALA B 1 121 ? -8.102 -13.781 8.047 1 93.75 121 ALA B O 1
ATOM 3628 N N . SER B 1 122 ? -7.648 -13.195 10.133 1 93.62 122 SER B N 1
ATOM 3629 C CA . SER B 1 122 ? -6.258 -13.617 10.062 1 93.62 122 SER B CA 1
ATOM 3630 C C . SER B 1 122 ? -6.148 -15.125 9.867 1 93.62 122 SER B C 1
ATOM 3632 O O . SER B 1 122 ? -5.398 -15.602 9.016 1 93.62 122 SER B O 1
ATOM 3634 N N . LYS B 1 123 ? -6.883 -15.812 10.633 1 92.56 123 LYS B N 1
ATOM 3635 C CA . LYS B 1 123 ? -6.883 -17.266 10.516 1 92.56 123 LYS B CA 1
ATOM 3636 C C . LYS B 1 123 ? -7.395 -17.719 9.148 1 92.56 123 LYS B C 1
ATOM 3638 O O . LYS B 1 123 ? -6.832 -18.625 8.539 1 92.56 123 LYS B O 1
ATOM 3643 N N . LEU B 1 124 ? -8.461 -17.078 8.82 1 93.69 124 LEU B N 1
ATOM 3644 C CA . LEU B 1 124 ? -9.031 -17.391 7.512 1 93.69 124 LEU B CA 1
ATOM 3645 C C . LEU B 1 124 ? -8.008 -17.141 6.406 1 93.69 124 LEU B C 1
ATOM 3647 O O . LEU B 1 124 ? -7.852 -17.984 5.508 1 93.69 124 LEU B O 1
ATOM 3651 N N . PHE B 1 125 ? -7.32 -16.062 6.426 1 95.56 125 PHE B N 1
ATOM 3652 C CA . PHE B 1 125 ? -6.316 -15.734 5.422 1 95.56 125 PHE B CA 1
ATOM 3653 C C . PHE B 1 125 ? -5.254 -16.828 5.336 1 95.56 125 PHE B C 1
ATOM 3655 O O . PHE B 1 125 ? -4.941 -17.312 4.25 1 95.56 125 PHE B O 1
ATOM 3662 N N . GLU B 1 126 ? -4.758 -17.188 6.422 1 94.38 126 GLU B N 1
ATOM 3663 C CA . GLU B 1 126 ? -3.701 -18.203 6.469 1 94.38 126 GLU B CA 1
ATOM 3664 C C . GLU B 1 126 ? -4.191 -19.547 5.934 1 94.38 126 GLU B C 1
ATOM 3666 O O . GLU B 1 126 ? -3.498 -20.188 5.152 1 94.38 126 GLU B O 1
ATOM 3671 N N . THR B 1 127 ? -5.359 -19.906 6.34 1 93.69 127 THR B N 1
ATOM 3672 C CA . THR B 1 127 ? -5.906 -21.188 5.945 1 93.69 127 THR B CA 1
ATOM 3673 C C . THR B 1 127 ? -6.207 -21.219 4.449 1 93.69 127 THR B C 1
ATOM 3675 O O . THR B 1 127 ? -5.824 -22.156 3.754 1 93.69 127 THR B O 1
ATOM 3678 N N . VAL B 1 128 ? -6.922 -20.234 4.043 1 95.62 128 VAL B N 1
ATOM 3679 C CA . VAL B 1 128 ? -7.293 -20.172 2.635 1 95.62 128 VAL B CA 1
ATOM 3680 C C . VAL B 1 128 ? -6.035 -20.078 1.773 1 95.62 128 VAL B C 1
ATOM 3682 O O . VAL B 1 128 ? -5.941 -20.719 0.722 1 95.62 128 VAL B O 1
ATOM 3685 N N . LEU B 1 129 ? -5.066 -19.266 2.184 1 96.56 129 LEU B N 1
ATOM 3686 C CA . LEU B 1 129 ? -3.799 -19.156 1.47 1 96.56 129 LEU B CA 1
ATOM 3687 C C . LEU B 1 129 ? -3.129 -20.516 1.321 1 96.56 129 LEU B C 1
ATOM 3689 O O . LEU B 1 129 ? -2.699 -20.875 0.226 1 96.56 129 LEU B O 1
ATOM 3693 N N . THR B 1 130 ? -3.098 -21.234 2.375 1 95.56 130 THR B N 1
ATOM 3694 C CA . THR B 1 130 ? -2.455 -22.547 2.377 1 95.56 130 THR B CA 1
ATOM 3695 C C . THR B 1 130 ? -3.145 -23.484 1.393 1 95.56 130 THR B C 1
ATOM 3697 O O . THR B 1 130 ? -2.48 -24.172 0.618 1 95.56 130 THR B O 1
ATOM 3700 N N . VAL B 1 131 ? -4.402 -23.484 1.424 1 96 131 VAL B N 1
ATOM 3701 C CA . VAL B 1 131 ? -5.176 -24.359 0.556 1 96 131 VAL B CA 1
ATOM 3702 C C . VAL B 1 131 ? -4.977 -23.953 -0.902 1 96 131 VAL B C 1
ATOM 3704 O O . VAL B 1 131 ? -4.727 -24.797 -1.763 1 96 131 VAL B O 1
ATOM 3707 N N . LEU B 1 132 ? -5.098 -22.672 -1.153 1 97.31 132 LEU B N 1
ATOM 3708 C CA . LEU B 1 132 ? -4.965 -22.203 -2.525 1 97.31 132 LEU B CA 1
ATOM 3709 C C . LEU B 1 132 ? -3.568 -22.484 -3.064 1 97.31 132 LEU B C 1
ATOM 3711 O O . LEU B 1 132 ? -3.41 -22.844 -4.234 1 97.31 132 LEU B O 1
ATOM 3715 N N . VAL B 1 133 ? -2.582 -22.312 -2.264 1 97.62 133 VAL B N 1
ATOM 3716 C CA . VAL B 1 133 ? -1.215 -22.594 -2.688 1 97.62 133 VAL B CA 1
ATOM 3717 C C . VAL B 1 133 ? -1.073 -24.062 -3.029 1 97.62 133 VAL B C 1
ATOM 3719 O O . VAL B 1 133 ? -0.537 -24.422 -4.082 1 97.62 133 VAL B O 1
ATOM 3722 N N . ALA B 1 134 ? -1.596 -24.906 -2.188 1 96.19 134 ALA B N 1
ATOM 3723 C CA . ALA B 1 134 ? -1.502 -26.359 -2.391 1 96.19 134 ALA B CA 1
ATOM 3724 C C . ALA B 1 134 ? -2.17 -26.766 -3.699 1 96.19 134 ALA B C 1
ATOM 3726 O O . ALA B 1 134 ? -1.664 -27.641 -4.414 1 96.19 134 ALA B O 1
ATOM 3727 N N . GLU B 1 135 ? -3.197 -26.109 -4.023 1 96 135 GLU B N 1
ATOM 3728 C CA . GLU B 1 135 ? -3.979 -26.516 -5.191 1 96 135 GLU B CA 1
ATOM 3729 C C . GLU B 1 135 ? -3.453 -25.859 -6.461 1 96 135 GLU B C 1
ATOM 3731 O O . GLU B 1 135 ? -3.441 -26.469 -7.527 1 96 135 GLU B O 1
ATOM 3736 N N . LEU B 1 136 ? -3.031 -24.625 -6.316 1 97.25 136 LEU B N 1
ATOM 3737 C CA . LEU B 1 136 ? -2.748 -23.859 -7.527 1 97.25 136 LEU B CA 1
ATOM 3738 C C . LEU B 1 136 ? -1.265 -23.922 -7.875 1 97.25 136 LEU B C 1
ATOM 3740 O O . LEU B 1 136 ? -0.87 -23.578 -8.992 1 97.25 136 LEU B O 1
ATOM 3744 N N . LYS B 1 137 ? -0.409 -24.328 -6.969 1 96.81 137 LYS B N 1
ATOM 3745 C CA . LYS B 1 137 ? 1.016 -24.453 -7.258 1 96.81 137 LYS B CA 1
ATOM 3746 C C . LYS B 1 137 ? 1.251 -25.391 -8.453 1 96.81 137 LYS B C 1
ATOM 3748 O O . LYS B 1 137 ? 2.277 -25.281 -9.125 1 96.81 137 LYS B O 1
ATOM 3753 N N . LYS B 1 138 ? 0.261 -26.219 -8.773 1 95.44 138 LYS B N 1
ATOM 3754 C CA . LYS B 1 138 ? 0.336 -27.156 -9.891 1 95.44 138 LYS B CA 1
ATOM 3755 C C . LYS B 1 138 ? 0.329 -26.422 -11.227 1 95.44 138 LYS B C 1
ATOM 3757 O O . LYS B 1 138 ? 0.676 -27 -12.266 1 95.44 138 LYS B O 1
ATOM 3762 N N . LEU B 1 139 ? -0.048 -25.172 -11.164 1 96.06 139 LEU B N 1
ATOM 3763 C CA . LEU B 1 139 ? -0.071 -24.375 -12.383 1 96.06 139 LEU B CA 1
ATOM 3764 C C . LEU B 1 139 ? 1.332 -23.891 -12.75 1 96.06 139 LEU B C 1
ATOM 3766 O O . LEU B 1 139 ? 1.559 -23.422 -13.859 1 96.06 139 LEU B O 1
ATOM 3770 N N . ILE B 1 140 ? 2.268 -23.953 -11.836 1 96.94 140 ILE B N 1
ATOM 3771 C CA . ILE B 1 140 ? 3.674 -23.641 -12.078 1 96.94 140 ILE B CA 1
ATOM 3772 C C . ILE B 1 140 ? 4.43 -24.938 -12.422 1 96.94 140 ILE B C 1
ATOM 3774 O O . ILE B 1 140 ? 4.855 -25.672 -11.523 1 96.94 140 ILE B O 1
ATOM 3778 N N . VAL B 1 141 ? 4.605 -25.125 -13.734 1 93.19 141 VAL B N 1
ATOM 3779 C CA . VAL B 1 141 ? 5.117 -26.422 -14.18 1 93.19 141 VAL B CA 1
ATOM 3780 C C . VAL B 1 141 ? 6.422 -26.219 -14.953 1 93.19 141 VAL B C 1
ATOM 3782 O O . VAL B 1 141 ? 6.484 -25.406 -15.875 1 93.19 141 VAL B O 1
ATOM 3785 N N . TRP B 1 142 ? 7.398 -26.953 -14.547 1 93.19 142 TRP B N 1
ATOM 3786 C CA . TRP B 1 142 ? 8.633 -27.016 -15.32 1 93.19 142 TRP B CA 1
ATOM 3787 C C . TRP B 1 142 ? 8.438 -27.781 -16.625 1 93.19 142 TRP B C 1
ATOM 3789 O O . TRP B 1 142 ? 7.902 -28.891 -16.609 1 93.19 142 TRP B O 1
ATOM 3799 N N . PRO B 1 143 ? 8.742 -27.188 -17.672 1 87 143 PRO B N 1
ATOM 3800 C CA . PRO B 1 143 ? 8.438 -27.828 -18.953 1 87 143 PRO B CA 1
ATOM 3801 C C . PRO B 1 143 ? 9.258 -29.094 -19.172 1 87 143 PRO B C 1
ATOM 3803 O O . PRO B 1 143 ? 10.445 -29.125 -18.844 1 87 143 PRO B O 1
ATOM 3806 N N . ASP B 1 144 ? 8.555 -30.109 -19.594 1 84.94 144 ASP B N 1
ATOM 3807 C CA . ASP B 1 144 ? 9.258 -31.281 -20.062 1 84.94 144 ASP B CA 1
ATOM 3808 C C . ASP B 1 144 ? 9.703 -31.125 -21.516 1 84.94 144 ASP B C 1
ATOM 3810 O O . ASP B 1 144 ? 9.242 -30.219 -22.219 1 84.94 144 ASP B O 1
ATOM 3814 N N . ASP B 1 145 ? 10.648 -31.906 -21.906 1 78.88 145 ASP B N 1
ATOM 3815 C CA . ASP B 1 145 ? 11.273 -31.75 -23.219 1 78.88 145 ASP B CA 1
ATOM 3816 C C . ASP B 1 145 ? 10.234 -31.875 -24.344 1 78.88 145 ASP B C 1
ATOM 3818 O O . ASP B 1 145 ? 10.297 -31.141 -25.328 1 78.88 145 ASP B O 1
ATOM 3822 N N . ILE B 1 146 ? 9.328 -32.75 -24.188 1 72.88 146 ILE B N 1
ATOM 3823 C CA . ILE B 1 146 ? 8.336 -32.969 -25.219 1 72.88 146 ILE B CA 1
ATOM 3824 C C . ILE B 1 146 ? 7.438 -31.75 -25.359 1 72.88 146 ILE B C 1
ATOM 3826 O O . ILE B 1 146 ? 7.27 -31.219 -26.469 1 72.88 146 ILE B O 1
ATOM 3830 N N . SER B 1 147 ? 6.945 -31.25 -24.297 1 72.81 147 SER B N 1
ATOM 3831 C CA . SER B 1 147 ? 6.039 -30.109 -24.297 1 72.81 147 SER B CA 1
ATOM 3832 C C . SER B 1 147 ? 6.762 -28.828 -24.688 1 72.81 147 SER B C 1
ATOM 3834 O O . SER B 1 147 ? 6.199 -27.984 -25.375 1 72.81 147 SER B O 1
ATOM 3836 N N . PHE B 1 148 ? 7.965 -28.797 -24.344 1 73.75 148 PHE B N 1
ATOM 3837 C CA . PHE B 1 148 ? 8.781 -27.609 -24.594 1 73.75 148 PHE B CA 1
ATOM 3838 C C . PHE B 1 148 ? 8.914 -27.359 -26.078 1 73.75 148 PHE B C 1
ATOM 3840 O O . PHE B 1 148 ? 8.68 -26.234 -26.547 1 73.75 148 PHE B O 1
ATOM 3847 N N . ASN B 1 149 ? 9.203 -28.344 -26.781 1 74.88 149 ASN B N 1
ATOM 3848 C CA . ASN B 1 149 ? 9.438 -28.172 -28.219 1 74.88 149 ASN B CA 1
ATOM 3849 C C . ASN B 1 149 ? 8.156 -27.797 -28.953 1 74.88 149 ASN B C 1
ATOM 3851 O O . ASN B 1 149 ? 8.18 -27.031 -29.906 1 74.88 149 ASN B O 1
ATOM 3855 N N . ALA B 1 150 ? 7.059 -28.25 -28.375 1 76.81 150 ALA B N 1
ATOM 3856 C CA . ALA B 1 150 ? 5.777 -28.016 -29.016 1 76.81 150 ALA B CA 1
ATOM 3857 C C . ALA B 1 150 ? 5.316 -26.562 -28.812 1 76.81 150 ALA B C 1
ATOM 3859 O O . ALA B 1 150 ? 4.648 -26 -29.688 1 76.81 150 ALA B O 1
ATOM 3860 N N . TRP B 1 151 ? 5.773 -25.953 -27.812 1 77.69 151 TRP B N 1
ATOM 3861 C CA . TRP B 1 151 ? 5.199 -24.672 -27.453 1 77.69 151 TRP B CA 1
ATOM 3862 C C . TRP B 1 151 ? 6.223 -23.547 -27.641 1 77.69 151 TRP B C 1
ATOM 3864 O O . TRP B 1 151 ? 5.98 -22.406 -27.234 1 77.69 151 TRP B O 1
ATOM 3874 N N . LEU B 1 152 ? 7.277 -23.859 -28.297 1 83.88 152 LEU B N 1
ATOM 3875 C CA . LEU B 1 152 ? 8.32 -22.859 -28.484 1 83.88 152 LEU B CA 1
ATOM 3876 C C . LEU B 1 152 ? 7.863 -21.766 -29.453 1 83.88 152 LEU B C 1
ATOM 3878 O O . LEU B 1 152 ? 7.484 -22.062 -30.594 1 83.88 152 LEU B O 1
ATOM 3882 N N . PRO B 1 153 ? 7.844 -20.531 -28.953 1 86.44 153 PRO B N 1
ATOM 3883 C CA . PRO B 1 153 ? 7.465 -19.438 -29.859 1 86.44 153 PRO B CA 1
ATOM 3884 C C . PRO B 1 153 ? 8.406 -19.312 -31.047 1 86.44 153 PRO B C 1
ATOM 3886 O O . PRO B 1 153 ? 9.578 -19.688 -30.969 1 86.44 153 PRO B O 1
ATOM 3889 N N . GLU B 1 154 ? 7.93 -18.734 -32.062 1 84.06 154 GLU B N 1
ATOM 3890 C CA . GLU B 1 154 ? 8.68 -18.562 -33.281 1 84.06 154 GLU B CA 1
ATOM 3891 C C . GLU B 1 154 ? 9.953 -17.766 -33.062 1 84.06 154 GLU B C 1
ATOM 3893 O O . GLU B 1 154 ? 10.992 -18.047 -33.656 1 84.06 154 GLU B O 1
ATOM 3898 N N . ALA B 1 155 ? 9.828 -16.828 -32.125 1 82.62 155 ALA B N 1
ATOM 3899 C CA . ALA B 1 155 ? 10.945 -15.922 -31.875 1 82.62 155 ALA B CA 1
ATOM 3900 C C . ALA B 1 155 ? 12.148 -16.688 -31.312 1 82.62 155 ALA B C 1
ATOM 3902 O O . ALA B 1 155 ? 13.281 -16.203 -31.391 1 82.62 155 ALA B O 1
ATOM 3903 N N . PHE B 1 156 ? 11.938 -17.891 -30.875 1 88.31 156 PHE B N 1
ATOM 3904 C CA . PHE B 1 156 ? 13.008 -18.641 -30.234 1 88.31 156 PHE B CA 1
ATOM 3905 C C . PHE B 1 156 ? 13.461 -19.797 -31.109 1 88.31 156 PHE B C 1
ATOM 3907 O O . PHE B 1 156 ? 14.484 -20.438 -30.844 1 88.31 156 PHE B O 1
ATOM 3914 N N . ARG B 1 157 ? 12.859 -20.078 -32.125 1 84.69 157 ARG B N 1
ATOM 3915 C CA . ARG B 1 157 ? 13.055 -21.297 -32.906 1 84.69 157 ARG B CA 1
ATOM 3916 C C . ARG B 1 157 ? 14.336 -21.234 -33.719 1 84.69 157 ARG B C 1
ATOM 3918 O O . ARG B 1 157 ? 14.969 -22.25 -33.969 1 84.69 157 ARG B O 1
ATOM 3925 N N . THR B 1 158 ? 14.719 -20 -34.062 1 82.44 158 THR B N 1
ATOM 3926 C CA . THR B 1 158 ? 15.875 -19.891 -34.938 1 82.44 158 THR B CA 1
ATOM 3927 C C . THR B 1 158 ? 17.172 -19.828 -34.125 1 82.44 158 THR B C 1
ATOM 3929 O O . THR B 1 158 ? 18.094 -20.609 -34.344 1 82.44 158 THR B O 1
ATOM 3932 N N . LYS B 1 159 ? 17.281 -18.953 -33.094 1 82.88 159 LYS B N 1
ATOM 3933 C CA . LYS B 1 159 ? 18.547 -18.703 -32.438 1 82.88 159 LYS B CA 1
ATOM 3934 C C . LYS B 1 159 ? 18.5 -19.172 -30.984 1 82.88 159 LYS B C 1
ATOM 3936 O O . LYS B 1 159 ? 19.547 -19.422 -30.375 1 82.88 159 LYS B O 1
ATOM 3941 N N . PHE B 1 160 ? 17.406 -19.547 -30.484 1 89.06 160 PHE B N 1
ATOM 3942 C CA . PHE B 1 160 ? 17.297 -19.828 -29.062 1 89.06 160 PHE B CA 1
ATOM 3943 C C . PHE B 1 160 ? 16.391 -21.031 -28.812 1 89.06 160 PHE B C 1
ATOM 3945 O O . PHE B 1 160 ? 15.578 -21.031 -27.891 1 89.06 160 PHE B O 1
ATOM 3952 N N . ARG B 1 161 ? 16.672 -22 -29.594 1 86.88 161 ARG B N 1
ATOM 3953 C CA . ARG B 1 161 ? 15.766 -23.156 -29.594 1 86.88 161 ARG B CA 1
ATOM 3954 C C . ARG B 1 161 ? 15.945 -23.984 -28.312 1 86.88 161 ARG B C 1
ATOM 3956 O O . ARG B 1 161 ? 15.023 -24.672 -27.891 1 86.88 161 ARG B O 1
ATOM 3963 N N . ARG B 1 162 ? 17.062 -23.875 -27.703 1 89.06 162 ARG B N 1
ATOM 3964 C CA . ARG B 1 162 ? 17.344 -24.734 -26.547 1 89.06 162 ARG B CA 1
ATOM 3965 C C . ARG B 1 162 ? 17.125 -23.969 -25.234 1 89.06 162 ARG B C 1
ATOM 3967 O O . ARG B 1 162 ? 17.406 -24.5 -24.156 1 89.06 162 ARG B O 1
ATOM 3974 N N . VAL B 1 163 ? 16.625 -22.766 -25.359 1 92.88 163 VAL B N 1
ATOM 3975 C CA . VAL B 1 163 ? 16.375 -22 -24.156 1 92.88 163 VAL B CA 1
ATOM 3976 C C . VAL B 1 163 ? 15.148 -22.562 -23.438 1 92.88 163 VAL B C 1
ATOM 3978 O O . VAL B 1 163 ? 14.016 -22.438 -23.922 1 92.88 163 VAL B O 1
ATOM 3981 N N . LYS B 1 164 ? 15.406 -23.125 -22.344 1 92.31 164 LYS B N 1
ATOM 3982 C CA . LYS B 1 164 ? 14.359 -23.781 -21.562 1 92.31 164 LYS B CA 1
ATOM 3983 C C . LYS B 1 164 ? 13.664 -22.781 -20.641 1 92.31 164 LYS B C 1
ATOM 3985 O O . LYS B 1 164 ? 12.469 -22.906 -20.359 1 92.31 164 LYS B O 1
ATOM 3990 N N . VAL B 1 165 ? 14.453 -21.844 -20.125 1 94.38 165 VAL B N 1
ATOM 3991 C CA . VAL B 1 165 ? 13.922 -20.922 -19.109 1 94.38 165 VAL B CA 1
ATOM 3992 C C . VAL B 1 165 ? 14.609 -19.562 -19.25 1 94.38 165 VAL B C 1
ATOM 3994 O O . VAL B 1 165 ? 15.805 -19.484 -19.531 1 94.38 165 VAL B O 1
ATOM 3997 N N . ILE B 1 166 ? 13.844 -18.547 -19.156 1 95.31 166 ILE B N 1
ATOM 3998 C CA . ILE B 1 166 ? 14.312 -17.172 -19 1 95.31 166 ILE B CA 1
ATOM 3999 C C . ILE B 1 166 ? 14.164 -16.75 -17.547 1 95.31 166 ILE B C 1
ATOM 4001 O O . ILE B 1 166 ? 13.062 -16.797 -16.984 1 95.31 166 ILE B O 1
ATOM 4005 N N . THR B 1 167 ? 15.234 -16.328 -16.875 1 95.5 167 THR B N 1
ATOM 4006 C CA . THR B 1 167 ? 15.148 -16.109 -15.43 1 95.5 167 THR B CA 1
ATOM 4007 C C . THR B 1 167 ? 15.594 -14.695 -15.062 1 95.5 167 THR B C 1
ATOM 4009 O O . THR B 1 167 ? 16.359 -14.07 -15.805 1 95.5 167 THR B O 1
ATOM 4012 N N . ASP B 1 168 ? 15.023 -14.203 -14.07 1 94.5 168 ASP B N 1
ATOM 4013 C CA . ASP B 1 168 ? 15.359 -12.938 -13.438 1 94.5 168 ASP B CA 1
ATOM 4014 C C . ASP B 1 168 ? 14.984 -12.945 -11.961 1 94.5 168 ASP B C 1
ATOM 4016 O O . ASP B 1 168 ? 14.109 -13.711 -11.539 1 94.5 168 ASP B O 1
ATOM 4020 N N . SER B 1 169 ? 15.727 -12.203 -11.234 1 93.62 169 SER B N 1
ATOM 4021 C CA . SER B 1 169 ? 15.406 -12.078 -9.812 1 93.62 169 SER B CA 1
ATOM 4022 C C . SER B 1 169 ? 14.648 -10.781 -9.531 1 93.62 169 SER B C 1
ATOM 4024 O O . SER B 1 169 ? 14.742 -9.82 -10.305 1 93.62 169 SER B O 1
ATOM 4026 N N . THR B 1 170 ? 13.859 -10.797 -8.594 1 93.44 170 THR B N 1
ATOM 4027 C CA . THR B 1 170 ? 13.148 -9.602 -8.148 1 93.44 170 THR B CA 1
ATOM 4028 C C . THR B 1 170 ? 13.172 -9.484 -6.629 1 93.44 170 THR B C 1
ATOM 4030 O O . THR B 1 170 ? 13.305 -10.492 -5.926 1 93.44 170 THR B O 1
ATOM 4033 N N . GLU B 1 171 ? 13.141 -8.297 -6.172 1 92.44 171 GLU B N 1
ATOM 4034 C CA . GLU B 1 171 ? 13.18 -8.031 -4.734 1 92.44 171 GLU B CA 1
ATOM 4035 C C . GLU B 1 171 ? 11.844 -7.492 -4.238 1 92.44 171 GLU B C 1
ATOM 4037 O O . GLU B 1 171 ? 11.18 -6.723 -4.938 1 92.44 171 GLU B O 1
ATOM 4042 N N . ILE B 1 172 ? 11.43 -7.957 -3.131 1 93.56 172 ILE B N 1
ATOM 4043 C CA . ILE B 1 172 ? 10.242 -7.5 -2.424 1 93.56 172 ILE B CA 1
ATOM 4044 C C . ILE B 1 172 ? 10.641 -6.793 -1.135 1 93.56 172 ILE B C 1
ATOM 4046 O O . ILE B 1 172 ? 11.422 -7.324 -0.344 1 93.56 172 ILE B O 1
ATOM 4050 N N . ARG B 1 173 ? 10.148 -5.617 -0.927 1 90.94 173 ARG B N 1
ATOM 4051 C CA . ARG B 1 173 ? 10.5 -4.844 0.259 1 90.94 173 ARG B CA 1
ATOM 4052 C C . ARG B 1 173 ? 9.844 -5.426 1.508 1 90.94 173 ARG B C 1
ATOM 4054 O O . ARG B 1 173 ? 8.688 -5.836 1.471 1 90.94 173 ARG B O 1
ATOM 4061 N N . LEU B 1 174 ? 10.594 -5.484 2.494 1 90.81 174 LEU B N 1
ATOM 4062 C CA . LEU B 1 174 ? 10.164 -6.004 3.787 1 90.81 174 LEU B CA 1
ATOM 4063 C C . LEU B 1 174 ? 10.398 -4.973 4.891 1 90.81 174 LEU B C 1
ATOM 4065 O O . LEU B 1 174 ? 11.414 -4.281 4.895 1 90.81 174 LEU B O 1
ATOM 4069 N N . GLU B 1 175 ? 9.391 -4.914 5.699 1 86.31 175 GLU B N 1
ATOM 4070 C CA . GLU B 1 175 ? 9.539 -4.043 6.859 1 86.31 175 GLU B CA 1
ATOM 4071 C C . GLU B 1 175 ? 10.758 -4.438 7.688 1 86.31 175 GLU B C 1
ATOM 4073 O O . GLU B 1 175 ? 11.07 -5.625 7.82 1 86.31 175 GLU B O 1
ATOM 4078 N N . LYS B 1 176 ? 11.422 -3.441 8.266 1 81.75 176 LYS B N 1
ATOM 4079 C CA . LYS B 1 176 ? 12.625 -3.672 9.07 1 81.75 176 LYS B CA 1
ATOM 4080 C C . LYS B 1 176 ? 12.305 -4.48 10.32 1 81.75 176 LYS B C 1
ATOM 4082 O O . LYS B 1 176 ? 11.336 -4.184 11.031 1 81.75 176 LYS B O 1
ATOM 4087 N N . ALA B 1 177 ? 13.07 -5.508 10.516 1 78.75 177 ALA B N 1
ATOM 4088 C CA . ALA B 1 177 ? 12.914 -6.316 11.719 1 78.75 177 ALA B CA 1
ATOM 4089 C C . ALA B 1 177 ? 13.477 -5.602 12.938 1 78.75 177 ALA B C 1
ATOM 4091 O O . ALA B 1 177 ? 14.25 -4.648 12.805 1 78.75 177 ALA B O 1
ATOM 4092 N N . SER B 1 178 ? 13.008 -5.953 14.023 1 74.69 178 SER B N 1
ATOM 4093 C CA . SER B 1 178 ? 13.562 -5.414 15.258 1 74.69 178 SER B CA 1
ATOM 4094 C C . SER B 1 178 ? 14.938 -5.992 15.547 1 74.69 178 SER B C 1
ATOM 4096 O O . SER B 1 178 ? 15.836 -5.281 16 1 74.69 178 SER B O 1
ATOM 4098 N N . ALA B 1 179 ? 15.102 -7.277 15.172 1 74.19 179 ALA B N 1
ATOM 4099 C CA . ALA B 1 179 ? 16.359 -7.973 15.43 1 74.19 179 ALA B CA 1
ATOM 4100 C C . ALA B 1 179 ? 17.422 -7.578 14.398 1 74.19 179 ALA B C 1
ATOM 4102 O O . ALA B 1 179 ? 17.188 -7.652 13.195 1 74.19 179 ALA B O 1
ATOM 4103 N N . THR B 1 180 ? 18.578 -7.215 14.852 1 74.75 180 THR B N 1
ATOM 4104 C CA . THR B 1 180 ? 19.672 -6.711 14.023 1 74.75 180 THR B CA 1
ATOM 4105 C C . THR B 1 180 ? 20.125 -7.766 13.016 1 74.75 180 THR B C 1
ATOM 4107 O O . THR B 1 180 ? 20.422 -7.445 11.867 1 74.75 180 THR B O 1
ATOM 4110 N N . THR B 1 181 ? 20.203 -9.008 13.516 1 72.75 181 THR B N 1
ATOM 4111 C CA . THR B 1 181 ? 20.641 -10.086 12.633 1 72.75 181 THR B CA 1
ATOM 4112 C C . THR B 1 181 ? 19.688 -10.219 11.445 1 72.75 181 THR B C 1
ATOM 4114 O O . THR B 1 181 ? 20.125 -10.375 10.305 1 72.75 181 THR B O 1
ATOM 4117 N N . ALA B 1 182 ? 18.438 -10.172 11.742 1 77.31 182 ALA B N 1
ATOM 4118 C CA . ALA B 1 182 ? 17.438 -10.273 10.688 1 77.31 182 ALA B CA 1
ATOM 4119 C C . ALA B 1 182 ? 17.484 -9.062 9.758 1 77.31 182 ALA B C 1
ATOM 4121 O O . ALA B 1 182 ? 17.297 -9.188 8.547 1 77.31 182 ALA B O 1
ATOM 4122 N N . GLN B 1 183 ? 17.766 -7.91 10.32 1 79.94 183 GLN B N 1
ATOM 4123 C CA . GLN B 1 183 ? 17.906 -6.699 9.523 1 79.94 183 GLN B CA 1
ATOM 4124 C C . GLN B 1 183 ? 19.047 -6.824 8.531 1 79.94 183 GLN B C 1
ATOM 4126 O O . GLN B 1 183 ? 18.906 -6.469 7.355 1 79.94 183 GLN B O 1
ATOM 4131 N N . SER B 1 184 ? 20.156 -7.32 9.039 1 74.5 184 SER B N 1
ATOM 4132 C CA . SER B 1 184 ? 21.344 -7.461 8.203 1 74.5 184 SER B CA 1
ATOM 4133 C C . SER B 1 184 ? 21.109 -8.453 7.066 1 74.5 184 SER B C 1
ATOM 4135 O O . SER B 1 184 ? 21.516 -8.219 5.93 1 74.5 184 SER B O 1
ATOM 4137 N N . ALA B 1 185 ? 20.453 -9.523 7.387 1 75.88 185 ALA B N 1
ATOM 4138 C CA . ALA B 1 185 ? 20.188 -10.57 6.398 1 75.88 185 ALA B CA 1
ATOM 4139 C C . ALA B 1 185 ? 19.266 -10.062 5.293 1 75.88 185 ALA B C 1
ATOM 4141 O O . ALA B 1 185 ? 19.375 -10.484 4.141 1 75.88 185 ALA B O 1
ATOM 4142 N N . THR B 1 186 ? 18.438 -9.094 5.621 1 80.62 186 THR B N 1
ATOM 4143 C CA . THR B 1 186 ? 17.422 -8.648 4.66 1 80.62 186 THR B CA 1
ATOM 4144 C C . THR B 1 186 ? 17.828 -7.328 4.02 1 80.62 186 THR B C 1
ATOM 4146 O O . THR B 1 186 ? 17.141 -6.824 3.135 1 80.62 186 THR B O 1
ATOM 4149 N N . TRP B 1 187 ? 18.922 -6.773 4.449 1 78.31 187 TRP B N 1
ATOM 4150 C CA . TRP B 1 187 ? 19.344 -5.492 3.895 1 78.31 187 TRP B CA 1
ATOM 4151 C C . TRP B 1 187 ? 19.844 -5.66 2.461 1 78.31 187 TRP B C 1
ATOM 4153 O O . TRP B 1 187 ? 20.734 -6.477 2.191 1 78.31 187 TRP B O 1
ATOM 4163 N N . SER B 1 188 ? 19.297 -4.957 1.621 1 76.56 188 SER B N 1
ATOM 4164 C CA . SER B 1 188 ? 19.734 -4.902 0.228 1 76.56 188 SER B CA 1
ATOM 4165 C C . SER B 1 188 ? 20.562 -3.652 -0.043 1 76.56 188 SER B C 1
ATOM 4167 O O . SER B 1 188 ? 20.031 -2.539 -0.065 1 76.56 188 SER B O 1
ATOM 4169 N N . PRO B 1 189 ? 21.812 -3.783 -0.125 1 65.44 189 PRO B N 1
ATOM 4170 C CA . PRO B 1 189 ? 22.609 -2.605 -0.479 1 65.44 189 PRO B CA 1
ATOM 4171 C C . PRO B 1 189 ? 22.141 -1.94 -1.77 1 65.44 189 PRO B C 1
ATOM 4173 O O . PRO B 1 189 ? 22.234 -0.719 -1.91 1 65.44 189 PRO B O 1
ATOM 4176 N N . TYR B 1 190 ? 21.625 -2.896 -2.631 1 61.47 190 TYR B N 1
ATOM 4177 C CA . TYR B 1 190 ? 21.156 -2.4 -3.92 1 61.47 190 TYR B CA 1
ATOM 4178 C C . TYR B 1 190 ? 19.938 -1.494 -3.746 1 61.47 190 TYR B C 1
ATOM 4180 O O . TYR B 1 190 ? 19.875 -0.414 -4.34 1 61.47 190 TYR B O 1
ATOM 4188 N N . LYS B 1 191 ? 19.031 -1.876 -2.967 1 68 191 LYS B N 1
ATOM 4189 C CA . LYS B 1 191 ? 17.781 -1.138 -2.783 1 68 191 LYS B CA 1
ATOM 4190 C C . LYS B 1 191 ? 17.875 -0.2 -1.583 1 68 191 LYS B C 1
ATOM 4192 O O . LYS B 1 191 ? 17 0.646 -1.385 1 68 191 LYS B O 1
ATOM 4197 N N . ASN B 1 192 ? 18.984 -0.249 -0.828 1 69.5 192 ASN B N 1
ATOM 4198 C CA . ASN B 1 192 ? 19.172 0.51 0.404 1 69.5 192 ASN B CA 1
ATOM 4199 C C . ASN B 1 192 ? 17.953 0.397 1.321 1 69.5 192 ASN B C 1
ATOM 4201 O O . ASN B 1 192 ? 17.422 1.409 1.779 1 69.5 192 ASN B O 1
ATOM 4205 N N . SER B 1 193 ? 17.5 -0.808 1.383 1 79.81 193 SER B N 1
ATOM 4206 C CA . SER B 1 193 ? 16.344 -1.148 2.201 1 79.81 193 SER B CA 1
ATOM 4207 C C . SER B 1 193 ? 16.297 -2.641 2.51 1 79.81 193 SER B C 1
ATOM 4209 O O . SER B 1 193 ? 17.062 -3.422 1.929 1 79.81 193 SER B O 1
ATOM 4211 N N . ASN B 1 194 ? 15.547 -2.98 3.479 1 86.81 194 ASN B N 1
ATOM 4212 C CA . ASN B 1 194 ? 15.336 -4.398 3.764 1 86.81 194 ASN B CA 1
ATOM 4213 C C . ASN B 1 194 ? 14.398 -5.043 2.75 1 86.81 194 ASN B C 1
ATOM 4215 O O . ASN B 1 194 ? 13.289 -4.551 2.527 1 86.81 194 ASN B O 1
ATOM 4219 N N . THR B 1 195 ? 14.867 -6.078 2.104 1 91.44 195 THR B N 1
ATOM 4220 C CA . THR B 1 195 ? 14.102 -6.746 1.057 1 91.44 195 THR B CA 1
ATOM 4221 C C . THR B 1 195 ? 14.273 -8.258 1.139 1 91.44 195 THR B C 1
ATOM 4223 O O . THR B 1 195 ? 15.086 -8.75 1.929 1 91.44 195 THR B O 1
ATOM 4226 N N . VAL B 1 196 ? 13.453 -8.922 0.465 1 93.12 196 VAL B N 1
ATOM 4227 C CA . VAL B 1 196 ? 13.617 -10.336 0.164 1 93.12 196 VAL B CA 1
ATOM 4228 C C . VAL B 1 196 ? 13.766 -10.531 -1.344 1 93.12 196 VAL B C 1
ATOM 4230 O O . VAL B 1 196 ? 13.141 -9.82 -2.133 1 93.12 196 VAL B O 1
ATOM 4233 N N . LYS B 1 197 ? 14.664 -11.414 -1.684 1 93.62 197 LYS B N 1
ATOM 4234 C CA . LYS B 1 197 ? 14.961 -11.688 -3.088 1 93.62 197 LYS B CA 1
ATOM 4235 C C . LYS B 1 197 ? 14.398 -13.031 -3.521 1 93.62 197 LYS B C 1
ATOM 4237 O O . LYS B 1 197 ? 14.477 -14.016 -2.777 1 93.62 197 LYS B O 1
ATOM 4242 N N . VAL B 1 198 ? 13.766 -13.125 -4.723 1 96.38 198 VAL B N 1
ATOM 4243 C CA . VAL B 1 198 ? 13.18 -14.344 -5.27 1 96.38 198 VAL B CA 1
ATOM 4244 C C . VAL B 1 198 ? 13.594 -14.5 -6.734 1 96.38 198 VAL B C 1
ATOM 4246 O O . VAL B 1 198 ? 13.641 -13.523 -7.48 1 96.38 198 VAL B O 1
ATOM 4249 N N . LEU B 1 199 ? 13.922 -15.695 -7.137 1 96.44 199 LEU B N 1
ATOM 4250 C CA . LEU B 1 199 ? 14.25 -16.031 -8.523 1 96.44 199 LEU B CA 1
ATOM 4251 C C . LEU B 1 199 ? 13.016 -16.516 -9.273 1 96.44 199 LEU B C 1
ATOM 4253 O O . LEU B 1 199 ? 12.328 -17.422 -8.812 1 96.44 199 LEU B O 1
ATOM 4257 N N . ILE B 1 200 ? 12.742 -15.867 -10.344 1 97.75 200 ILE B N 1
ATOM 4258 C CA . ILE B 1 200 ? 11.602 -16.234 -11.18 1 97.75 200 ILE B CA 1
ATOM 4259 C C . ILE B 1 200 ? 12.094 -16.781 -12.508 1 97.75 200 ILE B C 1
ATOM 4261 O O . ILE B 1 200 ? 13.016 -16.234 -13.117 1 97.75 200 ILE B O 1
ATOM 4265 N N . GLY B 1 201 ? 11.602 -17.875 -12.945 1 97 201 GLY B N 1
ATOM 4266 C CA . GLY B 1 201 ? 11.836 -18.453 -14.258 1 97 201 GLY B CA 1
ATOM 4267 C C . GLY B 1 201 ? 10.57 -18.578 -15.086 1 97 201 GLY B C 1
ATOM 4268 O O . GLY B 1 201 ? 9.523 -18.969 -14.578 1 97 201 GLY B O 1
ATOM 4269 N N . ILE B 1 202 ? 10.68 -18.188 -16.281 1 96.38 202 ILE B N 1
ATOM 4270 C CA . ILE B 1 202 ? 9.531 -18.312 -17.172 1 96.38 202 ILE B CA 1
ATOM 4271 C C . ILE B 1 202 ? 9.93 -19.109 -18.422 1 96.38 202 ILE B C 1
ATOM 4273 O O . ILE B 1 202 ? 11.094 -19.125 -18.812 1 96.38 202 ILE B O 1
ATOM 4277 N N . THR B 1 203 ? 9.016 -19.766 -19.031 1 93.88 203 THR B N 1
ATOM 4278 C CA . THR B 1 203 ? 9.219 -20.406 -20.312 1 93.88 203 THR B CA 1
ATOM 4279 C C . THR B 1 203 ? 9.266 -19.375 -21.438 1 93.88 203 THR B C 1
ATOM 4281 O O . THR B 1 203 ? 8.82 -18.234 -21.25 1 93.88 203 THR B O 1
ATOM 4284 N N . PRO B 1 204 ? 9.805 -19.781 -22.5 1 91.31 204 PRO B N 1
ATOM 4285 C CA . PRO B 1 204 ? 9.836 -18.859 -23.641 1 91.31 204 PRO B CA 1
ATOM 4286 C C . PRO B 1 204 ? 8.453 -18.359 -24.047 1 91.31 204 PRO B C 1
ATOM 4288 O O . PRO B 1 204 ? 8.312 -17.266 -24.609 1 91.31 204 PRO B O 1
ATOM 4291 N N . ASN B 1 205 ? 7.418 -19.094 -23.656 1 89.06 205 ASN B N 1
ATOM 4292 C CA . ASN B 1 205 ? 6.055 -18.688 -24 1 89.06 205 ASN B CA 1
ATOM 4293 C C . ASN B 1 205 ? 5.484 -17.734 -22.953 1 89.06 205 ASN B C 1
ATOM 4295 O O . ASN B 1 205 ? 4.348 -17.266 -23.078 1 89.06 205 ASN B O 1
ATOM 4299 N N . GLY B 1 206 ? 6.191 -17.547 -21.844 1 91.44 206 GLY B N 1
ATOM 4300 C CA . GLY B 1 206 ? 5.809 -16.5 -20.906 1 91.44 206 GLY B CA 1
ATOM 4301 C C . GLY B 1 206 ? 5.109 -17.016 -19.672 1 91.44 206 GLY B C 1
ATOM 4302 O O . GLY B 1 206 ? 4.516 -16.25 -18.922 1 91.44 206 GLY B O 1
ATOM 4303 N N . LEU B 1 207 ? 5.117 -18.312 -19.484 1 94.44 207 LEU B N 1
ATOM 4304 C CA . LEU B 1 207 ? 4.516 -18.891 -18.297 1 94.44 207 LEU B CA 1
ATOM 4305 C C . LEU B 1 207 ? 5.547 -19.031 -17.172 1 94.44 207 LEU B C 1
ATOM 4307 O O . LEU B 1 207 ? 6.691 -19.422 -17.438 1 94.44 207 LEU B O 1
ATOM 4311 N N . ILE B 1 208 ? 5.094 -18.625 -16.031 1 97.69 208 ILE B N 1
ATOM 4312 C CA . ILE B 1 208 ? 5.977 -18.844 -14.883 1 97.69 208 ILE B CA 1
ATOM 4313 C C . ILE B 1 208 ? 6.141 -20.328 -14.625 1 97.69 208 ILE B C 1
ATOM 4315 O O . ILE B 1 208 ? 5.16 -21.047 -14.383 1 97.69 208 ILE B O 1
ATOM 4319 N N . SER B 1 209 ? 7.344 -20.812 -14.711 1 96.88 209 SER B N 1
ATOM 4320 C CA . SER B 1 209 ? 7.605 -22.234 -14.562 1 96.88 209 SER B CA 1
ATOM 4321 C C . SER B 1 209 ? 8.43 -22.516 -13.312 1 96.88 209 SER B C 1
ATOM 4323 O O . SER B 1 209 ? 8.539 -23.672 -12.883 1 96.88 209 SER B O 1
ATOM 4325 N N . TYR B 1 210 ? 8.93 -21.453 -12.75 1 97.75 210 TYR B N 1
ATOM 4326 C CA . TYR B 1 210 ? 9.766 -21.641 -11.57 1 97.75 210 TYR B CA 1
ATOM 4327 C C . TYR B 1 210 ? 9.711 -20.438 -10.648 1 97.75 210 TYR B C 1
ATOM 4329 O O . TYR B 1 210 ? 9.711 -19.297 -11.117 1 97.75 210 TYR B O 1
ATOM 4337 N N . VAL B 1 211 ? 9.586 -20.672 -9.375 1 98 211 VAL B N 1
ATOM 4338 C CA . VAL B 1 211 ? 9.672 -19.672 -8.305 1 98 211 VAL B CA 1
ATOM 4339 C C . VAL B 1 211 ? 10.555 -20.203 -7.176 1 98 211 VAL B C 1
ATOM 4341 O O . VAL B 1 211 ? 10.305 -21.281 -6.637 1 98 211 VAL B O 1
ATOM 4344 N N . SER B 1 212 ? 11.57 -19.5 -6.84 1 96.94 212 SER B N 1
ATOM 4345 C CA . SER B 1 212 ? 12.461 -19.953 -5.77 1 96.94 212 SER B CA 1
ATOM 4346 C C . SER B 1 212 ? 11.906 -19.578 -4.398 1 96.94 212 SER B C 1
ATOM 4348 O O . SER B 1 212 ? 10.953 -18.812 -4.297 1 96.94 212 SER B O 1
ATOM 4350 N N . GLU B 1 213 ? 12.484 -20.141 -3.422 1 95.38 213 GLU B N 1
ATOM 4351 C CA . GLU B 1 213 ? 12.25 -19.641 -2.068 1 95.38 213 GLU B CA 1
ATOM 4352 C C . GLU B 1 213 ? 12.75 -18.203 -1.911 1 95.38 213 GLU B C 1
ATOM 4354 O O . GLU B 1 213 ? 13.648 -17.766 -2.633 1 95.38 213 GLU B O 1
ATOM 4359 N N . CYS B 1 214 ? 12.133 -17.531 -0.987 1 94.06 214 CYS B N 1
ATOM 4360 C CA . CYS B 1 214 ? 12.539 -16.172 -0.695 1 94.06 214 CYS B CA 1
ATOM 4361 C C . CYS B 1 214 ? 13.789 -16.141 0.171 1 94.06 214 CYS B C 1
ATOM 4363 O O . CYS B 1 214 ? 13.891 -16.891 1.152 1 94.06 214 CYS B O 1
ATOM 4365 N N . TRP B 1 215 ? 14.727 -15.359 -0.227 1 92.69 215 TRP B N 1
ATOM 4366 C CA . TRP B 1 215 ? 15.961 -15.172 0.533 1 92.69 215 TRP B CA 1
ATOM 4367 C C . TRP B 1 215 ? 16.188 -13.703 0.861 1 92.69 215 TRP B C 1
ATOM 4369 O O . TRP B 1 215 ? 15.602 -12.82 0.223 1 92.69 215 TRP B O 1
ATOM 4379 N N . GLY B 1 216 ? 16.938 -13.453 1.943 1 90.25 216 GLY B N 1
ATOM 4380 C CA . GLY B 1 216 ? 17.234 -12.07 2.283 1 90.25 216 GLY B CA 1
ATOM 4381 C C . GLY B 1 216 ? 17.844 -11.289 1.133 1 90.25 216 GLY B C 1
ATOM 4382 O O . GLY B 1 216 ? 18.594 -11.844 0.331 1 90.25 216 GLY B O 1
ATOM 4383 N N . GLY B 1 217 ? 17.578 -10.062 1.054 1 86.88 217 GLY B N 1
ATOM 4384 C CA . GLY B 1 217 ? 17.969 -9.195 -0.048 1 86.88 217 GLY B CA 1
ATOM 4385 C C . GLY B 1 217 ? 19.469 -9.055 -0.201 1 86.88 217 GLY B C 1
ATOM 4386 O O . GLY B 1 217 ? 19.953 -8.594 -1.235 1 86.88 217 GLY B O 1
ATOM 4387 N N . LYS B 1 218 ? 20.234 -9.484 0.718 1 84.06 218 LYS B N 1
ATOM 4388 C CA . LYS B 1 218 ? 21.703 -9.383 0.684 1 84.06 218 LYS B CA 1
ATOM 4389 C C . LYS B 1 218 ? 22.297 -10.43 -0.255 1 84.06 218 LYS B C 1
ATOM 4391 O O . LYS B 1 218 ? 23.406 -10.25 -0.769 1 84.06 218 LYS B O 1
ATOM 4396 N N . ILE B 1 219 ? 21.625 -11.445 -0.545 1 86.44 219 ILE B N 1
ATOM 4397 C CA . ILE B 1 219 ? 22.125 -12.57 -1.321 1 86.44 219 ILE B CA 1
ATOM 4398 C C . ILE B 1 219 ? 22.328 -12.148 -2.775 1 86.44 219 ILE B C 1
ATOM 4400 O O . ILE B 1 219 ? 21.547 -11.359 -3.312 1 86.44 219 ILE B O 1
ATOM 4404 N N . SER B 1 220 ? 23.359 -12.641 -3.393 1 86.38 220 SER B N 1
ATOM 4405 C CA . SER B 1 220 ? 23.594 -12.391 -4.809 1 86.38 220 SER B CA 1
ATOM 4406 C C . SER B 1 220 ? 22.781 -13.336 -5.684 1 86.38 220 SER B C 1
ATOM 4408 O O . SER B 1 220 ? 22.281 -14.359 -5.207 1 86.38 220 SER B O 1
ATOM 4410 N N . ASP B 1 221 ? 22.594 -12.961 -6.906 1 86.25 221 ASP B N 1
ATOM 4411 C CA . ASP B 1 221 ? 21.891 -13.828 -7.844 1 86.25 221 ASP B CA 1
ATOM 4412 C C . ASP B 1 221 ? 22.578 -15.188 -7.949 1 86.25 221 ASP B C 1
ATOM 4414 O O . ASP B 1 221 ? 21.906 -16.219 -8.047 1 86.25 221 ASP B O 1
ATOM 4418 N N . LYS B 1 222 ? 23.922 -15.156 -7.934 1 85.69 222 LYS B N 1
ATOM 4419 C CA . LYS B 1 222 ? 24.672 -16.406 -7.992 1 85.69 222 LYS B CA 1
ATOM 4420 C C . LYS B 1 222 ? 24.344 -17.312 -6.805 1 85.69 222 LYS B C 1
ATOM 4422 O O . LYS B 1 222 ? 24.016 -18.484 -6.984 1 85.69 222 LYS B O 1
ATOM 4427 N N . GLN B 1 223 ? 24.406 -16.719 -5.672 1 88.81 223 GLN B N 1
ATOM 4428 C CA . GLN B 1 223 ? 24.125 -17.5 -4.465 1 88.81 223 GLN B CA 1
ATOM 4429 C C . GLN B 1 223 ? 22.672 -18 -4.465 1 88.81 223 GLN B C 1
ATOM 4431 O O . GLN B 1 223 ? 22.391 -19.094 -3.986 1 88.81 223 GLN B O 1
ATOM 4436 N N . LEU B 1 224 ? 21.812 -17.188 -4.941 1 90.5 224 LEU B N 1
ATOM 4437 C CA . LEU B 1 224 ? 20.391 -17.547 -5.004 1 90.5 224 LEU B CA 1
ATOM 4438 C C . LEU B 1 224 ? 20.188 -18.797 -5.859 1 90.5 224 LEU B C 1
ATOM 4440 O O . LEU B 1 224 ? 19.469 -19.719 -5.465 1 90.5 224 LEU B O 1
ATOM 4444 N N . VAL B 1 225 ? 20.828 -18.938 -6.957 1 89.19 225 VAL B N 1
ATOM 4445 C CA . VAL B 1 225 ? 20.719 -20.078 -7.859 1 89.19 225 VAL B CA 1
ATOM 4446 C C . VAL B 1 225 ? 21.328 -21.312 -7.195 1 89.19 225 VAL B C 1
ATOM 4448 O O . VAL B 1 225 ? 20.75 -22.406 -7.273 1 89.19 225 VAL B O 1
ATOM 4451 N N . LEU B 1 226 ? 22.453 -21.078 -6.504 1 88.81 226 LEU B N 1
ATOM 4452 C CA . LEU B 1 226 ? 23.188 -22.203 -5.922 1 88.81 226 LEU B CA 1
ATOM 4453 C C . LEU B 1 226 ? 22.469 -22.734 -4.676 1 88.81 226 LEU B C 1
ATOM 4455 O O . LEU B 1 226 ? 22.547 -23.922 -4.371 1 88.81 226 LEU B O 1
ATOM 4459 N N . LYS B 1 227 ? 21.828 -21.844 -4.012 1 91.88 227 LYS B N 1
ATOM 4460 C CA . LYS B 1 227 ? 21.219 -22.234 -2.746 1 91.88 227 LYS B CA 1
ATOM 4461 C C . LYS B 1 227 ? 19.781 -22.719 -2.959 1 91.88 227 LYS B C 1
ATOM 4463 O O . LYS B 1 227 ? 19.172 -23.281 -2.047 1 91.88 227 LYS B O 1
ATOM 4468 N N . THR B 1 228 ? 19.219 -22.469 -4.043 1 93.19 228 THR B N 1
ATOM 4469 C CA . THR B 1 228 ? 17.875 -22.953 -4.355 1 93.19 228 THR B CA 1
ATOM 4470 C C . THR B 1 228 ? 17.938 -24.203 -5.23 1 93.19 228 THR B C 1
ATOM 4472 O O . THR B 1 228 ? 19.016 -24.672 -5.562 1 93.19 228 THR B O 1
ATOM 4475 N N . ASP B 1 229 ? 16.781 -24.734 -5.594 1 93.38 229 ASP B N 1
ATOM 4476 C CA . ASP B 1 229 ? 16.734 -25.953 -6.379 1 93.38 229 ASP B CA 1
ATOM 4477 C C . ASP B 1 229 ? 16.641 -25.656 -7.875 1 93.38 229 ASP B C 1
ATOM 4479 O O . ASP B 1 229 ? 16.234 -26.516 -8.664 1 93.38 229 ASP B O 1
ATOM 4483 N N . PHE B 1 230 ? 17.016 -24.484 -8.242 1 94.44 230 PHE B N 1
ATOM 4484 C CA . PHE B 1 230 ? 16.906 -24.062 -9.633 1 94.44 230 PHE B CA 1
ATOM 4485 C C . PHE B 1 230 ? 17.781 -24.938 -10.523 1 94.44 230 PHE B C 1
ATOM 4487 O O . PHE B 1 230 ? 17.312 -25.453 -11.539 1 94.44 230 PHE B O 1
ATOM 4494 N N . ALA B 1 231 ? 19.016 -25.172 -10.172 1 91.38 231 ALA B N 1
ATOM 4495 C CA . ALA B 1 231 ? 19.969 -25.922 -10.969 1 91.38 231 ALA B CA 1
ATOM 4496 C C . ALA B 1 231 ? 19.547 -27.375 -11.109 1 91.38 231 ALA B C 1
ATOM 4498 O O . ALA B 1 231 ? 19.797 -28.016 -12.141 1 91.38 231 ALA B O 1
ATOM 4499 N N . SER B 1 232 ? 18.875 -27.859 -10.148 1 92 232 SER B N 1
ATOM 4500 C CA . SER B 1 232 ? 18.469 -29.266 -10.148 1 92 232 SER B CA 1
ATOM 4501 C C . SER B 1 232 ? 17.359 -29.516 -11.164 1 92 232 SER B C 1
ATOM 4503 O O . SER B 1 232 ? 17.109 -30.656 -11.555 1 92 232 SER B O 1
ATOM 4505 N N . LYS B 1 233 ? 16.672 -28.453 -11.57 1 93.25 233 LYS B N 1
ATOM 4506 C CA . LYS B 1 233 ? 15.586 -28.594 -12.531 1 93.25 233 LYS B CA 1
ATOM 4507 C C . LYS B 1 233 ? 16.125 -28.672 -13.961 1 93.25 233 LYS B C 1
ATOM 4509 O O . LYS B 1 233 ? 15.398 -29.078 -14.875 1 93.25 233 LYS B O 1
ATOM 4514 N N . LEU B 1 234 ? 17.328 -28.344 -14.164 1 92.69 234 LEU B N 1
ATOM 4515 C CA . LEU B 1 234 ? 17.906 -28.234 -15.5 1 92.69 234 LEU B CA 1
ATOM 4516 C C . LEU B 1 234 ? 18.531 -29.547 -15.93 1 92.69 234 LEU B C 1
ATOM 4518 O O . LEU B 1 234 ? 19.094 -30.281 -15.109 1 92.69 234 LEU B O 1
ATOM 4522 N N . ASP B 1 235 ? 18.406 -29.844 -17.188 1 91.5 235 ASP B N 1
ATOM 4523 C CA . ASP B 1 235 ? 18.984 -31.047 -17.766 1 91.5 235 ASP B CA 1
ATOM 4524 C C . ASP B 1 235 ? 20.156 -30.703 -18.703 1 91.5 235 ASP B C 1
ATOM 4526 O O . ASP B 1 235 ? 20.312 -29.547 -19.109 1 91.5 235 ASP B O 1
ATOM 4530 N N . TYR B 1 236 ? 20.891 -31.781 -18.984 1 92.69 236 TYR B N 1
ATOM 4531 C CA . TYR B 1 236 ? 22 -31.656 -19.922 1 92.69 236 TYR B CA 1
ATOM 4532 C C . TYR B 1 236 ? 21.531 -31.109 -21.266 1 92.69 236 TYR B C 1
ATOM 4534 O O . TYR B 1 236 ? 20.531 -31.594 -21.812 1 92.69 236 TYR B O 1
ATOM 4542 N N . GLY B 1 237 ? 22.219 -30.047 -21.656 1 91 237 GLY B N 1
ATOM 4543 C CA . GLY B 1 237 ? 21.891 -29.484 -22.969 1 91 237 GLY B CA 1
ATOM 4544 C C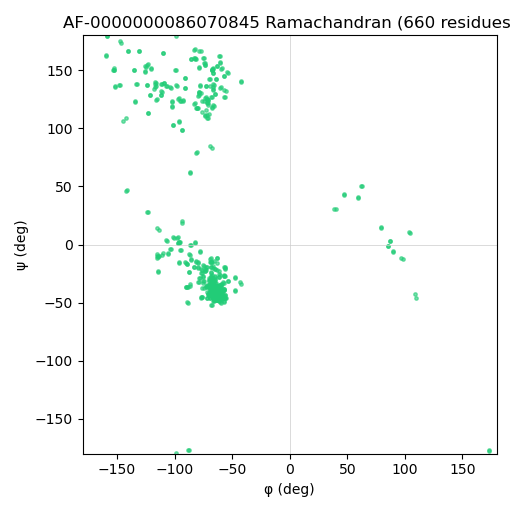 . GLY B 1 237 ? 20.938 -28.312 -22.906 1 91 237 GLY B C 1
ATOM 4545 O O . GLY B 1 237 ? 20.734 -27.609 -23.891 1 91 237 GLY B O 1
ATOM 4546 N N . ASP B 1 238 ? 20.344 -28.078 -21.766 1 92.31 238 ASP B N 1
ATOM 4547 C CA . ASP B 1 238 ? 19.438 -26.969 -21.594 1 92.31 238 ASP B CA 1
ATOM 4548 C C . ASP B 1 238 ? 20.172 -25.625 -21.688 1 92.31 238 ASP B C 1
ATOM 4550 O O . ASP B 1 238 ? 21.375 -25.562 -21.422 1 92.31 238 ASP B O 1
ATOM 4554 N N . GLU B 1 239 ? 19.469 -24.641 -22.141 1 93.38 239 GLU B N 1
ATOM 4555 C CA . GLU B 1 239 ? 19.969 -23.266 -22.125 1 93.38 239 GLU B CA 1
ATOM 4556 C C . GLU B 1 239 ? 19.125 -22.375 -21.234 1 93.38 239 GLU B C 1
ATOM 4558 O O . GLU B 1 239 ? 17.891 -22.5 -21.203 1 93.38 239 GLU B O 1
ATOM 4563 N N . VAL B 1 240 ? 19.797 -21.562 -20.469 1 94.5 240 VAL B N 1
ATOM 4564 C CA . VAL B 1 240 ? 19.141 -20.609 -19.594 1 94.5 240 VAL B CA 1
ATOM 4565 C C . VAL B 1 240 ? 19.469 -19.188 -20.031 1 94.5 240 VAL B C 1
ATOM 4567 O O . VAL B 1 240 ? 20.641 -18.828 -20.203 1 94.5 240 VAL B O 1
ATOM 4570 N N . MET B 1 241 ? 18.469 -18.453 -20.25 1 94.06 241 MET B N 1
ATOM 4571 C CA . MET B 1 241 ? 18.672 -17.047 -20.609 1 94.06 241 MET B CA 1
ATOM 4572 C C . MET B 1 241 ? 18.547 -16.141 -19.391 1 94.06 241 MET B C 1
ATOM 4574 O O . MET B 1 241 ? 17.562 -16.25 -18.641 1 94.06 241 MET B O 1
ATOM 4578 N N . ALA B 1 242 ? 19.5 -15.344 -19.109 1 92.62 242 ALA B N 1
ATOM 4579 C CA . ALA B 1 242 ? 19.531 -14.477 -17.938 1 92.62 242 ALA B CA 1
ATOM 4580 C C . ALA B 1 242 ? 20.25 -13.164 -18.234 1 92.62 242 ALA B C 1
ATOM 4582 O O . ALA B 1 242 ? 20.672 -12.93 -19.375 1 92.62 242 ALA B O 1
ATOM 4583 N N . ASP B 1 243 ? 20.188 -12.289 -17.234 1 87.12 243 ASP B N 1
ATOM 4584 C CA . ASP B 1 243 ? 20.891 -11.023 -17.375 1 87.12 243 ASP B CA 1
ATOM 4585 C C . ASP B 1 243 ? 22.391 -11.195 -17.141 1 87.12 243 ASP B C 1
ATOM 4587 O O . ASP B 1 243 ? 22.828 -12.227 -16.641 1 87.12 243 ASP B O 1
ATOM 4591 N N . ARG B 1 244 ? 23.141 -10.227 -17.5 1 78.12 244 ARG B N 1
ATOM 4592 C CA . ARG B 1 244 ? 24.609 -10.266 -17.422 1 78.12 244 ARG B CA 1
ATOM 4593 C C . ARG B 1 244 ? 25.078 -10.445 -15.977 1 78.12 244 ARG B C 1
ATOM 4595 O O . ARG B 1 244 ? 26.125 -11.039 -15.727 1 78.12 244 ARG B O 1
ATOM 4602 N N .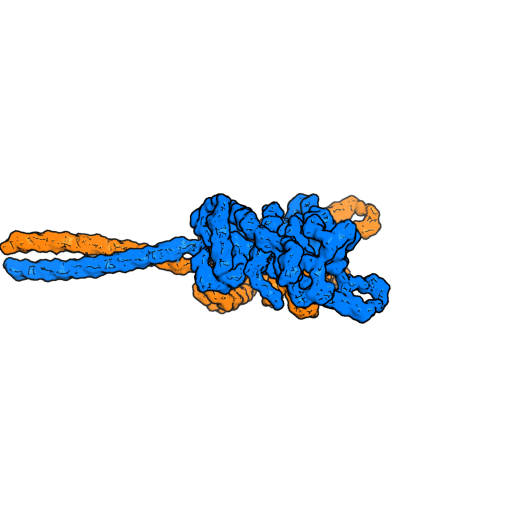 GLY B 1 245 ? 24.266 -10.031 -15.078 1 75.12 245 GLY B N 1
ATOM 4603 C CA . GLY B 1 245 ? 24.656 -10.109 -13.68 1 75.12 245 GLY B CA 1
ATOM 4604 C C . GLY B 1 245 ? 24.516 -11.508 -13.102 1 75.12 245 GLY B C 1
ATOM 4605 O O . GLY B 1 245 ? 25 -11.781 -12 1 75.12 245 GLY B O 1
ATOM 4606 N N . PHE B 1 246 ? 23.969 -12.297 -13.891 1 82.06 246 PHE B N 1
ATOM 4607 C CA . PHE B 1 246 ? 23.781 -13.68 -13.453 1 82.06 246 PHE B CA 1
ATOM 4608 C C . PHE B 1 246 ? 25.062 -14.477 -13.617 1 82.06 246 PHE B C 1
ATOM 4610 O O . PHE B 1 246 ? 25.234 -15.195 -14.609 1 82.06 246 PHE B O 1
ATOM 4617 N N . ASN B 1 247 ? 25.984 -14.383 -12.781 1 80.69 247 ASN B N 1
ATOM 4618 C CA . ASN B 1 247 ? 27.328 -14.93 -12.883 1 80.69 247 ASN B CA 1
ATOM 4619 C C . ASN B 1 247 ? 27.391 -16.359 -12.375 1 80.69 247 ASN B C 1
ATOM 4621 O O . ASN B 1 247 ? 28.062 -16.641 -11.383 1 80.69 247 ASN B O 1
ATOM 4625 N N . VAL B 1 248 ? 26.641 -17.312 -13.008 1 86 248 VAL B N 1
ATOM 4626 C CA . VAL B 1 248 ? 26.672 -18.703 -12.594 1 86 248 VAL B CA 1
ATOM 4627 C C . VAL B 1 248 ? 27.078 -19.578 -13.781 1 86 248 VAL B C 1
ATOM 4629 O O . VAL B 1 248 ? 26.656 -20.734 -13.875 1 86 248 VAL B O 1
ATOM 4632 N N . THR B 1 249 ? 27.828 -19.078 -14.703 1 85.31 249 THR B N 1
ATOM 4633 C CA . THR B 1 249 ? 28.219 -19.766 -15.93 1 85.31 249 THR B CA 1
ATOM 4634 C C . THR B 1 249 ? 28.984 -21.031 -15.625 1 85.31 249 THR B C 1
ATOM 4636 O O . THR B 1 249 ? 28.688 -22.094 -16.172 1 85.31 249 THR B O 1
ATOM 4639 N N . HIS B 1 250 ? 29.922 -20.922 -14.75 1 87.19 250 HIS B N 1
ATOM 4640 C CA . HIS B 1 250 ? 30.781 -22.062 -14.453 1 87.19 250 HIS B CA 1
ATOM 4641 C C . HIS B 1 250 ? 30 -23.172 -13.758 1 87.19 250 HIS B C 1
ATOM 4643 O O . HIS B 1 250 ? 30.141 -24.344 -14.086 1 87.19 250 HIS B O 1
ATOM 4649 N N . GLU B 1 251 ? 29.156 -22.797 -12.852 1 87.75 251 GLU B N 1
ATOM 4650 C CA . GLU B 1 251 ? 28.375 -23.766 -12.086 1 87.75 251 GLU B CA 1
ATOM 4651 C C . GLU B 1 251 ? 27.375 -24.5 -12.977 1 87.75 251 GLU B C 1
ATOM 4653 O O . GLU B 1 251 ? 27.188 -25.719 -12.844 1 87.75 251 GLU B O 1
ATOM 4658 N N . LEU B 1 252 ? 26.812 -23.844 -13.906 1 89.75 252 LEU B N 1
ATOM 4659 C CA . LEU B 1 252 ? 25.828 -24.453 -14.797 1 89.75 252 LEU B CA 1
ATOM 4660 C C . LEU B 1 252 ? 26.516 -25.266 -15.891 1 89.75 252 LEU B C 1
ATOM 4662 O O . LEU B 1 252 ? 25.984 -26.281 -16.328 1 89.75 252 LEU B O 1
ATOM 4666 N N . ALA B 1 253 ? 27.688 -24.828 -16.312 1 90.88 253 ALA B N 1
ATOM 4667 C CA . ALA B 1 253 ? 28.438 -25.562 -17.328 1 90.88 253 ALA B CA 1
ATOM 4668 C C . ALA B 1 253 ? 28.797 -26.953 -16.828 1 90.88 253 ALA B C 1
ATOM 4670 O O . ALA B 1 253 ? 28.828 -27.922 -17.594 1 90.88 253 ALA B O 1
ATOM 4671 N N . ALA B 1 254 ? 29.062 -27 -15.586 1 90.81 254 ALA B N 1
ATOM 4672 C CA . ALA B 1 254 ? 29.391 -28.281 -14.977 1 90.81 254 ALA B CA 1
ATOM 4673 C C . ALA B 1 254 ? 28.234 -29.266 -15.094 1 90.81 254 ALA B C 1
ATOM 4675 O O . ALA B 1 254 ? 28.453 -30.484 -15.125 1 90.81 254 ALA B O 1
ATOM 4676 N N . LEU B 1 255 ? 27.062 -28.766 -15.258 1 91.38 255 LEU B N 1
ATOM 4677 C CA . LEU B 1 255 ? 25.875 -29.594 -15.398 1 91.38 255 LEU B CA 1
ATOM 4678 C C . LEU B 1 255 ? 25.516 -29.781 -16.875 1 91.38 255 LEU B C 1
ATOM 4680 O O . LEU B 1 255 ? 24.484 -30.391 -17.188 1 91.38 255 LEU B O 1
ATOM 4684 N N . GLY B 1 256 ? 26.359 -29.188 -17.734 1 92.88 256 GLY B N 1
ATOM 4685 C CA . GLY B 1 256 ? 26.078 -29.25 -19.156 1 92.88 256 GLY B CA 1
ATOM 4686 C C . GLY B 1 256 ? 25.031 -28.25 -19.609 1 92.88 256 GLY B C 1
ATOM 4687 O O . GLY B 1 256 ? 24.406 -28.438 -20.656 1 92.88 256 GLY B O 1
ATOM 4688 N N . VAL B 1 257 ? 24.766 -27.312 -18.781 1 93.5 257 VAL B N 1
ATOM 4689 C CA . VAL B 1 257 ? 23.781 -26.281 -19.078 1 93.5 257 VAL B CA 1
ATOM 4690 C C . VAL B 1 257 ? 24.5 -25.016 -19.578 1 93.5 257 VAL B C 1
ATOM 4692 O O . VAL B 1 257 ? 25.547 -24.641 -19.047 1 93.5 257 VAL B O 1
ATOM 4695 N N . THR B 1 258 ? 24 -24.406 -20.578 1 92.44 258 THR B N 1
ATOM 4696 C CA . THR B 1 258 ? 24.609 -23.203 -21.156 1 92.44 258 THR B CA 1
ATOM 4697 C C . THR B 1 258 ? 23.828 -21.969 -20.75 1 92.44 258 THR B C 1
ATOM 4699 O O . THR B 1 258 ? 22.594 -21.953 -20.797 1 92.44 258 THR B O 1
ATOM 4702 N N . LEU B 1 259 ? 24.516 -20.984 -20.375 1 91.81 259 LEU B N 1
ATOM 4703 C CA . LEU B 1 259 ? 23.922 -19.688 -20.047 1 91.81 259 LEU B CA 1
ATOM 4704 C C . LEU B 1 259 ? 23.969 -18.75 -21.25 1 91.81 259 LEU B C 1
ATOM 4706 O O . LEU B 1 259 ? 25.031 -18.562 -21.844 1 91.81 259 LEU B O 1
ATOM 4710 N N . VAL B 1 260 ? 22.859 -18.297 -21.609 1 90.38 260 VAL B N 1
ATOM 4711 C CA . VAL B 1 260 ? 22.75 -17.328 -22.703 1 90.38 260 VAL B CA 1
ATOM 4712 C C . VAL B 1 260 ? 22.688 -15.914 -22.125 1 90.38 260 VAL B C 1
ATOM 4714 O O . VAL B 1 260 ? 21.656 -15.5 -21.578 1 90.38 260 VAL B O 1
ATOM 4717 N N . LEU B 1 261 ? 23.734 -15.148 -22.219 1 87.81 261 LEU B N 1
ATOM 4718 C CA . LEU B 1 261 ? 23.859 -13.805 -21.672 1 87.81 261 LEU B CA 1
ATOM 4719 C C . LEU B 1 261 ? 24.141 -12.797 -22.781 1 87.81 261 LEU B C 1
ATOM 4721 O O . LEU B 1 261 ? 24.734 -13.141 -23.812 1 87.81 261 LEU B O 1
ATOM 4725 N N . PRO B 1 262 ? 23.656 -11.547 -22.469 1 81.69 262 PRO B N 1
ATOM 4726 C CA . PRO B 1 262 ? 24.094 -10.508 -23.406 1 81.69 262 PRO B CA 1
ATOM 4727 C C . PRO B 1 262 ? 25.594 -10.25 -23.344 1 81.69 262 PRO B C 1
ATOM 4729 O O . PRO B 1 262 ? 26.234 -10.531 -22.328 1 81.69 262 PRO B O 1
ATOM 4732 N N . ALA B 1 263 ? 26.219 -9.812 -24.453 1 69.75 263 ALA B N 1
ATOM 4733 C CA . ALA B 1 263 ? 27.656 -9.586 -24.547 1 69.75 263 ALA B CA 1
ATOM 4734 C C . ALA B 1 263 ? 28.078 -8.414 -23.672 1 69.75 263 ALA B C 1
ATOM 4736 O O . ALA B 1 263 ? 27.312 -7.469 -23.469 1 69.75 263 ALA B O 1
ATOM 4737 N N . TYR B 1 264 ? 29.078 -8.562 -22.766 1 60.72 264 TYR B N 1
ATOM 4738 C CA . TYR B 1 264 ? 29.625 -7.555 -21.875 1 60.72 264 TYR B CA 1
ATOM 4739 C C . TYR B 1 264 ? 30.438 -6.527 -22.641 1 60.72 264 TYR B C 1
ATOM 4741 O O . TYR B 1 264 ? 31.25 -6.887 -23.516 1 60.72 264 TYR B O 1
ATOM 4749 N N . THR B 1 265 ? 30.047 -5.289 -22.531 1 52.09 265 THR B N 1
ATOM 4750 C CA . THR B 1 265 ? 30.891 -4.254 -23.125 1 52.09 265 THR B CA 1
ATOM 4751 C C . THR B 1 265 ? 32.125 -4.016 -22.281 1 52.09 265 THR B C 1
ATOM 4753 O O . THR B 1 265 ? 33 -3.209 -22.656 1 52.09 265 THR B O 1
ATOM 4756 N N . LYS B 1 266 ? 32.156 -4.43 -21.047 1 47.56 266 LYS B N 1
ATOM 4757 C CA . LYS B 1 266 ? 33.312 -3.881 -20.312 1 47.56 266 LYS B CA 1
ATOM 4758 C C . LYS B 1 266 ? 34.625 -4.512 -20.766 1 47.56 266 LYS B C 1
ATOM 4760 O O . LYS B 1 266 ? 34.75 -5.734 -20.766 1 47.56 266 LYS B O 1
ATOM 4765 N N . GLY B 1 267 ? 35.469 -3.656 -21.438 1 50.88 267 GLY B N 1
ATOM 4766 C CA . GLY B 1 267 ? 36.844 -3.785 -21.875 1 50.88 267 GLY B CA 1
ATOM 4767 C C . GLY B 1 267 ? 36.969 -3.895 -23.391 1 50.88 267 GLY B C 1
ATOM 4768 O O . GLY B 1 267 ? 38.094 -3.775 -23.938 1 50.88 267 GLY B O 1
ATOM 4769 N N . LYS B 1 268 ? 36.188 -4.68 -23.984 1 50.34 268 LYS B N 1
ATOM 4770 C CA . LYS B 1 268 ? 36.438 -4.676 -25.422 1 50.34 268 LYS B CA 1
ATOM 4771 C C . LYS B 1 268 ? 35.938 -3.391 -26.062 1 50.34 268 LYS B C 1
ATOM 4773 O O . LYS B 1 268 ? 34.812 -2.932 -25.766 1 50.34 268 LYS B O 1
ATOM 4778 N N . LYS B 1 269 ? 36.812 -2.637 -26.578 1 52.69 269 LYS B N 1
ATOM 4779 C CA . LYS B 1 269 ? 36.719 -1.362 -27.266 1 52.69 269 LYS B CA 1
ATOM 4780 C C . LYS B 1 269 ? 35.625 -1.413 -28.328 1 52.69 269 LYS B C 1
ATOM 4782 O O . LYS B 1 269 ? 34.938 -0.411 -28.578 1 52.69 269 LYS B O 1
ATOM 4787 N N . GLN B 1 270 ? 35.438 -2.426 -29.047 1 61.09 270 GLN B N 1
ATOM 4788 C CA . GLN B 1 270 ? 34.562 -2.434 -30.203 1 61.09 270 GLN B CA 1
ATOM 4789 C C . GLN B 1 270 ? 33.844 -3.777 -30.359 1 61.09 270 GLN B C 1
ATOM 4791 O O . GLN B 1 270 ? 34.5 -4.828 -30.359 1 61.09 270 GLN B O 1
ATOM 4796 N N . TRP B 1 271 ? 32.562 -3.836 -30.047 1 63.94 271 TRP B N 1
ATOM 4797 C CA . TRP B 1 271 ? 31.766 -5.031 -30.328 1 63.94 271 TRP B CA 1
ATOM 4798 C C . TRP B 1 271 ? 31.625 -5.246 -31.828 1 63.94 271 TRP B C 1
ATOM 4800 O O . TRP B 1 271 ? 31.516 -4.285 -32.594 1 63.94 271 TRP B O 1
ATOM 4810 N N . SER B 1 272 ? 31.812 -6.559 -32.219 1 72.94 272 SER B N 1
ATOM 4811 C CA . SER B 1 272 ? 31.453 -6.848 -33.594 1 72.94 272 SER B CA 1
ATOM 4812 C C . SER B 1 272 ? 29.953 -6.652 -33.844 1 72.94 272 SER B C 1
ATOM 4814 O O . SER B 1 272 ? 29.172 -6.621 -32.906 1 72.94 272 SER B O 1
ATOM 4816 N N . ARG B 1 273 ? 29.688 -6.195 -34.906 1 72.81 273 ARG B N 1
ATOM 4817 C CA . ARG B 1 273 ? 28.297 -6.008 -35.312 1 72.81 273 ARG B CA 1
ATOM 4818 C C . ARG B 1 273 ? 27.453 -7.219 -34.938 1 72.81 273 ARG B C 1
ATOM 4820 O O . ARG B 1 273 ? 26.297 -7.074 -34.531 1 72.81 273 ARG B O 1
ATOM 4827 N N . ALA B 1 274 ? 28.094 -8.477 -34.969 1 73.19 274 ALA B N 1
ATOM 4828 C CA . ALA B 1 274 ? 27.375 -9.711 -34.656 1 73.19 274 ALA B CA 1
ATOM 4829 C C . ALA B 1 274 ? 27.062 -9.797 -33.156 1 73.19 274 ALA B C 1
ATOM 4831 O O . ALA B 1 274 ? 25.969 -10.18 -32.781 1 73.19 274 ALA B O 1
ATOM 4832 N N . GLU B 1 275 ? 27.969 -9.422 -32.375 1 76.69 275 GLU B N 1
ATOM 4833 C CA . GLU B 1 275 ? 27.797 -9.461 -30.938 1 76.69 275 GLU B CA 1
ATOM 4834 C C . GLU B 1 275 ? 26.734 -8.461 -30.484 1 76.69 275 GLU B C 1
ATOM 4836 O O . GLU B 1 275 ? 25.953 -8.758 -29.578 1 76.69 275 GLU B O 1
ATOM 4841 N N . VAL B 1 276 ? 26.781 -7.367 -31.125 1 76.19 276 VAL B N 1
ATOM 4842 C CA . VAL B 1 276 ? 25.797 -6.328 -30.797 1 76.19 276 VAL B CA 1
ATOM 4843 C C . VAL B 1 276 ? 24.391 -6.816 -31.156 1 76.19 276 VAL B C 1
ATOM 4845 O O . VAL B 1 276 ? 23.453 -6.641 -30.375 1 76.19 276 VAL B O 1
ATOM 4848 N N . ASN B 1 277 ? 24.312 -7.445 -32.281 1 77.88 277 ASN B N 1
ATOM 4849 C CA . ASN B 1 277 ? 23.016 -7.938 -32.719 1 77.88 277 ASN B CA 1
ATOM 4850 C C . ASN B 1 277 ? 22.484 -9.039 -31.812 1 77.88 277 ASN B C 1
ATOM 4852 O O . ASN B 1 277 ? 21.312 -9.055 -31.469 1 77.88 277 ASN B O 1
ATOM 4856 N N . THR B 1 278 ? 23.328 -9.906 -31.406 1 78.5 278 THR B N 1
ATOM 4857 C CA . THR B 1 278 ? 22.922 -11 -30.516 1 78.5 278 THR B CA 1
ATOM 4858 C C . THR B 1 278 ? 22.5 -10.461 -29.156 1 78.5 278 THR B C 1
ATOM 4860 O O . THR B 1 278 ? 21.516 -10.938 -28.578 1 78.5 278 THR B O 1
ATOM 4863 N N . SER B 1 279 ? 23.219 -9.5 -28.75 1 80.44 279 SER B N 1
ATOM 4864 C CA . SER B 1 279 ? 22.891 -8.898 -27.453 1 80.44 279 SER B CA 1
ATOM 4865 C C . SER B 1 279 ? 21.531 -8.227 -27.484 1 80.44 279 SER B C 1
ATOM 4867 O O . SER B 1 279 ? 20.75 -8.328 -26.531 1 80.44 279 SER B O 1
ATOM 4869 N N . LYS B 1 280 ? 21.297 -7.629 -28.562 1 82.75 280 LYS B N 1
ATOM 4870 C CA . LYS B 1 280 ? 20 -6.984 -28.719 1 82.75 280 LYS B CA 1
ATOM 4871 C C . LYS B 1 280 ? 18.875 -8.016 -28.766 1 82.75 280 LYS B C 1
ATOM 4873 O O . LYS B 1 280 ? 17.797 -7.785 -28.203 1 82.75 280 LYS B O 1
ATOM 4878 N N . GLU B 1 281 ? 19.172 -9.133 -29.391 1 85 281 GLU B N 1
ATOM 4879 C CA . GLU B 1 281 ? 18.188 -10.195 -29.484 1 85 281 GLU B CA 1
ATOM 4880 C C . GLU B 1 281 ? 17.891 -10.805 -28.109 1 85 281 GLU B C 1
ATOM 4882 O O . GLU B 1 281 ? 16.734 -11.078 -27.781 1 85 281 GLU B O 1
ATOM 4887 N N . ILE B 1 282 ? 18.891 -11.008 -27.391 1 87.19 282 ILE B N 1
ATOM 4888 C CA . ILE B 1 282 ? 18.734 -11.547 -26.047 1 87.19 282 ILE B CA 1
ATOM 4889 C C . ILE B 1 282 ? 17.906 -10.578 -25.188 1 87.19 282 ILE B C 1
ATOM 4891 O O . ILE B 1 282 ? 16.984 -10.992 -24.484 1 87.19 282 ILE B O 1
ATOM 4895 N N . SER B 1 283 ? 18.281 -9.312 -25.328 1 85.75 283 SER B N 1
ATOM 4896 C CA . SER B 1 283 ? 17.562 -8.289 -24.562 1 85.75 283 SER B CA 1
ATOM 4897 C C . SER B 1 283 ? 16.094 -8.273 -24.938 1 85.75 283 SER B C 1
ATOM 4899 O O . SER B 1 283 ? 15.227 -8.117 -24.062 1 85.75 283 SER B O 1
ATOM 4901 N N . ARG B 1 284 ? 15.844 -8.492 -26.125 1 85.31 284 ARG B N 1
ATOM 4902 C CA . ARG B 1 284 ? 14.469 -8.484 -26.609 1 85.31 284 ARG B CA 1
ATOM 4903 C C . ARG B 1 284 ? 13.68 -9.656 -26.031 1 85.31 284 ARG B C 1
ATOM 4905 O O . ARG B 1 284 ? 12.492 -9.531 -25.734 1 85.31 284 ARG B O 1
ATOM 4912 N N . ARG B 1 285 ? 14.336 -10.711 -25.906 1 88.19 285 ARG B N 1
ATOM 4913 C CA . ARG B 1 285 ? 13.672 -11.891 -25.375 1 88.19 285 ARG B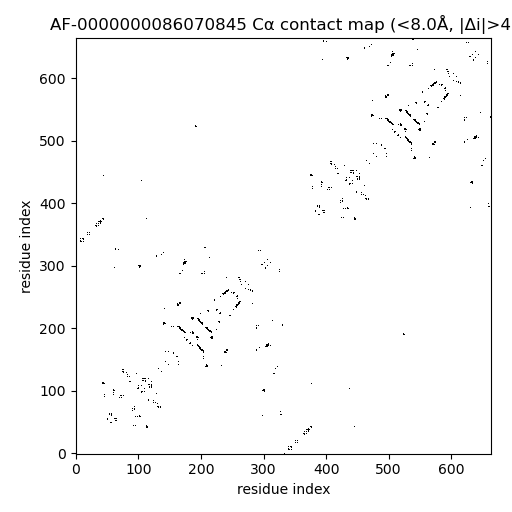 CA 1
ATOM 4914 C C . ARG B 1 285 ? 13.523 -11.805 -23.859 1 88.19 285 ARG B C 1
ATOM 4916 O O . ARG B 1 285 ? 12.523 -12.273 -23.297 1 88.19 285 ARG B O 1
ATOM 4923 N N . ARG B 1 286 ? 14.406 -11.133 -23.219 1 90.5 286 ARG B N 1
ATOM 4924 C CA . ARG B 1 286 ? 14.414 -11.023 -21.766 1 90.5 286 ARG B CA 1
ATOM 4925 C C . ARG B 1 286 ? 13.297 -10.094 -21.297 1 90.5 286 ARG B C 1
ATOM 4927 O O . ARG B 1 286 ? 12.906 -10.133 -20.125 1 90.5 286 ARG B O 1
ATOM 4934 N N . ILE B 1 287 ? 12.812 -9.266 -22.109 1 91.06 287 ILE B N 1
ATOM 4935 C CA . ILE B 1 287 ? 11.75 -8.336 -21.75 1 91.06 287 ILE B CA 1
ATOM 4936 C C . ILE B 1 287 ? 10.531 -9.117 -21.234 1 91.06 287 ILE B C 1
ATOM 4938 O O . ILE B 1 287 ? 9.797 -8.633 -20.375 1 91.06 287 ILE B O 1
ATOM 4942 N N . ARG B 1 288 ? 10.453 -10.352 -21.719 1 91.75 288 ARG B N 1
ATOM 4943 C CA . ARG B 1 288 ? 9.305 -11.164 -21.344 1 91.75 288 ARG B CA 1
ATOM 4944 C C . ARG B 1 288 ? 9.281 -11.438 -19.844 1 91.75 288 ARG B C 1
ATOM 4946 O O . ARG B 1 288 ? 8.227 -11.336 -19.203 1 91.75 288 ARG B O 1
ATOM 4953 N N . VAL B 1 289 ? 10.414 -11.789 -19.312 1 94.25 289 VAL B N 1
ATOM 4954 C CA . VAL B 1 289 ? 10.461 -12.094 -17.891 1 94.25 289 VAL B CA 1
ATOM 4955 C C . VAL B 1 289 ? 10.211 -10.82 -17.094 1 94.25 289 VAL B C 1
ATOM 4957 O O . VAL B 1 289 ? 9.57 -10.859 -16.031 1 94.25 289 VAL B O 1
ATOM 4960 N N . GLU B 1 290 ? 10.711 -9.664 -17.594 1 92.75 290 GLU B N 1
ATOM 4961 C CA . GLU B 1 290 ? 10.445 -8.391 -16.938 1 92.75 290 GLU B CA 1
ATOM 4962 C C . GLU B 1 290 ? 8.953 -8.07 -16.922 1 92.75 290 GLU B C 1
ATOM 4964 O O . GLU B 1 290 ? 8.422 -7.57 -15.938 1 92.75 290 GLU B O 1
ATOM 4969 N N . GLN B 1 291 ? 8.328 -8.391 -17.969 1 93.94 291 GLN B N 1
ATOM 4970 C CA . GLN B 1 291 ? 6.891 -8.156 -18.078 1 93.94 291 GLN B CA 1
ATOM 4971 C C . GLN B 1 291 ? 6.113 -9.055 -17.125 1 93.94 291 GLN B C 1
ATOM 4973 O O . GLN B 1 291 ? 5.16 -8.602 -16.484 1 93.94 291 GLN B O 1
ATOM 4978 N N . VAL B 1 292 ? 6.508 -10.258 -17.078 1 96.19 292 VAL B N 1
ATOM 4979 C CA . VAL B 1 292 ? 5.828 -11.195 -16.203 1 96.19 292 VAL B CA 1
ATOM 4980 C C . VAL B 1 292 ? 6.008 -10.766 -14.742 1 96.19 292 VAL B C 1
ATOM 4982 O O . VAL B 1 292 ? 5.055 -10.781 -13.961 1 96.19 292 VAL B O 1
ATOM 4985 N N . ILE B 1 293 ? 7.18 -10.367 -14.383 1 96.12 293 ILE B N 1
ATOM 4986 C CA . ILE B 1 293 ? 7.445 -9.898 -13.031 1 96.12 293 ILE B CA 1
ATOM 4987 C C . ILE B 1 293 ? 6.617 -8.648 -12.742 1 96.12 293 ILE B C 1
ATOM 4989 O O . ILE B 1 293 ? 6.086 -8.484 -11.641 1 96.12 293 ILE B O 1
ATOM 4993 N N . ARG B 1 294 ? 6.477 -7.816 -13.719 1 94 294 ARG B N 1
ATOM 4994 C CA . ARG B 1 294 ? 5.629 -6.637 -13.578 1 94 294 ARG B CA 1
ATOM 4995 C C . ARG B 1 294 ? 4.176 -7.035 -13.328 1 94 294 ARG B C 1
ATOM 4997 O O . ARG B 1 294 ? 3.48 -6.406 -12.531 1 94 294 ARG B O 1
ATOM 5004 N N . ARG B 1 295 ? 3.793 -8.039 -14.008 1 95.44 295 ARG B N 1
ATOM 5005 C CA . ARG B 1 295 ? 2.434 -8.539 -13.82 1 95.44 295 ARG B CA 1
ATOM 5006 C C . ARG B 1 295 ? 2.236 -9.078 -12.406 1 95.44 295 ARG B C 1
ATOM 5008 O O . ARG B 1 295 ? 1.191 -8.852 -11.797 1 95.44 295 ARG B O 1
ATOM 5015 N N . MET B 1 296 ? 3.223 -9.789 -11.984 1 97.38 296 MET B N 1
ATOM 5016 C CA . MET B 1 296 ? 3.158 -10.266 -10.602 1 97.38 296 MET B CA 1
ATOM 5017 C C . MET B 1 296 ? 3.006 -9.102 -9.633 1 97.38 296 MET B C 1
ATOM 5019 O O . MET B 1 296 ? 2.211 -9.172 -8.688 1 97.38 296 MET B O 1
ATOM 5023 N N . LYS B 1 297 ? 3.66 -8.039 -9.898 1 94.5 297 LYS B N 1
ATOM 5024 C CA . LYS B 1 297 ? 3.695 -6.918 -8.969 1 94.5 297 LYS B CA 1
ATOM 5025 C C . LYS B 1 297 ? 2.451 -6.047 -9.109 1 94.5 297 LYS B C 1
ATOM 5027 O O . LYS B 1 297 ? 2.334 -5.008 -8.453 1 94.5 297 LYS B O 1
ATOM 5032 N N . ARG B 1 298 ? 1.565 -6.469 -10 1 94.06 298 ARG B N 1
ATOM 5033 C CA . ARG B 1 298 ? 0.238 -5.863 -9.984 1 94.06 298 ARG B CA 1
ATOM 5034 C C . ARG B 1 298 ? -0.524 -6.25 -8.719 1 94.06 298 ARG B C 1
ATOM 5036 O O . ARG B 1 298 ? -1.522 -5.617 -8.367 1 94.06 298 ARG B O 1
ATOM 5043 N N . PHE B 1 299 ? -0.132 -7.367 -8.25 1 97.5 299 PHE B N 1
ATOM 5044 C CA . PHE B 1 299 ? -0.547 -7.625 -6.875 1 97.5 299 PHE B CA 1
ATOM 5045 C C . PHE B 1 299 ? 0.224 -6.746 -5.898 1 97.5 299 PHE B C 1
ATOM 5047 O O . PHE B 1 299 ? 1.386 -7.02 -5.594 1 97.5 299 PHE B O 1
ATOM 5054 N N . HIS B 1 300 ? -0.43 -5.824 -5.355 1 94.88 300 HIS B N 1
ATOM 5055 C CA . HIS B 1 300 ? 0.204 -4.703 -4.672 1 94.88 300 HIS B CA 1
ATOM 5056 C C . HIS B 1 300 ? 0.905 -5.16 -3.396 1 94.88 300 HIS B C 1
ATOM 5058 O O . HIS B 1 300 ? 1.801 -4.477 -2.895 1 94.88 300 HIS B O 1
ATOM 5064 N N . ILE B 1 301 ? 0.537 -6.316 -2.906 1 95.56 301 ILE B N 1
ATOM 5065 C CA . ILE B 1 301 ? 1.196 -6.836 -1.714 1 95.56 301 ILE B CA 1
ATOM 5066 C C . ILE B 1 301 ? 2.682 -7.047 -1.996 1 95.56 301 ILE B C 1
ATOM 5068 O O . ILE B 1 301 ? 3.51 -6.969 -1.086 1 95.56 301 ILE B O 1
ATOM 5072 N N . LEU B 1 302 ? 3.031 -7.305 -3.275 1 96.06 302 LEU B N 1
ATOM 5073 C CA . LEU B 1 302 ? 4.422 -7.539 -3.65 1 96.06 302 LEU B CA 1
ATOM 5074 C C . LEU B 1 302 ? 5.117 -6.23 -4.008 1 96.06 302 LEU B C 1
ATOM 5076 O O . LEU B 1 302 ? 6.344 -6.188 -4.121 1 96.06 302 LEU B O 1
ATOM 5080 N N . LYS B 1 303 ? 4.371 -5.234 -4.25 1 91.62 303 LYS B N 1
ATOM 5081 C CA . LYS B 1 303 ? 4.91 -3.945 -4.672 1 91.62 303 LYS B CA 1
ATOM 5082 C C . LYS B 1 303 ? 5.207 -3.055 -3.469 1 91.62 303 LYS B C 1
ATOM 5084 O O . LYS B 1 303 ? 6.207 -2.332 -3.457 1 91.62 303 LYS B O 1
ATOM 5089 N N . ASN B 1 304 ? 4.367 -3.137 -2.479 1 90.5 304 ASN B N 1
ATOM 5090 C CA . ASN B 1 304 ? 4.488 -2.305 -1.285 1 90.5 304 ASN B CA 1
ATOM 5091 C C . ASN B 1 304 ? 5.391 -2.955 -0.238 1 90.5 304 ASN B C 1
ATOM 5093 O O . ASN B 1 304 ? 6.062 -3.945 -0.522 1 90.5 304 ASN B O 1
ATOM 5097 N N . ILE B 1 305 ? 5.512 -2.322 0.87 1 89.69 305 ILE B N 1
ATOM 5098 C CA . ILE B 1 305 ? 6.324 -2.859 1.955 1 89.69 305 ILE B CA 1
ATOM 5099 C C . ILE B 1 305 ? 5.535 -3.922 2.717 1 89.69 305 ILE B C 1
ATOM 5101 O O . ILE B 1 305 ? 4.473 -3.633 3.273 1 89.69 305 ILE B O 1
ATOM 5105 N N . VAL B 1 306 ? 6.055 -5.113 2.684 1 92.12 306 VAL B N 1
ATOM 5106 C CA . VAL B 1 306 ? 5.402 -6.207 3.393 1 92.12 306 VAL B CA 1
ATOM 5107 C C . VAL B 1 306 ? 5.742 -6.137 4.879 1 92.12 306 VAL B C 1
ATOM 5109 O O . VAL B 1 306 ? 6.91 -6 5.25 1 92.12 306 VAL B O 1
ATOM 5112 N N . PRO B 1 307 ? 4.699 -6.168 5.672 1 89.25 307 PRO B N 1
ATOM 5113 C CA . PRO B 1 307 ? 4.977 -6.191 7.109 1 89.25 307 PRO B CA 1
ATOM 5114 C C . PRO B 1 307 ? 5.832 -7.387 7.527 1 89.25 307 PRO B C 1
ATOM 5116 O O . PRO B 1 307 ? 5.672 -8.484 6.98 1 89.25 307 PRO B O 1
ATOM 5119 N N . TYR B 1 308 ? 6.574 -7.262 8.539 1 88.5 308 TYR B N 1
ATOM 5120 C CA . TYR B 1 308 ? 7.531 -8.281 8.945 1 88.5 308 TYR B CA 1
ATOM 5121 C C . TYR B 1 308 ? 6.82 -9.531 9.445 1 88.5 308 TYR B C 1
ATOM 5123 O O . TYR B 1 308 ? 7.312 -10.648 9.266 1 88.5 308 TYR B O 1
ATOM 5131 N N . PHE B 1 309 ? 5.652 -9.383 10.016 1 87 309 PHE B N 1
ATOM 5132 C CA . PHE B 1 309 ? 4.945 -10.523 10.594 1 87 309 PHE B CA 1
ATOM 5133 C C . PHE B 1 309 ? 4.477 -11.477 9.508 1 87 309 PHE B C 1
ATOM 5135 O O . PHE B 1 309 ? 4.117 -12.625 9.797 1 87 309 PHE B O 1
ATOM 5142 N N . MET B 1 310 ? 4.555 -11.031 8.336 1 91.62 310 MET B N 1
ATOM 5143 C CA . MET B 1 310 ? 4.121 -11.875 7.219 1 91.62 310 MET B CA 1
ATOM 5144 C C . MET B 1 310 ? 5.309 -12.57 6.57 1 91.62 310 MET B C 1
ATOM 5146 O O . MET B 1 310 ? 5.156 -13.234 5.543 1 91.62 310 MET B O 1
ATOM 5150 N N . LYS B 1 311 ? 6.465 -12.438 7.121 1 90.56 311 LYS B N 1
ATOM 5151 C CA . LYS B 1 311 ? 7.695 -12.969 6.543 1 90.56 311 LYS B CA 1
ATOM 5152 C C . LYS B 1 311 ? 7.594 -14.477 6.324 1 90.56 311 LYS B C 1
ATOM 5154 O O . LYS B 1 311 ? 8.109 -15 5.332 1 90.56 311 LYS B O 1
ATOM 5159 N N . ASP B 1 312 ? 6.852 -15.164 7.211 1 91.38 312 ASP B N 1
ATOM 5160 C CA . ASP B 1 312 ? 6.816 -16.625 7.172 1 91.38 312 ASP B CA 1
ATOM 5161 C C . ASP B 1 312 ? 5.867 -17.109 6.086 1 91.38 312 ASP B C 1
ATOM 5163 O O . ASP B 1 312 ? 5.953 -18.266 5.66 1 91.38 312 ASP B O 1
ATOM 5167 N N . VAL B 1 313 ? 4.973 -16.266 5.652 1 95.31 313 VAL B N 1
ATOM 5168 C CA . VAL B 1 313 ? 4.008 -16.719 4.648 1 95.31 313 VAL B CA 1
ATOM 5169 C C . VAL B 1 313 ? 4.352 -16.094 3.295 1 95.31 313 VAL B C 1
ATOM 5171 O O . VAL B 1 313 ? 3.631 -16.297 2.312 1 95.31 313 VAL B O 1
ATOM 5174 N N . LEU B 1 314 ? 5.406 -15.383 3.238 1 96 314 LEU B N 1
ATOM 5175 C CA . LEU B 1 314 ? 5.762 -14.656 2.025 1 96 314 LEU B CA 1
ATOM 5176 C C . LEU B 1 314 ? 6.027 -15.617 0.872 1 96 314 LEU B C 1
ATOM 5178 O O . LEU B 1 314 ? 5.648 -15.344 -0.269 1 96 314 LEU B O 1
ATOM 5182 N N . ASP B 1 315 ? 6.684 -16.766 1.13 1 97.25 315 ASP B N 1
ATOM 5183 C CA . ASP B 1 315 ? 6.91 -17.766 0.095 1 97.25 315 ASP B CA 1
ATOM 5184 C C . ASP B 1 315 ? 5.594 -18.219 -0.529 1 97.25 315 ASP B C 1
ATOM 5186 O O . ASP B 1 315 ? 5.473 -18.297 -1.754 1 97.25 315 ASP B O 1
ATOM 5190 N N . ASP B 1 316 ? 4.664 -18.484 0.36 1 97.94 316 ASP B N 1
ATOM 5191 C CA . ASP B 1 316 ? 3.352 -18.938 -0.097 1 97.94 316 ASP B CA 1
ATOM 5192 C C . ASP B 1 316 ? 2.662 -17.844 -0.927 1 97.94 316 ASP B C 1
ATOM 5194 O O . ASP B 1 316 ? 2.021 -18.156 -1.938 1 97.94 316 ASP B O 1
ATOM 5198 N N . ILE B 1 317 ? 2.795 -16.625 -0.488 1 98.44 317 ILE B N 1
ATOM 5199 C CA . ILE B 1 317 ? 2.186 -15.5 -1.196 1 98.44 317 ILE B CA 1
ATOM 5200 C C . ILE B 1 317 ? 2.77 -15.398 -2.604 1 98.44 317 ILE B C 1
ATOM 5202 O O . ILE B 1 317 ? 2.031 -15.258 -3.58 1 98.44 317 ILE B O 1
ATOM 5206 N N . VAL B 1 318 ? 4.082 -15.523 -2.717 1 98.5 318 VAL B N 1
ATOM 5207 C CA . VAL B 1 318 ? 4.746 -15.398 -4.008 1 98.5 318 VAL B CA 1
ATOM 5208 C C . VAL B 1 318 ? 4.316 -16.531 -4.93 1 98.5 318 VAL B C 1
ATOM 5210 O O . VAL B 1 318 ? 4.027 -16.312 -6.105 1 98.5 318 VAL B O 1
ATOM 5213 N N . ILE B 1 319 ? 4.242 -17.734 -4.391 1 98.44 319 ILE B N 1
ATOM 5214 C CA . ILE B 1 319 ? 3.83 -18.891 -5.168 1 98.44 319 ILE B CA 1
ATOM 5215 C C . ILE B 1 319 ? 2.398 -18.703 -5.664 1 98.44 319 ILE B C 1
ATOM 5217 O O . ILE B 1 319 ? 2.107 -18.938 -6.84 1 98.44 319 ILE B O 1
ATOM 5221 N N . LEU B 1 320 ? 1.541 -18.281 -4.77 1 98.62 320 LEU B N 1
ATOM 5222 C CA . LEU B 1 320 ? 0.148 -18.094 -5.16 1 98.62 320 LEU B CA 1
ATOM 5223 C C . LEU B 1 320 ? 0.028 -17.016 -6.234 1 98.62 320 LEU B C 1
ATOM 5225 O O . LEU B 1 320 ? -0.667 -17.203 -7.234 1 98.62 320 LEU B O 1
ATOM 5229 N N . VAL B 1 321 ? 0.673 -15.891 -6.023 1 98.69 321 VAL B N 1
ATOM 5230 C CA . VAL B 1 321 ? 0.622 -14.797 -6.988 1 98.69 321 VAL B CA 1
ATOM 5231 C C . VAL B 1 321 ? 1.156 -15.281 -8.336 1 98.69 321 VAL B C 1
ATOM 5233 O O . VAL B 1 321 ? 0.603 -14.938 -9.391 1 98.69 321 VAL B O 1
ATOM 5236 N N . ALA B 1 322 ? 2.238 -16.062 -8.328 1 98.69 322 ALA B N 1
ATOM 5237 C CA . ALA B 1 322 ? 2.789 -16.625 -9.562 1 98.69 322 ALA B CA 1
ATOM 5238 C C . ALA B 1 322 ? 1.765 -17.5 -10.273 1 98.69 322 ALA B C 1
ATOM 5240 O O . ALA B 1 322 ? 1.572 -17.391 -11.492 1 98.69 322 ALA B O 1
ATOM 5241 N N . ALA B 1 323 ? 1.151 -18.344 -9.531 1 98.44 323 ALA B N 1
ATOM 5242 C CA . ALA B 1 323 ? 0.138 -19.234 -10.094 1 98.44 323 ALA B CA 1
ATOM 5243 C C . ALA B 1 323 ? -1.023 -18.438 -10.68 1 98.44 323 ALA B C 1
ATOM 5245 O O . ALA B 1 323 ? -1.501 -18.75 -11.773 1 98.44 323 ALA B O 1
ATOM 5246 N N . LEU B 1 324 ? -1.463 -17.438 -9.93 1 98.19 324 LEU B N 1
ATOM 5247 C CA . LEU B 1 324 ? -2.562 -16.594 -10.406 1 98.19 324 LEU B CA 1
ATOM 5248 C C . LEU B 1 324 ? -2.162 -15.828 -11.656 1 98.19 324 LEU B C 1
ATOM 5250 O O . LEU B 1 324 ? -2.986 -15.617 -12.547 1 98.19 324 LEU B O 1
ATOM 5254 N N . THR B 1 325 ? -0.94 -15.383 -11.703 1 97.62 325 THR B N 1
ATOM 5255 C CA . THR B 1 325 ? -0.428 -14.68 -12.875 1 97.62 325 THR B CA 1
ATOM 5256 C C . THR B 1 325 ? -0.467 -15.578 -14.109 1 97.62 325 THR B C 1
ATOM 5258 O O . THR B 1 325 ? -0.722 -15.109 -15.219 1 97.62 325 THR B O 1
ATOM 5261 N N . ASN B 1 326 ? -0.222 -16.875 -13.93 1 97 326 ASN B N 1
ATOM 5262 C CA . ASN B 1 326 ? -0.255 -17.828 -15.031 1 97 326 ASN B CA 1
ATOM 5263 C C . ASN B 1 326 ? -1.673 -18.016 -15.562 1 97 326 ASN B C 1
ATOM 5265 O O . ASN B 1 326 ? -1.865 -18.578 -16.641 1 97 326 ASN B O 1
ATOM 5269 N N . LEU B 1 327 ? -2.697 -17.562 -14.805 1 95.81 327 LEU B N 1
ATOM 5270 C CA . LEU B 1 327 ? -4.082 -17.656 -15.258 1 95.81 327 LEU B CA 1
ATOM 5271 C C . LEU B 1 327 ? -4.449 -16.469 -16.125 1 95.81 327 LEU B C 1
ATOM 5273 O O . LEU B 1 327 ? -5.504 -16.453 -16.766 1 95.81 327 LEU B O 1
ATOM 5277 N N . MET B 1 328 ? -3.617 -15.453 -16.125 1 91.12 328 MET B N 1
ATOM 5278 C CA . MET B 1 328 ? -3.865 -14.25 -16.922 1 91.12 328 MET B CA 1
ATOM 5279 C C . MET B 1 328 ? -3.504 -14.484 -18.391 1 91.12 328 MET B C 1
ATOM 5281 O O . MET B 1 328 ? -2.643 -15.312 -18.688 1 91.12 328 MET B O 1
ATOM 5285 N N . PRO B 1 329 ? -4.199 -13.742 -19.203 1 84.06 329 PRO B N 1
ATOM 5286 C CA . PRO B 1 329 ? -3.865 -13.906 -20.609 1 84.06 329 PRO B CA 1
ATOM 5287 C C . PRO B 1 329 ? -2.449 -13.438 -20.938 1 84.06 329 PRO B C 1
ATOM 5289 O O . PRO B 1 329 ? -1.963 -12.469 -20.359 1 84.06 329 PRO B O 1
ATOM 5292 N N . ARG B 1 330 ? -1.846 -14.273 -21.75 1 69.44 330 ARG B N 1
ATOM 5293 C CA . ARG B 1 330 ? -0.461 -13.977 -22.109 1 69.44 330 ARG B CA 1
ATOM 5294 C C . ARG B 1 330 ? -0.384 -12.805 -23.078 1 69.44 330 ARG B C 1
ATOM 5296 O O . ARG B 1 330 ? -1.316 -12.562 -23.844 1 69.44 330 ARG B O 1
ATOM 5303 N N . HIS B 1 331 ? 0.451 -11.766 -22.688 1 57.78 331 HIS B N 1
ATOM 5304 C CA . HIS B 1 331 ? 0.672 -10.695 -23.641 1 57.78 331 HIS B CA 1
ATOM 5305 C C . HIS B 1 331 ? 1.469 -11.188 -24.844 1 57.78 331 HIS B C 1
ATOM 5307 O O . HIS B 1 331 ? 2.539 -11.781 -24.688 1 57.78 331 HIS B O 1
ATOM 5313 N N . ASP B 1 332 ? 0.882 -11.812 -25.859 1 48.12 332 ASP B N 1
ATOM 5314 C CA . ASP B 1 332 ? 1.625 -12.086 -27.078 1 48.12 332 ASP B CA 1
ATOM 5315 C C . ASP B 1 332 ? 2.32 -10.828 -27.594 1 48.12 332 ASP B C 1
ATOM 5317 O O . ASP B 1 332 ? 1.82 -9.719 -27.406 1 48.12 332 ASP B O 1
#

InterPro domains:
  IPR027805 Transposase, Helix-turn-helix domain [PF13613] (88-137)
  IPR027806 Harbinger transposase-derived nuclease domain [PF13359] (168-326)